Protein AF-0000000077477034 (afdb_homodimer)

Sequence (716 aa):
MYSWLTVESPEDMIIILELVHIFLLLVGPTVCLCPNQCACNAVSGFVNCREKGFTNVPGGMEADVDYINLGNNNLTKITSQSFQRFRRLHYLTLDNNHISDIAELAFENMRELRVLNLQWNSLTFLRKGVFRGLINLQDLRLSYNSLRKLGFLNEEGLYSLQTLYLDRNNISTLNSLTFAHLHSLKFVHLEYNKLSAMEDGIFSGSLDVEHVLLTGNKITQMSPSSFKDLRTLRSLNLDVNQLSSVKFETFRNIKSRYTNLYLDSNPWHCDCDLQRTFNKIHLTKNLHIVRYEELACHKPGEVRNVTLKALGTNFCVAETVTILVITITVVVAVVAAVVTTERNRRQRMQNSPHIASIMYSWLTVESPEDMIIILELVHIFLLLVGPTVCLCPNQCACNAVSGFVNCREKGFTNVPGGMEADVDYINLGNNNLTKITSQSFQRFRRLHYLTLDNNHISDIAELAFENMRELRVLNLQWNSLTFLRKGVFRGLINLQDLRLSYNSLRKLGFLNEEGLYSLQTLYLDRNNISTLNSLTFAHLHSLKFVHLEYNKLSAMEDGIFSGSLDVEHVLLTGNKITQMSPSSFKDLRTLRSLNLDVNQLSSVKFETFRNIKSRYTNLYLDSNPWHCDCDLQRTFNKIHLTKNLHIVRYEELACHKPGEVRNVTLKALGTNFCVAETVTILVITITVVVAVVAAVVTTERNRRQRMQNSPHIASI

Nearest PDB structures (foldseek):
  5z8x-assembly2_B  TM=6.779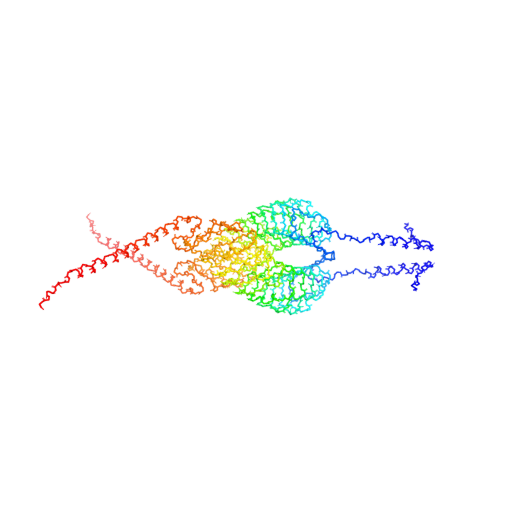E-01  e=4.076E-14  Homo sapiens
  8xft-assembly1_A  TM=8.872E-01  e=3.870E-11  Homo sapiens
  5a5c-assembly2_B  TM=6.052E-01  e=1.821E-13  synthetic construct
  4ufr-assembly1_A  TM=9.302E-01  e=1.933E-09  Homo sapiens
  4qxe-assembly1_A  TM=3.829E-01  e=2.036E-12  Homo sapiens

Solvent-accessible surface area (backbone atoms only — not comparable to full-atom values): 34580 Å² total; per-residue (Å²): 134,82,77,73,86,72,70,77,49,65,67,48,50,52,52,50,49,49,46,48,48,52,49,55,60,62,57,48,78,74,72,75,45,55,37,86,88,37,50,66,37,76,88,73,17,37,37,43,42,53,65,66,65,39,57,57,79,75,67,55,57,56,44,78,26,36,32,42,33,46,24,42,27,48,28,41,61,43,45,49,69,68,45,52,64,30,42,54,21,30,34,41,34,46,23,42,28,47,33,44,45,60,32,62,38,23,37,42,48,21,41,48,22,28,35,43,32,47,27,39,29,48,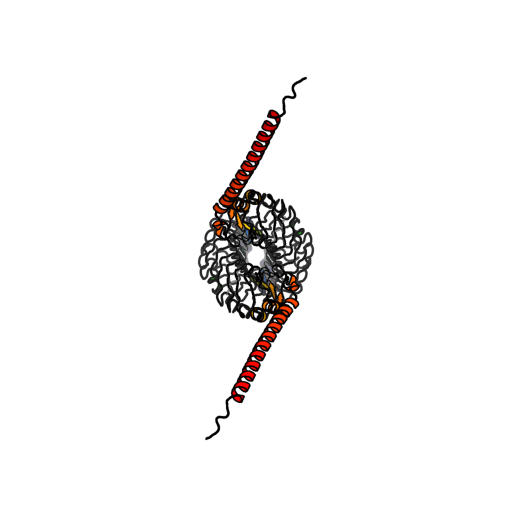29,48,63,66,49,70,41,33,55,24,38,22,47,45,22,27,36,42,31,45,25,42,30,44,32,40,69,63,72,43,48,74,42,86,26,42,53,39,22,27,35,42,35,44,24,39,27,48,32,45,69,70,50,62,42,48,40,32,64,28,58,42,27,28,36,41,34,43,26,38,27,46,28,42,56,41,48,56,36,32,39,36,61,20,38,52,28,24,35,44,34,39,31,42,24,46,30,46,50,66,37,50,48,32,43,41,57,27,50,45,30,39,35,42,31,48,20,40,27,46,31,36,65,78,62,56,56,30,58,66,39,40,63,19,77,48,26,38,32,33,59,42,67,24,55,24,41,63,45,59,68,44,50,50,35,50,48,53,45,61,67,34,86,36,40,40,59,55,64,53,74,68,29,40,22,46,28,56,76,91,46,44,71,36,28,61,62,72,53,47,74,58,53,41,46,50,50,48,47,50,46,48,49,49,49,50,49,47,50,49,49,50,52,52,51,51,52,52,53,54,52,54,53,54,55,56,64,66,69,54,77,82,79,70,86,122,134,83,78,72,84,72,72,77,49,64,68,50,50,51,50,50,50,50,48,48,48,53,49,56,61,62,58,48,80,76,74,74,45,55,38,87,86,37,50,66,38,78,88,74,17,36,38,42,41,53,62,66,64,40,58,55,79,74,67,55,57,56,42,79,26,35,35,43,33,46,24,43,27,49,28,41,63,42,46,48,70,67,44,53,64,31,43,55,22,30,35,41,34,47,23,42,28,48,32,46,44,59,31,64,38,23,37,40,49,21,40,48,22,28,34,43,34,46,26,41,28,50,29,49,62,65,50,72,41,33,57,29,38,22,47,46,22,29,36,43,32,45,25,41,28,44,32,40,67,62,72,44,48,73,41,94,19,40,51,39,23,26,35,40,34,44,24,38,26,48,32,44,70,70,50,63,41,45,40,32,62,27,57,43,26,28,38,42,33,44,26,37,28,46,29,41,56,41,49,56,36,31,40,36,60,20,38,52,27,26,34,43,34,40,32,42,24,46,30,46,48,68,36,51,48,31,45,41,56,27,49,46,30,39,34,41,31,50,20,38,27,45,32,37,64,77,62,55,55,30,60,65,40,40,64,20,77,49,27,40,33,33,59,40,68,25,54,23,39,64,45,57,66,43,50,52,35,52,49,54,46,60,67,34,86,37,39,40,59,54,65,51,73,66,28,40,21,45,28,55,78,92,47,42,71,37,28,61,63,73,54,45,74,59,53,40,46,50,51,48,47,49,48,48,49,48,49,50,49,49,51,51,50,50,51,50,51,52,54,51,54,53,53,53,54,55,54,56,64,69,66,51,77,80,77,73,84,123

Secondary structure (DSSP, 8-state):
--------SHHHHHHHHHHHHHHHHHS--------TTSEEETTTTEEE-TTS--SSPPS---SS-SEEE--SS---EE-TTTTTT-TT--EEE--SS---EE-TTTTTT-TT--EEE--SS--S---TTTTTT-TT--EEE--SS-----GGGGSTT-TT--EEE--SS------TTTTTT-TT--EEE-TTS---EE-TTTTTT-TT--EEE-TTS---EE-TTTTTT-SS--EEE--SS--S---HHHHHT---S-EEEE--SS--B-SHHHHHHHHHHHH-TTEEETTGGG-B--BSGGGTT-BHHHHTTHHHHHHHHHHHHHHHHHHHHHHHHHHHHHHHHHHHHHTS------/--------SHHHHHHHHHHHHHHHHHS--------TTSEEETTTTEEE-TTS--SSPPS---SS-SEEE--SS---EE-TTTTTT-TT--EEE--SS---EE-TTTTTT-TT--EEE--SS--S---TTTTTT-TT--EEE--SS-----GGGGSTT-TT--EEE--SS------TTTTTT-TT--EEE-TTS---EE-TTTTTT-TT--EEE-TTS---EE-TTTTTT-SS--EEE--SS--S---HHHHHT---S-EEEE--SS-EE-SHHHHHHHHHHHH-TTEEETTGGG-BEEESGGGTT-BHHHHTTHHHHHHHHHHHHHHHHHHHHHHHHHHHHHHHHHHHHHTS------

Organism: Branchiostoma lanceolatum (NCBI:txid7740)

Foldseek 3Di:
DPPPPPCPDVVSVVVVVVVVVVVVVVPPPPPQFADPQWDDDPVQLEIENEPVADQAQDPRHDQAHAYYHHEQHAHAEQELPRNQSNQNYAYYAHENYAHAYYDANSCQNNQNYAEYHHYHYAHAEYDARSCANPQNHAYYAHYNYAYADQPNQPHPHQANHAEYHHAHYAHADADACSNQRHQNYAYYHHAQYAHAEQDARSCPNHQRHAEDAHHNYAHAYYDLRSQLSHARHAEDEDANYAYQAYDLSNVVSHNYQAYEYEHAHYQHAQDPVRLVSVVVQCPDRRYHYPPLQQHAHNPDPVRGSPHSVVCPPVVNVVVVVVVVVVVVVVVVVVVVVVVVVVVVVVVVVVPPDPPDDD/DPPPPPCPDVVSVVVVVVVVVVVVVVPPPPPQFADPQWDDDPVQLEIENEPVADQAQDPRHDQAHAEYHHEQHAHAEQELPRNQSNQNYAYYAHENYAHAYYDANSCQNNQNHAEYHHYHYAHAEYDARRCANPQNHAYYAHYNYAYADQPNQPHQHQANHAEYHHAHYAHADADACSNQNHQNYAYYHHAQYAHAEQDARSCPNHQRHAEDAHHNYAHAYYDLRSQLSHAAHAEDEDANYAYQAYDLSNVVSHNYQAYEYEHAHYQHAQDPVRLVSVVVQCPDRRYHYPPLQQHAHNPDPVRGSPHSVVCPPVVNVVVVVVVVVVVVVVVVVVVVVVVVVVVVVVVVVVPPDPPPPD

pLDDT: mean 86.59, std 13.42, range [28.67, 98.38]

Structure (mmCIF, N/CA/C/O backbone):
data_AF-0000000077477034-model_v1
#
loop_
_entity.id
_entity.type
_entity.pdbx_description
1 polymer 'RTN4R protein'
#
loop_
_atom_site.group_PDB
_atom_site.id
_atom_site.type_symbol
_atom_site.label_atom_id
_atom_site.label_alt_id
_atom_site.label_comp_id
_atom_site.label_asym_id
_atom_site.label_entity_id
_atom_site.label_seq_id
_atom_site.pdbx_PDB_ins_code
_atom_site.Cartn_x
_atom_site.Cartn_y
_atom_site.Cartn_z
_atom_site.occupancy
_atom_site.B_iso_or_equiv
_atom_site.auth_seq_id
_atom_site.auth_comp_id
_atom_site.auth_asym_id
_atom_site.auth_atom_id
_atom_site.pdbx_PDB_model_num
ATOM 1 N N . MET A 1 1 ? -19.672 -52.5 -35.281 1 28.67 1 MET A N 1
ATOM 2 C CA . MET A 1 1 ? -18.906 -53.688 -35.625 1 28.67 1 MET A CA 1
ATOM 3 C C . MET A 1 1 ? -17.422 -53.406 -35.562 1 28.67 1 MET A C 1
ATOM 5 O O . MET A 1 1 ? -16.828 -53 -36.562 1 28.67 1 MET A O 1
ATOM 9 N N . TYR A 1 2 ? -16.922 -52.719 -34.5 1 39.41 2 TYR A N 1
ATOM 10 C CA . TYR A 1 2 ? -15.531 -52.312 -34.281 1 39.41 2 TYR A CA 1
ATOM 11 C C . TYR A 1 2 ? -14.633 -53.562 -34.188 1 39.41 2 TYR A C 1
ATOM 13 O O . TYR A 1 2 ? -14.812 -54.375 -33.281 1 39.41 2 TYR A O 1
ATOM 21 N N . SER A 1 3 ? -14.352 -54.219 -35.375 1 39.19 3 SER A N 1
ATOM 22 C CA . SER A 1 3 ? -13.367 -55.281 -35.531 1 39.19 3 SER A CA 1
ATOM 23 C C . SER A 1 3 ? -12.109 -54.969 -34.688 1 39.19 3 SER A C 1
ATOM 25 O O . SER A 1 3 ? -11.469 -53.938 -34.875 1 39.19 3 SER A O 1
ATOM 27 N N . TRP A 1 4 ? -12.047 -55.5 -33.469 1 43.66 4 TRP A N 1
ATOM 28 C CA . TRP A 1 4 ? -10.953 -55.531 -32.5 1 43.66 4 TRP A CA 1
ATOM 29 C C . TRP A 1 4 ? -9.656 -55.969 -33.156 1 43.66 4 TRP A C 1
ATOM 31 O O . TRP A 1 4 ? -9.648 -56.938 -33.938 1 43.66 4 TRP A O 1
ATOM 41 N N . LEU A 1 5 ? -8.727 -55.062 -33.531 1 48.75 5 LEU A N 1
ATOM 42 C CA . LEU A 1 5 ? -7.371 -55.375 -33.969 1 48.75 5 LEU A CA 1
ATOM 43 C C . LEU A 1 5 ? -6.77 -56.531 -33.156 1 48.75 5 LEU A C 1
ATOM 45 O O . LEU A 1 5 ? -6.516 -56.375 -31.969 1 48.75 5 LEU A O 1
ATOM 49 N N . THR A 1 6 ? -7.164 -57.812 -33.312 1 54.06 6 THR A N 1
ATOM 50 C CA . THR A 1 6 ? -6.582 -59.031 -32.812 1 54.06 6 THR A CA 1
ATOM 51 C C . THR A 1 6 ? -5.09 -59.094 -33.125 1 54.06 6 THR A C 1
ATOM 53 O O . THR A 1 6 ? -4.691 -59.062 -34.281 1 54.06 6 THR A O 1
ATOM 56 N N . VAL A 1 7 ? -4.258 -58.688 -32.219 1 60.47 7 VAL A N 1
ATOM 57 C CA . VAL A 1 7 ? -2.814 -58.906 -32.281 1 60.47 7 VAL A CA 1
ATOM 58 C C . VAL A 1 7 ? -2.514 -60.406 -32.25 1 60.47 7 VAL A C 1
ATOM 60 O O . VAL A 1 7 ? -2.607 -61.062 -31.219 1 60.47 7 VAL A O 1
ATOM 63 N N . GLU A 1 8 ? -2.752 -61.25 -33.375 1 63.06 8 GLU A N 1
ATOM 64 C CA . GLU A 1 8 ? -2.637 -62.719 -33.469 1 63.06 8 GLU A CA 1
ATOM 65 C C . GLU A 1 8 ? -1.192 -63.156 -33.719 1 63.06 8 GLU A C 1
ATOM 67 O O . GLU A 1 8 ? -0.815 -64.25 -33.406 1 63.06 8 GLU A O 1
ATOM 72 N N . SER A 1 9 ? -0.385 -62.375 -34.531 1 66.56 9 SER A N 1
ATOM 73 C CA . SER A 1 9 ? 0.922 -62.906 -34.938 1 66.56 9 SER A CA 1
ATOM 74 C C . SER A 1 9 ? 2.047 -62.156 -34.219 1 66.56 9 SER A C 1
ATOM 76 O O . SER A 1 9 ? 1.875 -61 -33.844 1 66.56 9 SER A O 1
ATOM 78 N N . PRO A 1 10 ? 3.242 -62.938 -33.781 1 77.06 10 PRO A N 1
ATOM 79 C CA . PRO A 1 10 ? 4.418 -62.312 -33.156 1 77.06 10 PRO A CA 1
ATOM 80 C C . PRO A 1 10 ? 4.926 -61.125 -33.938 1 77.06 10 PRO A C 1
ATOM 82 O O . PRO A 1 10 ? 5.453 -60.156 -33.375 1 77.06 10 PRO A O 1
ATOM 85 N N . GLU A 1 11 ? 4.707 -61.125 -35.188 1 75.69 11 GLU A N 1
ATOM 86 C CA . GLU A 1 11 ? 5.082 -60 -36.062 1 75.69 11 GLU A CA 1
ATOM 87 C C . GLU A 1 11 ? 4.273 -58.75 -35.719 1 75.69 11 GLU A C 1
ATOM 89 O O . GLU A 1 11 ? 4.801 -57.656 -35.75 1 75.69 11 GLU A O 1
ATOM 94 N N . ASP A 1 12 ? 3.07 -58.969 -35.312 1 71.38 12 ASP A N 1
ATOM 95 C CA . ASP A 1 12 ? 2.201 -57.844 -34.938 1 71.38 12 ASP A CA 1
ATOM 96 C C . ASP A 1 12 ? 2.656 -57.188 -33.656 1 71.38 12 ASP A C 1
ATOM 98 O O . ASP A 1 12 ? 2.592 -55.969 -33.5 1 71.38 12 ASP A O 1
ATOM 102 N N . MET A 1 13 ? 3.23 -58.031 -32.844 1 74.81 13 MET A N 1
ATOM 103 C CA . MET A 1 13 ? 3.738 -57.531 -31.562 1 74.81 13 MET A CA 1
ATOM 104 C C . MET A 1 13 ? 4.984 -56.656 -31.766 1 74.81 13 MET A C 1
ATOM 106 O O . MET A 1 13 ? 5.152 -55.625 -31.109 1 74.81 13 MET A O 1
ATOM 110 N N . ILE A 1 14 ? 5.797 -57.125 -32.656 1 76.94 14 ILE A N 1
ATOM 111 C CA . ILE A 1 14 ? 7.008 -56.375 -33 1 76.94 14 ILE A CA 1
ATOM 112 C C . ILE A 1 14 ? 6.629 -55.031 -33.594 1 76.94 14 ILE A C 1
ATOM 114 O O . ILE A 1 14 ? 7.223 -54 -33.281 1 76.94 14 ILE A O 1
ATOM 118 N N . ILE A 1 15 ? 5.59 -55.031 -34.344 1 75.62 15 ILE A N 1
ATOM 119 C CA . ILE A 1 15 ? 5.133 -53.812 -34.969 1 75.62 15 ILE A CA 1
ATOM 120 C C . ILE A 1 15 ? 4.559 -52.875 -33.938 1 75.62 15 ILE A C 1
ATOM 122 O O . ILE A 1 15 ? 4.828 -51.656 -33.938 1 75.62 15 ILE A O 1
ATOM 126 N N . ILE A 1 16 ? 3.91 -53.406 -32.969 1 75.62 16 ILE A N 1
ATOM 127 C CA . ILE A 1 16 ? 3.338 -52.594 -31.891 1 75.62 16 ILE A CA 1
ATOM 128 C C . ILE A 1 16 ? 4.453 -52.062 -31 1 75.62 16 ILE A C 1
ATOM 130 O O . ILE A 1 16 ? 4.438 -50.875 -30.609 1 75.62 16 ILE A O 1
ATOM 134 N N . LEU A 1 17 ? 5.441 -52.906 -30.828 1 75.25 17 LEU A N 1
ATOM 135 C CA . LEU A 1 17 ? 6.574 -52.469 -30 1 75.25 17 LEU A CA 1
ATOM 136 C C . LEU A 1 17 ? 7.379 -51.375 -30.719 1 75.25 17 LEU A C 1
ATOM 138 O O . LEU A 1 17 ? 7.832 -50.438 -30.094 1 75.25 17 LEU A O 1
ATOM 142 N N . GLU A 1 18 ? 7.57 -51.562 -31.984 1 76.69 18 GLU A N 1
ATOM 143 C CA . GLU A 1 18 ? 8.25 -50.562 -32.781 1 76.69 18 GLU A CA 1
ATOM 144 C C . GLU A 1 18 ? 7.434 -49.281 -32.844 1 76.69 18 GLU A C 1
ATOM 146 O O . GLU A 1 18 ? 7.992 -48.156 -32.781 1 76.69 18 GLU A O 1
ATOM 151 N N . LEU A 1 19 ? 6.152 -49.375 -32.844 1 73.38 19 LEU A N 1
ATOM 152 C CA . LEU A 1 19 ? 5.285 -48.219 -32.875 1 73.38 19 LEU A CA 1
ATOM 153 C C . LEU A 1 19 ? 5.309 -47.469 -31.547 1 73.38 19 LEU A C 1
ATOM 155 O O . LEU A 1 19 ? 5.344 -46.25 -31.516 1 73.38 19 LEU A O 1
ATOM 159 N N . VAL A 1 20 ? 5.352 -48.281 -30.531 1 72.25 20 VAL A N 1
ATOM 160 C CA . VAL A 1 20 ? 5.449 -47.688 -29.203 1 72.25 20 VAL A CA 1
ATOM 161 C C . VAL A 1 20 ? 6.809 -47 -29.031 1 72.25 20 VAL A C 1
ATOM 163 O O . VAL A 1 20 ? 6.906 -45.906 -28.484 1 72.25 20 VAL A O 1
ATOM 166 N N . HIS A 1 21 ? 7.82 -47.688 -29.547 1 71.06 21 HIS A N 1
ATOM 167 C CA . HIS A 1 21 ? 9.164 -47.125 -29.5 1 71.06 21 HIS A CA 1
ATOM 168 C C . HIS A 1 21 ? 9.242 -45.844 -30.328 1 71.06 21 HIS A C 1
ATOM 170 O O . HIS A 1 21 ? 9.836 -44.844 -29.891 1 71.06 21 HIS A O 1
ATOM 176 N N . ILE A 1 22 ? 8.75 -45.812 -31.5 1 66.75 22 ILE A N 1
ATOM 177 C CA . ILE A 1 22 ? 8.703 -44.625 -32.344 1 66.75 22 ILE A CA 1
ATOM 178 C C . ILE A 1 22 ? 7.852 -43.531 -31.656 1 66.75 22 ILE A C 1
ATOM 180 O O . ILE A 1 22 ? 8.195 -42.375 -31.688 1 66.75 22 ILE A O 1
ATOM 184 N N . PHE A 1 23 ? 6.73 -43.969 -31.047 1 64.31 23 PHE A N 1
ATOM 185 C CA . PHE A 1 23 ? 5.883 -43.031 -30.328 1 64.31 23 PHE A CA 1
ATOM 186 C C . PHE A 1 23 ? 6.637 -42.406 -29.156 1 64.31 23 PHE A C 1
ATOM 188 O O . PHE A 1 23 ? 6.539 -41.219 -28.922 1 64.31 23 PHE A O 1
ATOM 195 N N . LEU A 1 24 ? 7.336 -43.219 -28.375 1 60.34 24 LEU A N 1
ATOM 196 C CA . LEU A 1 24 ? 8.125 -42.75 -27.25 1 60.34 24 LEU A CA 1
ATOM 197 C C . LEU A 1 24 ? 9.273 -41.844 -27.719 1 60.34 24 LEU A C 1
ATOM 199 O O . LEU A 1 24 ? 9.656 -40.906 -27.031 1 60.34 24 LEU A O 1
ATOM 203 N N . LEU A 1 25 ? 9.828 -42.25 -28.766 1 57.94 25 LEU A N 1
ATOM 204 C CA . LEU A 1 25 ? 10.867 -41.406 -29.359 1 57.94 25 LEU A CA 1
ATOM 205 C C . LEU A 1 25 ? 10.273 -40.094 -29.891 1 57.94 25 LEU A C 1
ATOM 207 O O . LEU A 1 25 ? 10.969 -39.094 -29.984 1 57.94 25 LEU A O 1
ATOM 211 N N . LEU A 1 26 ? 9.031 -40.188 -30.297 1 54.59 26 LEU A N 1
ATOM 212 C CA . LEU A 1 26 ? 8.367 -39 -30.812 1 54.59 26 LEU A CA 1
ATOM 213 C C . LEU A 1 26 ? 7.945 -38.062 -29.672 1 54.59 26 LEU A C 1
ATOM 215 O O . LEU A 1 26 ? 7.566 -36.938 -29.891 1 54.59 26 LEU A O 1
ATOM 219 N N . VAL A 1 27 ? 7.781 -38.656 -28.594 1 53.12 27 VAL A N 1
ATOM 220 C CA . VAL A 1 27 ? 7.633 -37.75 -27.453 1 53.12 27 VAL A CA 1
ATOM 221 C C . VAL A 1 27 ? 8.961 -37.031 -27.188 1 53.12 27 VAL A C 1
ATOM 223 O O . VAL A 1 27 ? 9.805 -37.562 -26.453 1 53.12 27 VAL A O 1
ATOM 226 N N . GLY A 1 28 ? 9.562 -36.469 -28.141 1 48.41 28 GLY A N 1
ATOM 227 C CA . GLY A 1 28 ? 10.742 -35.625 -27.969 1 48.41 28 GLY A CA 1
ATOM 228 C C . GLY A 1 28 ? 10.688 -34.781 -26.703 1 48.41 28 GLY A C 1
ATOM 229 O O . GLY A 1 28 ? 9.609 -34.562 -26.156 1 48.41 28 GLY A O 1
ATOM 230 N N . PRO A 1 29 ? 11.781 -34.594 -26.062 1 48.31 29 PRO A N 1
ATOM 231 C CA . PRO A 1 29 ? 11.719 -33.656 -24.969 1 48.31 29 PRO A CA 1
ATOM 232 C C . PRO A 1 29 ? 10.867 -32.406 -25.297 1 48.31 29 PRO A C 1
ATOM 234 O O . PRO A 1 29 ? 10.992 -31.859 -26.391 1 48.31 29 PRO A O 1
ATOM 237 N N . THR A 1 30 ? 9.695 -32.312 -24.969 1 51.31 30 THR A N 1
ATOM 238 C CA . THR A 1 30 ? 9.055 -31.016 -25.078 1 51.31 30 THR A CA 1
ATOM 239 C C . THR A 1 30 ? 10.047 -29.891 -24.797 1 51.31 30 THR A C 1
ATOM 241 O O . THR A 1 30 ? 10.617 -29.812 -23.703 1 51.31 30 THR A O 1
ATOM 244 N N . VAL A 1 31 ? 10.938 -29.609 -25.641 1 52.56 31 VAL A N 1
ATOM 245 C CA . VAL A 1 31 ? 11.812 -28.438 -25.547 1 52.56 31 VAL A CA 1
ATOM 246 C C . VAL A 1 31 ? 11.078 -27.297 -24.844 1 52.56 31 VAL A C 1
ATOM 248 O O . VAL A 1 31 ? 10.016 -26.875 -25.297 1 52.56 31 VAL A O 1
ATOM 251 N N . CYS A 1 32 ? 11.211 -27.25 -23.531 1 60.56 32 CYS A N 1
ATOM 252 C CA . CYS A 1 32 ? 10.742 -26.094 -22.781 1 60.56 32 CYS A CA 1
ATOM 253 C C . CYS A 1 32 ? 11.289 -24.797 -23.391 1 60.56 32 CYS A C 1
ATOM 255 O O . CYS A 1 32 ? 12.5 -24.578 -23.406 1 60.56 32 CYS A O 1
ATOM 257 N N . LEU A 1 33 ? 10.586 -24.125 -24.344 1 78.31 33 LEU A N 1
ATOM 258 C CA . LEU A 1 33 ? 10.969 -22.859 -24.953 1 78.31 33 LEU A CA 1
ATOM 259 C C . LEU A 1 33 ? 11.07 -21.766 -23.891 1 78.31 33 LEU A C 1
ATOM 261 O O . LEU A 1 33 ? 10.148 -21.578 -23.094 1 78.31 33 LEU A O 1
ATOM 265 N N . CYS A 1 34 ? 12.234 -21.359 -23.625 1 86.69 34 CYS A N 1
ATOM 266 C CA . CYS A 1 34 ? 12.547 -20.234 -22.734 1 86.69 34 CYS A CA 1
ATOM 267 C C . CYS A 1 34 ? 13.344 -19.156 -23.484 1 86.69 34 CYS A C 1
ATOM 269 O O . CYS A 1 34 ? 14.375 -19.453 -24.094 1 86.69 34 CYS A O 1
ATOM 271 N N . PRO A 1 35 ? 12.781 -18.016 -23.469 1 88.25 35 PRO A N 1
ATOM 272 C CA . PRO A 1 35 ? 13.562 -16.953 -24.109 1 88.25 35 PRO A CA 1
ATOM 273 C C . PRO A 1 35 ? 14.977 -16.844 -23.547 1 88.25 35 PRO A C 1
ATOM 275 O O . PRO A 1 35 ? 15.188 -17.078 -22.344 1 88.25 35 PRO A O 1
ATOM 278 N N . ASN A 1 36 ? 15.977 -16.625 -24.312 1 84.56 36 ASN A N 1
ATOM 279 C CA . ASN A 1 36 ? 17.406 -16.688 -23.984 1 84.56 36 ASN A CA 1
ATOM 280 C C . ASN A 1 36 ? 17.734 -15.859 -22.75 1 84.56 36 ASN A C 1
ATOM 282 O O . ASN A 1 36 ? 18.516 -16.281 -21.906 1 84.56 36 ASN A O 1
ATOM 286 N N . GLN A 1 37 ? 17.141 -14.695 -22.547 1 90.81 37 GLN A N 1
ATOM 287 C CA . GLN A 1 37 ? 17.531 -13.812 -21.453 1 90.81 37 GLN A CA 1
ATOM 288 C C . GLN A 1 37 ? 16.688 -14.07 -20.203 1 90.81 37 GLN A C 1
ATOM 290 O O . GLN A 1 37 ? 16.969 -13.516 -19.141 1 90.81 37 GLN A O 1
ATOM 295 N N . CYS A 1 38 ? 15.906 -15.078 -20.266 1 93.56 38 CYS A N 1
ATOM 296 C CA . CYS A 1 38 ? 14.984 -15.297 -19.172 1 93.56 38 CYS A CA 1
ATOM 297 C C . CYS A 1 38 ? 15.359 -16.547 -18.391 1 93.56 38 CYS A C 1
ATOM 299 O O . CYS A 1 38 ? 16.109 -17.391 -18.875 1 93.56 38 CYS A O 1
ATOM 301 N N . ALA A 1 39 ? 14.984 -16.562 -17.141 1 88.62 39 ALA A N 1
ATOM 302 C CA . ALA A 1 39 ? 15.07 -17.766 -16.328 1 88.62 39 ALA A CA 1
ATOM 303 C C . ALA A 1 39 ? 13.742 -18.516 -16.297 1 88.62 39 ALA A C 1
ATOM 305 O O . ALA A 1 39 ? 12.695 -17.922 -16 1 88.62 39 ALA A O 1
ATOM 306 N N . CYS A 1 40 ? 13.875 -19.797 -16.703 1 88.25 40 CYS A N 1
ATOM 307 C CA . CYS A 1 40 ? 12.633 -20.562 -16.781 1 88.25 40 CYS A CA 1
ATOM 308 C C . CYS A 1 40 ? 12.758 -21.875 -16.016 1 88.25 40 CYS A C 1
ATOM 310 O O . CYS A 1 40 ? 13.852 -22.422 -15.867 1 88.25 40 CYS A O 1
ATOM 312 N N . ASN A 1 41 ? 11.688 -22.219 -15.414 1 82.75 41 ASN A N 1
ATOM 313 C CA . ASN A 1 41 ? 11.508 -23.531 -14.805 1 82.75 41 ASN A CA 1
ATOM 314 C C . ASN A 1 41 ? 10.281 -24.25 -15.367 1 82.75 41 ASN A C 1
ATOM 316 O O . ASN A 1 41 ? 9.148 -23.891 -15.047 1 82.75 41 ASN A O 1
ATOM 320 N N . ALA A 1 42 ? 10.523 -25.281 -16.141 1 77.94 42 ALA A N 1
ATOM 321 C CA . ALA A 1 42 ? 9.453 -25.953 -16.859 1 77.94 42 ALA A CA 1
ATOM 322 C C . ALA A 1 42 ? 8.539 -26.719 -15.914 1 77.94 42 ALA A C 1
ATOM 324 O O . ALA A 1 42 ? 7.332 -26.828 -16.156 1 77.94 42 ALA A O 1
ATOM 325 N N . VAL A 1 43 ? 9.109 -27.188 -14.867 1 72.38 43 VAL A N 1
ATOM 326 C CA . VAL A 1 43 ? 8.336 -28 -13.93 1 72.38 43 VAL A CA 1
ATOM 327 C C . VAL A 1 43 ? 7.359 -27.109 -13.156 1 72.38 43 VAL A C 1
ATOM 329 O O . VAL A 1 43 ? 6.18 -27.438 -13.023 1 72.38 43 VAL A O 1
ATOM 332 N N . SER A 1 44 ? 7.777 -25.953 -12.82 1 72.88 44 SER A N 1
ATOM 333 C CA . SER A 1 44 ? 6.941 -25.062 -12.023 1 72.88 44 SER A CA 1
ATOM 334 C C . SER A 1 44 ? 6.172 -24.094 -12.906 1 72.88 44 SER A C 1
ATOM 336 O O . SER A 1 44 ? 5.273 -23.391 -12.438 1 72.88 44 SER A O 1
ATOM 338 N N . GLY A 1 45 ? 6.473 -24.156 -14.258 1 82.56 45 GLY A N 1
ATOM 339 C CA . GLY A 1 45 ? 5.809 -23.234 -15.164 1 82.56 45 GLY A CA 1
ATOM 340 C C . GLY A 1 45 ? 6.152 -21.781 -14.898 1 82.56 45 GLY A C 1
ATOM 341 O O . GLY A 1 45 ? 5.301 -20.906 -15.023 1 82.56 45 GLY A O 1
ATOM 342 N N . PHE A 1 46 ? 7.309 -21.594 -14.414 1 85.19 46 PHE A N 1
ATOM 343 C CA . PHE A 1 46 ? 7.766 -20.266 -13.992 1 85.19 46 PHE A CA 1
ATOM 344 C C . PHE A 1 46 ? 8.695 -19.672 -15.039 1 85.19 46 PHE A C 1
ATOM 346 O O . PHE A 1 46 ? 9.594 -20.344 -15.539 1 85.19 46 PHE A O 1
ATOM 353 N N . VAL A 1 47 ? 8.344 -18.359 -15.445 1 91.06 47 VAL A N 1
ATOM 354 C CA . VAL A 1 47 ? 9.203 -17.609 -16.359 1 91.06 47 VAL A CA 1
ATOM 355 C C . VAL A 1 47 ? 9.547 -16.266 -15.742 1 91.06 47 VAL A C 1
ATOM 357 O O . VAL A 1 47 ? 8.656 -15.453 -15.461 1 91.06 47 VAL A O 1
ATOM 360 N N . ASN A 1 48 ? 10.805 -16.031 -15.516 1 90.5 48 ASN A N 1
ATOM 361 C CA . ASN A 1 48 ? 11.289 -14.758 -14.984 1 90.5 48 ASN A CA 1
ATOM 362 C C . ASN A 1 48 ? 12.125 -14 -16.016 1 90.5 48 ASN A C 1
ATOM 364 O O . ASN A 1 48 ? 13.266 -14.375 -16.281 1 90.5 48 ASN A O 1
ATOM 368 N N . CYS A 1 49 ? 11.555 -12.945 -16.531 1 95.12 49 CYS A N 1
ATOM 369 C CA . CYS A 1 49 ? 12.211 -12.094 -17.516 1 95.12 49 CYS A CA 1
ATOM 370 C C . CYS A 1 49 ? 12.406 -10.68 -16.969 1 95.12 49 CYS A C 1
ATOM 372 O O . CYS A 1 49 ? 12.422 -9.711 -17.734 1 95.12 49 CYS A O 1
ATOM 374 N N . ARG A 1 50 ? 12.492 -10.594 -15.695 1 90.56 50 ARG A N 1
ATOM 375 C CA . ARG A 1 50 ? 12.648 -9.289 -15.055 1 90.56 50 ARG A CA 1
ATOM 376 C C . ARG A 1 50 ? 13.992 -8.664 -15.398 1 90.56 50 ARG A C 1
ATOM 378 O O . ARG A 1 50 ? 15.016 -9.359 -15.414 1 90.56 50 ARG A O 1
ATOM 385 N N . GLU A 1 51 ? 14.016 -7.355 -15.672 1 89.88 51 GLU A N 1
ATOM 386 C CA . GLU A 1 51 ? 15.211 -6.535 -15.828 1 89.88 51 GLU A CA 1
ATOM 387 C C . GLU A 1 51 ? 16.109 -7.066 -16.938 1 89.88 51 GLU A C 1
ATOM 389 O O . GLU A 1 51 ? 17.297 -7.301 -16.734 1 89.88 51 GLU A O 1
ATOM 394 N N . LYS A 1 52 ? 15.492 -7.289 -18.109 1 94.81 52 LYS A N 1
ATOM 395 C CA . LYS A 1 52 ? 16.234 -7.785 -19.266 1 94.81 52 LYS A CA 1
ATOM 396 C C . LYS A 1 52 ? 16.25 -6.762 -20.391 1 94.81 52 LYS A C 1
ATOM 398 O O . LYS A 1 52 ? 16.859 -6.992 -21.438 1 94.81 52 LYS A O 1
ATOM 403 N N . GLY A 1 53 ? 15.531 -5.68 -20.172 1 94.88 53 GLY A N 1
ATOM 404 C CA . GLY A 1 53 ? 15.555 -4.598 -21.141 1 94.88 53 GLY A CA 1
ATOM 405 C C . GLY A 1 53 ? 14.586 -4.812 -22.297 1 94.88 53 GLY A C 1
ATOM 406 O O . GLY A 1 53 ? 14.695 -4.152 -23.328 1 94.88 53 GLY A O 1
ATOM 407 N N . PHE A 1 54 ? 13.609 -5.637 -22.156 1 96.31 54 PHE A N 1
ATOM 408 C CA . PHE A 1 54 ? 12.648 -5.93 -23.219 1 96.31 54 PHE A CA 1
ATOM 409 C C . PHE A 1 54 ? 11.797 -4.703 -23.531 1 96.31 54 PHE A C 1
ATOM 411 O O . PHE A 1 54 ? 11.383 -3.979 -22.609 1 96.31 54 PHE A O 1
ATOM 418 N N . THR A 1 55 ? 11.586 -4.52 -24.812 1 96.69 55 THR A N 1
ATOM 419 C CA . THR A 1 55 ? 10.703 -3.439 -25.234 1 96.69 55 THR A CA 1
ATOM 420 C C . THR A 1 55 ? 9.344 -3.988 -25.672 1 96.69 55 THR A C 1
ATOM 422 O O . THR A 1 55 ? 8.383 -3.232 -25.812 1 96.69 55 THR A O 1
ATOM 425 N N . ASN A 1 56 ? 9.367 -5.234 -25.891 1 95.25 56 ASN A N 1
ATOM 426 C CA . ASN A 1 56 ? 8.156 -5.992 -26.188 1 95.25 56 ASN A CA 1
ATOM 427 C C . ASN A 1 56 ? 8.109 -7.305 -25.406 1 95.25 56 ASN A C 1
ATOM 429 O O . ASN A 1 56 ? 9.125 -7.734 -24.844 1 95.25 56 ASN A O 1
ATOM 433 N N . VAL A 1 57 ? 6.918 -7.832 -25.344 1 94.75 57 VAL A N 1
ATOM 434 C CA . VAL A 1 57 ? 6.812 -9.148 -24.719 1 94.75 57 VAL A CA 1
ATOM 435 C C . VAL A 1 57 ? 7.625 -10.164 -25.516 1 94.75 57 VAL A C 1
ATOM 437 O O . VAL A 1 57 ? 7.422 -10.32 -26.719 1 94.75 57 VAL A O 1
ATOM 440 N N . PRO A 1 58 ? 8.523 -10.766 -24.828 1 92.81 58 PRO A N 1
ATOM 441 C CA . PRO A 1 58 ? 9.398 -11.68 -25.562 1 92.81 58 PRO A CA 1
ATOM 442 C C . PRO A 1 58 ? 8.648 -12.898 -26.094 1 92.81 58 PRO A C 1
ATOM 444 O O . PRO A 1 58 ? 7.73 -13.406 -25.438 1 92.81 58 PRO A O 1
ATOM 447 N N . GLY A 1 59 ? 9.125 -13.312 -27.328 1 87.62 59 GLY A N 1
ATOM 448 C CA . GLY A 1 59 ? 8.617 -14.555 -27.875 1 87.62 59 GLY A CA 1
ATOM 449 C C . GLY A 1 59 ? 9.328 -15.781 -27.344 1 87.62 59 GLY A C 1
ATOM 450 O O . GLY A 1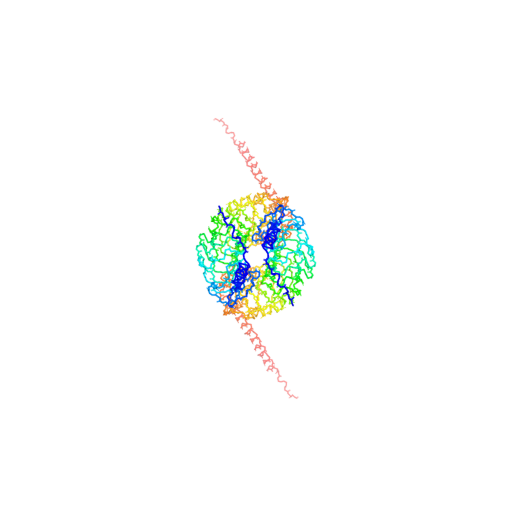 59 ? 10.266 -15.664 -26.547 1 87.62 59 GLY A O 1
ATOM 451 N N . GLY A 1 60 ? 8.742 -16.984 -27.547 1 85.31 60 GLY A N 1
ATOM 452 C CA . GLY A 1 60 ? 9.445 -18.234 -27.234 1 85.31 60 GLY A CA 1
ATOM 453 C C . GLY A 1 60 ? 9.047 -18.828 -25.906 1 85.31 60 GLY A C 1
ATOM 454 O O . GLY A 1 60 ? 9.562 -19.875 -25.516 1 85.31 60 GLY A O 1
ATOM 455 N N . MET A 1 61 ? 8.242 -18.172 -25.219 1 87.56 61 MET A N 1
ATOM 456 C CA . MET A 1 61 ? 7.77 -18.734 -23.969 1 87.56 61 MET A CA 1
ATOM 457 C C . MET A 1 61 ? 6.758 -19.844 -24.234 1 87.56 61 MET A C 1
ATOM 459 O O . MET A 1 61 ? 5.973 -19.781 -25.172 1 87.56 61 MET A O 1
ATOM 463 N N . GLU A 1 62 ? 6.82 -20.781 -23.438 1 87.56 62 GLU A N 1
ATOM 464 C CA . GLU A 1 62 ? 5.805 -21.828 -23.516 1 87.56 62 GLU A CA 1
ATOM 465 C C . GLU A 1 62 ? 4.422 -21.266 -23.172 1 87.56 62 GLU A C 1
ATOM 467 O O . GLU A 1 62 ? 4.293 -20.359 -22.359 1 87.56 62 GLU A O 1
ATOM 472 N N . ALA A 1 63 ? 3.438 -21.828 -23.797 1 86.81 63 ALA A N 1
ATOM 473 C CA . ALA A 1 63 ? 2.072 -21.344 -23.609 1 86.81 63 ALA A CA 1
ATOM 474 C C . ALA A 1 63 ? 1.522 -21.766 -22.25 1 86.81 63 ALA A C 1
ATOM 476 O O . ALA A 1 63 ? 0.683 -21.078 -21.672 1 86.81 63 ALA A O 1
ATOM 477 N N . ASP A 1 64 ? 2.051 -22.938 -21.781 1 84.38 64 ASP A N 1
ATOM 478 C CA . ASP A 1 64 ? 1.513 -23.5 -20.547 1 84.38 64 ASP A CA 1
ATOM 479 C C . ASP A 1 64 ? 2.352 -23.078 -19.344 1 84.38 64 ASP A C 1
ATOM 481 O O . ASP A 1 64 ? 2.949 -23.922 -18.672 1 84.38 64 ASP A O 1
ATOM 485 N N . VAL A 1 65 ? 2.41 -21.797 -19.141 1 88.5 65 VAL A N 1
ATOM 486 C CA . VAL A 1 65 ? 3.139 -21.25 -18 1 88.5 65 VAL A CA 1
ATOM 487 C C . VAL A 1 65 ? 2.152 -20.734 -16.969 1 88.5 65 VAL A C 1
ATOM 489 O O . VAL A 1 65 ? 1.044 -20.312 -17.312 1 88.5 65 VAL A O 1
ATOM 492 N N . ASP A 1 66 ? 2.631 -20.812 -15.742 1 85.5 66 ASP A N 1
ATOM 493 C CA . ASP A 1 66 ? 1.769 -20.422 -14.633 1 85.5 66 ASP A CA 1
ATOM 494 C C . ASP A 1 66 ? 2.123 -19.016 -14.133 1 85.5 66 ASP A C 1
ATOM 496 O O . ASP A 1 66 ? 1.286 -18.344 -13.539 1 85.5 66 ASP A O 1
ATOM 500 N N . TYR A 1 67 ? 3.324 -18.672 -14.32 1 89.44 67 TYR A N 1
ATOM 501 C CA . TYR A 1 67 ? 3.859 -17.438 -13.758 1 89.44 67 TYR A CA 1
ATOM 502 C C . TYR A 1 67 ? 4.793 -16.75 -14.75 1 89.44 67 TYR A C 1
ATOM 504 O O . TYR A 1 67 ? 5.707 -17.375 -15.289 1 89.44 67 TYR A O 1
ATOM 512 N N . ILE A 1 68 ? 4.5 -15.422 -15.008 1 94.19 68 ILE A N 1
ATOM 513 C CA . ILE A 1 68 ? 5.387 -14.625 -15.852 1 94.19 68 ILE A CA 1
ATOM 514 C C . ILE A 1 68 ? 5.754 -13.328 -15.141 1 94.19 68 ILE A C 1
ATOM 516 O O . ILE A 1 68 ? 4.875 -12.602 -14.664 1 94.19 68 ILE A O 1
ATOM 520 N N . ASN A 1 69 ? 7.023 -13.102 -15.047 1 93.81 69 ASN A N 1
ATOM 521 C CA . ASN A 1 69 ? 7.539 -11.844 -14.523 1 93.81 69 ASN A CA 1
ATOM 522 C C . ASN A 1 69 ? 8.242 -11.031 -15.617 1 93.81 69 ASN A C 1
ATOM 524 O O . ASN A 1 69 ? 9.32 -11.406 -16.078 1 93.81 69 ASN A O 1
ATOM 528 N N . LEU A 1 70 ? 7.605 -9.961 -16.016 1 96.81 70 LEU A N 1
ATOM 529 C CA . LEU A 1 70 ? 8.164 -9.039 -17 1 96.81 70 LEU A CA 1
ATOM 530 C C . LEU A 1 70 ? 8.391 -7.66 -16.391 1 96.81 70 LEU A C 1
ATOM 532 O O . LEU A 1 70 ? 8.336 -6.648 -17.094 1 96.81 70 LEU A O 1
ATOM 536 N N . GLY A 1 71 ? 8.641 -7.645 -15.117 1 94.44 71 GLY A N 1
ATOM 537 C CA . GLY A 1 71 ? 8.867 -6.379 -14.43 1 94.44 71 GLY A CA 1
ATOM 538 C C . GLY A 1 71 ? 10.188 -5.73 -14.797 1 94.44 71 GLY A C 1
ATOM 539 O O . GLY A 1 71 ? 11.109 -6.406 -15.258 1 94.44 71 GLY A O 1
ATOM 540 N N . ASN A 1 72 ? 10.195 -4.453 -14.648 1 92.56 72 ASN A N 1
ATOM 541 C CA . ASN A 1 72 ? 11.406 -3.648 -14.797 1 92.56 72 ASN A CA 1
ATOM 542 C C . ASN A 1 72 ? 12.039 -3.844 -16.172 1 92.56 72 ASN A C 1
ATOM 544 O O . ASN A 1 72 ? 13.234 -4.121 -16.281 1 92.56 72 ASN A O 1
ATOM 548 N N . ASN A 1 73 ? 11.242 -3.77 -17.125 1 96.06 73 ASN A N 1
ATOM 549 C CA . ASN A 1 73 ? 11.68 -3.717 -18.516 1 96.06 73 ASN A CA 1
ATOM 550 C C . ASN A 1 73 ? 11.328 -2.383 -19.172 1 96.06 73 ASN A C 1
ATOM 552 O O . ASN A 1 73 ? 11.203 -1.365 -18.484 1 96.06 73 ASN A O 1
ATOM 556 N N . ASN A 1 74 ? 11.312 -2.389 -20.5 1 97.38 74 ASN A N 1
ATOM 557 C CA . ASN A 1 74 ? 11.047 -1.137 -21.203 1 97.38 74 ASN A CA 1
ATOM 558 C C . ASN A 1 74 ? 9.797 -1.23 -22.062 1 97.38 74 ASN A C 1
ATOM 560 O O . ASN A 1 74 ? 9.758 -0.695 -23.172 1 97.38 74 ASN A O 1
ATOM 564 N N . LEU A 1 75 ? 8.844 -1.966 -21.547 1 98.19 75 LEU A N 1
ATOM 565 C CA . LEU A 1 75 ? 7.582 -2.061 -22.266 1 98.19 75 LEU A CA 1
ATOM 566 C C . LEU A 1 75 ? 6.844 -0.726 -22.25 1 98.19 75 LEU A C 1
ATOM 568 O O . LEU A 1 75 ? 6.809 -0.044 -21.234 1 98.19 75 LEU A O 1
ATOM 572 N N . THR A 1 76 ? 6.234 -0.356 -23.406 1 98.19 76 THR A N 1
ATOM 573 C CA . THR A 1 76 ? 5.512 0.911 -23.469 1 98.19 76 THR A CA 1
ATOM 574 C C . THR A 1 76 ? 4.035 0.678 -23.766 1 98.19 76 THR A C 1
ATOM 576 O O . THR A 1 76 ? 3.195 1.534 -23.484 1 98.19 76 THR A O 1
ATOM 579 N N . LYS A 1 77 ? 3.768 -0.452 -24.375 1 97.88 77 LYS A N 1
ATOM 580 C CA . LYS A 1 77 ? 2.385 -0.766 -24.734 1 97.88 77 LYS A CA 1
ATOM 581 C C . LYS A 1 77 ? 2.117 -2.264 -24.625 1 97.88 77 LYS A C 1
ATOM 583 O O . LYS A 1 77 ? 3.047 -3.072 -24.688 1 97.88 77 LYS A O 1
ATOM 588 N N . ILE A 1 78 ? 0.908 -2.594 -24.422 1 97.88 78 ILE A N 1
ATOM 589 C CA . ILE A 1 78 ? 0.433 -3.971 -24.484 1 97.88 78 ILE A CA 1
ATOM 590 C C . ILE A 1 78 ? -0.581 -4.117 -25.609 1 97.88 78 ILE A C 1
ATOM 592 O O . ILE A 1 78 ? -1.604 -3.428 -25.625 1 97.88 78 ILE A O 1
ATOM 596 N N . THR A 1 79 ? -0.284 -5.004 -26.547 1 96.12 79 THR A N 1
ATOM 597 C CA . THR A 1 79 ? -1.172 -5.223 -27.672 1 96.12 79 THR A CA 1
ATOM 598 C C . THR A 1 79 ? -2.098 -6.41 -27.422 1 96.12 79 THR A C 1
ATOM 600 O O . THR A 1 79 ? -1.92 -7.141 -26.438 1 96.12 79 THR A O 1
ATOM 603 N N . SER A 1 80 ? -3.104 -6.578 -28.297 1 93.94 80 SER A N 1
ATOM 604 C CA . SER A 1 80 ? -4.043 -7.688 -28.156 1 93.94 80 SER A CA 1
ATOM 605 C C . SER A 1 80 ? -3.354 -9.031 -28.391 1 93.94 80 SER A C 1
ATOM 607 O O . SER A 1 80 ? -3.857 -10.07 -27.969 1 93.94 80 SER A O 1
ATOM 609 N N . GLN A 1 81 ? -2.162 -9.008 -28.984 1 93.94 81 GLN A N 1
ATOM 610 C CA . GLN A 1 81 ? -1.44 -10.227 -29.312 1 93.94 81 GLN A CA 1
ATOM 611 C C . GLN A 1 81 ? -0.406 -10.562 -28.25 1 93.94 81 GLN A C 1
ATOM 613 O O . GLN A 1 81 ? 0.113 -11.688 -28.203 1 93.94 81 GLN A O 1
ATOM 618 N N . SER A 1 82 ? -0.128 -9.648 -27.344 1 94.94 82 SER A N 1
ATOM 619 C CA . SER A 1 82 ? 0.991 -9.766 -26.406 1 94.94 82 SER A CA 1
ATOM 620 C C . SER A 1 82 ? 0.863 -11.016 -25.547 1 94.94 82 SER A C 1
ATOM 622 O O . SER A 1 82 ? 1.856 -11.695 -25.281 1 94.94 82 SER A O 1
ATOM 624 N N . PHE A 1 83 ? -0.412 -11.352 -25.156 1 95.06 83 PHE A N 1
ATOM 625 C CA . PHE A 1 83 ? -0.574 -12.445 -24.203 1 95.06 83 PHE A CA 1
ATOM 626 C C . PHE A 1 83 ? -1.64 -13.422 -24.688 1 95.06 83 PHE A C 1
ATOM 628 O O . PHE A 1 83 ? -2.232 -14.141 -23.875 1 95.06 83 PHE A O 1
ATOM 635 N N . GLN A 1 84 ? -1.838 -13.5 -25.922 1 92.56 84 GLN A N 1
ATOM 636 C CA . GLN A 1 84 ? -2.932 -14.273 -26.516 1 92.56 84 GLN A CA 1
ATOM 637 C C . GLN A 1 84 ? -2.73 -15.766 -26.297 1 92.56 84 GLN A C 1
ATOM 639 O O . GLN A 1 84 ? -3.699 -16.531 -26.203 1 92.56 84 GLN A O 1
ATOM 644 N N . ARG A 1 85 ? -1.552 -16.25 -26.062 1 91.19 85 ARG A N 1
ATOM 645 C CA . ARG A 1 85 ? -1.248 -17.672 -26.016 1 91.19 85 ARG A CA 1
ATOM 646 C C . ARG A 1 85 ? -1.265 -18.188 -24.578 1 91.19 85 ARG A C 1
ATOM 648 O O . ARG A 1 85 ? -1.238 -19.391 -24.344 1 91.19 85 ARG A O 1
ATOM 655 N N . PHE A 1 86 ? -1.375 -17.312 -23.625 1 92.12 86 PHE A N 1
ATOM 656 C CA . PHE A 1 86 ? -1.173 -17.719 -22.234 1 92.12 86 PHE A CA 1
ATOM 657 C C . PHE A 1 86 ? -2.508 -17.953 -21.547 1 92.12 86 PHE A C 1
ATOM 659 O O . PHE A 1 86 ? -2.838 -17.25 -20.578 1 92.12 86 PHE A O 1
ATOM 666 N N . ARG A 1 87 ? -3.131 -18.969 -21.891 1 90.62 87 ARG A N 1
ATOM 667 C CA . ARG A 1 87 ? -4.488 -19.266 -21.438 1 90.62 87 ARG A CA 1
ATOM 668 C C . ARG A 1 87 ? -4.48 -19.828 -20.016 1 90.62 87 ARG A C 1
ATOM 670 O O . ARG A 1 87 ? -5.48 -19.734 -19.312 1 90.62 87 ARG A O 1
ATOM 677 N N . ARG A 1 88 ? -3.357 -20.281 -19.609 1 86.56 88 ARG A N 1
ATOM 678 C CA . ARG A 1 88 ? -3.312 -20.953 -18.312 1 86.56 88 ARG A CA 1
ATOM 679 C C . ARG A 1 88 ? -2.535 -20.125 -17.281 1 86.56 88 ARG A C 1
ATOM 681 O O . ARG A 1 88 ? -2.264 -20.594 -16.188 1 86.56 88 ARG A O 1
ATOM 688 N N . LEU A 1 89 ? -2.205 -18.938 -17.672 1 91.69 89 LEU A N 1
ATOM 689 C CA . LEU A 1 89 ? -1.403 -18.078 -16.812 1 91.69 89 LEU A CA 1
ATOM 690 C C . LEU A 1 89 ? -2.189 -17.672 -15.57 1 91.69 89 LEU A C 1
ATOM 692 O O . LEU A 1 89 ? -3.369 -17.312 -15.664 1 91.69 89 LEU A O 1
ATOM 696 N N . HIS A 1 90 ? -1.528 -17.734 -14.367 1 89.69 90 HIS A N 1
ATOM 697 C CA . HIS A 1 90 ? -2.18 -17.391 -13.117 1 89.69 90 HIS A CA 1
ATOM 698 C C . HIS A 1 90 ? -1.656 -16.062 -12.57 1 89.69 90 HIS A C 1
ATOM 700 O O . HIS A 1 90 ? -2.383 -15.336 -11.891 1 89.69 90 HIS A O 1
ATOM 706 N N . TYR A 1 91 ? -0.438 -15.82 -12.852 1 91.25 91 TYR A N 1
ATOM 707 C CA . TYR A 1 91 ? 0.216 -14.641 -12.289 1 91.25 91 TYR A CA 1
ATOM 708 C C . TYR A 1 91 ? 1.01 -13.898 -13.359 1 91.25 91 TYR A C 1
ATOM 710 O O . TYR A 1 91 ? 1.85 -14.492 -14.039 1 91.25 91 TYR A O 1
ATOM 718 N N . LEU A 1 92 ? 0.723 -12.625 -13.531 1 96.31 92 LEU A N 1
ATOM 719 C CA . LEU A 1 92 ? 1.435 -11.789 -14.492 1 96.31 92 LEU A CA 1
ATOM 720 C C . LEU A 1 92 ? 1.87 -10.477 -13.844 1 96.31 92 LEU A C 1
ATOM 722 O O . LEU A 1 92 ? 1.037 -9.719 -13.336 1 96.31 92 LEU A O 1
ATOM 726 N N . THR A 1 93 ? 3.143 -10.234 -13.812 1 96.5 93 THR A N 1
ATOM 727 C CA . THR A 1 93 ? 3.646 -8.961 -13.32 1 96.5 93 THR A CA 1
ATOM 728 C C . THR A 1 93 ? 4.309 -8.172 -14.445 1 96.5 93 THR A C 1
ATOM 730 O O . THR A 1 93 ? 5.16 -8.695 -15.164 1 96.5 93 THR A O 1
ATOM 733 N N . LEU A 1 94 ? 3.826 -7.008 -14.648 1 97.94 94 LEU A N 1
ATOM 734 C CA . LEU A 1 94 ? 4.324 -6.051 -15.633 1 97.94 94 LEU A CA 1
ATOM 735 C C . LEU A 1 94 ? 4.766 -4.758 -14.953 1 97.94 94 LEU A C 1
ATOM 737 O O . LEU A 1 94 ? 4.727 -3.688 -15.562 1 97.94 94 LEU A O 1
ATOM 741 N N . ASP A 1 95 ? 5.148 -4.84 -13.758 1 95.38 95 ASP A N 1
ATOM 742 C CA . ASP A 1 95 ? 5.453 -3.66 -12.961 1 95.38 95 ASP A CA 1
ATOM 743 C C . ASP A 1 95 ? 6.738 -2.988 -13.438 1 95.38 95 ASP A C 1
ATOM 745 O O . ASP A 1 95 ? 7.578 -3.625 -14.078 1 95.38 95 ASP A O 1
ATOM 749 N N . ASN A 1 96 ? 6.84 -1.684 -13.109 1 93.56 96 ASN A N 1
ATOM 750 C CA . ASN A 1 96 ? 8.07 -0.922 -13.32 1 93.56 96 ASN A CA 1
ATOM 751 C C . ASN A 1 96 ? 8.492 -0.934 -14.781 1 93.56 96 ASN A C 1
ATOM 753 O O . ASN A 1 96 ? 9.641 -1.233 -15.102 1 93.56 96 ASN A O 1
ATOM 757 N N . ASN A 1 97 ? 7.566 -0.764 -15.602 1 96.81 97 ASN A N 1
ATOM 758 C CA . ASN A 1 97 ? 7.789 -0.488 -17.016 1 96.81 97 ASN A CA 1
ATOM 759 C C . ASN A 1 97 ? 7.402 0.944 -17.375 1 96.81 97 ASN A C 1
ATOM 761 O O . ASN A 1 97 ? 7.426 1.831 -16.516 1 96.81 97 ASN A O 1
ATOM 765 N N . HIS A 1 98 ? 7.184 1.168 -18.656 1 97.12 98 HIS A N 1
ATOM 766 C CA . HIS A 1 98 ? 6.73 2.469 -19.141 1 97.12 98 HIS A CA 1
ATOM 767 C C . HIS A 1 98 ? 5.414 2.348 -19.891 1 97.12 98 HIS A C 1
ATOM 769 O O . HIS A 1 98 ? 5.199 3.031 -20.906 1 97.12 98 HIS A O 1
ATOM 775 N N . ILE A 1 99 ? 4.594 1.46 -19.422 1 98.38 99 ILE A N 1
ATOM 776 C CA . ILE A 1 99 ? 3.361 1.158 -20.141 1 98.38 99 ILE A CA 1
ATOM 777 C C . ILE A 1 99 ? 2.402 2.344 -20.031 1 98.38 99 ILE A C 1
ATOM 779 O O . ILE A 1 99 ? 2.047 2.771 -18.938 1 98.38 99 ILE A O 1
ATOM 783 N N . SER A 1 100 ? 2.01 2.875 -21.156 1 98.19 100 SER A N 1
ATOM 784 C CA . SER A 1 100 ? 1.1 4.016 -21.188 1 98.19 100 SER A CA 1
ATOM 785 C C . SER A 1 100 ? -0.182 3.674 -21.938 1 98.19 100 SER A C 1
ATOM 787 O O . SER A 1 100 ? -1.163 4.418 -21.875 1 98.19 100 SER A O 1
ATOM 789 N N . ASP A 1 101 ? -0.129 2.531 -22.594 1 97.56 101 ASP A N 1
ATOM 790 C CA . ASP A 1 101 ? -1.281 2.146 -23.406 1 97.56 101 ASP A CA 1
ATOM 791 C C . ASP A 1 101 ? -1.499 0.635 -23.375 1 97.56 101 ASP A C 1
ATOM 793 O O . ASP A 1 101 ? -0.553 -0.138 -23.531 1 97.56 101 ASP A O 1
ATOM 797 N N . ILE A 1 102 ? -2.746 0.263 -23.172 1 97.56 102 ILE A N 1
ATOM 798 C CA . ILE A 1 102 ? -3.152 -1.137 -23.234 1 97.56 102 ILE A CA 1
ATOM 799 C C . ILE A 1 102 ? -4.324 -1.296 -24.203 1 97.56 102 ILE A C 1
ATOM 801 O O . ILE A 1 102 ? -5.348 -0.626 -24.047 1 97.56 102 ILE A O 1
ATOM 805 N N . ALA A 1 103 ? -4.18 -2.197 -25.109 1 96.19 103 ALA A N 1
ATOM 806 C CA . ALA A 1 103 ? -5.188 -2.4 -26.141 1 96.19 103 ALA A CA 1
ATOM 807 C C . ALA A 1 103 ? -6.465 -2.998 -25.562 1 96.19 103 ALA A C 1
ATOM 809 O O . ALA A 1 103 ? -6.426 -3.68 -24.531 1 96.19 103 ALA A O 1
ATOM 810 N N . GLU A 1 104 ? -7.555 -2.703 -26.266 1 92.69 104 GLU A N 1
ATOM 811 C CA . GLU A 1 104 ? -8.797 -3.404 -25.953 1 92.69 104 GLU A CA 1
ATOM 812 C C . GLU A 1 104 ? -8.633 -4.914 -26.109 1 92.69 104 GLU A C 1
ATOM 814 O O . GLU A 1 104 ? -7.996 -5.375 -27.062 1 92.69 104 GLU A O 1
ATOM 819 N N . LEU A 1 105 ? -9.023 -5.684 -25.188 1 91.62 105 LEU A N 1
ATOM 820 C CA . LEU A 1 105 ? -9.031 -7.141 -25.219 1 91.62 105 LEU A CA 1
ATOM 821 C C . LEU A 1 105 ? -7.617 -7.699 -25.109 1 91.62 105 LEU A C 1
ATOM 823 O O . LEU A 1 105 ? -7.355 -8.82 -25.547 1 91.62 105 LEU A O 1
ATOM 827 N N . ALA A 1 106 ? -6.746 -6.906 -24.594 1 94.38 106 ALA A N 1
ATOM 828 C CA . ALA A 1 106 ? -5.352 -7.312 -24.469 1 94.38 106 ALA A CA 1
ATOM 829 C C . ALA A 1 106 ? -5.227 -8.586 -23.641 1 94.38 106 ALA A C 1
ATOM 831 O O . ALA A 1 106 ? -4.312 -9.391 -23.859 1 94.38 106 ALA A O 1
ATOM 832 N N . PHE A 1 107 ? -6.211 -8.852 -22.75 1 95 107 PHE A N 1
ATOM 833 C CA . PHE A 1 107 ? -6.129 -9.977 -21.844 1 95 107 PHE A CA 1
ATOM 834 C C . PHE A 1 107 ? -7.297 -10.938 -22.047 1 95 107 PHE A C 1
ATOM 836 O O . PHE A 1 107 ? -7.641 -11.711 -21.156 1 95 107 PHE A O 1
ATOM 843 N N . GLU A 1 108 ? -7.902 -10.961 -23.094 1 93 108 GLU A N 1
ATOM 844 C CA . GLU A 1 108 ? -9.18 -11.625 -23.344 1 93 108 GLU A CA 1
ATOM 845 C C . GLU A 1 108 ? -9.062 -13.133 -23.172 1 93 108 GLU A C 1
ATOM 847 O O . GLU A 1 108 ? -10 -13.789 -22.703 1 93 108 GLU A O 1
ATOM 852 N N . ASN A 1 109 ? -7.891 -13.719 -23.453 1 92.75 109 ASN A N 1
ATOM 853 C CA . ASN A 1 109 ? -7.738 -15.164 -23.422 1 92.75 109 ASN A CA 1
ATOM 854 C C . ASN A 1 109 ? -7.156 -15.641 -22.094 1 92.75 109 ASN A C 1
ATOM 856 O O . ASN A 1 109 ? -6.949 -16.844 -21.891 1 92.75 109 ASN A O 1
ATOM 860 N N . MET A 1 110 ? -6.949 -14.742 -21.203 1 93.56 110 MET A N 1
ATOM 861 C CA . MET A 1 110 ? -6.301 -15.086 -19.938 1 93.56 110 MET A CA 1
ATOM 862 C C . MET A 1 110 ? -7.336 -15.344 -18.844 1 93.56 110 MET A C 1
ATOM 864 O O . MET A 1 110 ? -7.301 -14.711 -17.781 1 93.56 110 MET A O 1
ATOM 868 N N . ARG A 1 111 ? -8.102 -16.359 -19.016 1 91.25 111 ARG A N 1
ATOM 869 C CA . ARG A 1 111 ? -9.25 -16.625 -18.156 1 91.25 111 ARG A CA 1
ATOM 870 C C . ARG A 1 111 ? -8.797 -17.141 -16.797 1 91.25 111 ARG A C 1
ATOM 872 O O . ARG A 1 111 ? -9.5 -16.953 -15.789 1 91.25 111 ARG A O 1
ATOM 879 N N . GLU A 1 112 ? -7.633 -17.672 -16.734 1 90.19 112 GLU A N 1
ATOM 880 C CA . GLU A 1 112 ? -7.188 -18.312 -15.492 1 90.19 112 GLU A CA 1
ATOM 881 C C . GLU A 1 112 ? -6.34 -17.344 -14.664 1 90.19 112 GLU A C 1
ATOM 883 O O . GLU A 1 112 ? -5.93 -17.672 -13.547 1 90.19 112 GLU A O 1
ATOM 888 N N . LEU A 1 113 ? -6.121 -16.125 -15.195 1 93.56 113 LEU A N 1
ATOM 889 C CA . LEU A 1 113 ? -5.285 -15.164 -14.492 1 93.56 113 LEU A CA 1
ATOM 890 C C . LEU A 1 113 ? -5.902 -14.789 -13.148 1 93.56 113 LEU A C 1
ATOM 892 O O . LEU A 1 113 ? -7.102 -14.516 -13.062 1 93.56 113 LEU A O 1
ATOM 896 N N . ARG A 1 114 ? -5.066 -14.758 -12.125 1 91.38 114 ARG A N 1
ATOM 897 C CA . ARG A 1 114 ? -5.527 -14.477 -10.766 1 91.38 114 ARG A CA 1
ATOM 898 C C . ARG A 1 114 ? -4.977 -13.141 -10.266 1 91.38 114 ARG A C 1
ATOM 900 O O . ARG A 1 114 ? -5.637 -12.438 -9.508 1 91.38 114 ARG A O 1
ATOM 907 N N . VAL A 1 115 ? -3.754 -12.883 -10.641 1 93.56 115 VAL A N 1
ATOM 908 C CA . VAL A 1 115 ? -3.094 -11.648 -10.211 1 93.56 115 VAL A CA 1
ATOM 909 C C . VAL A 1 115 ? -2.51 -10.93 -11.43 1 93.56 115 VAL A C 1
ATOM 911 O O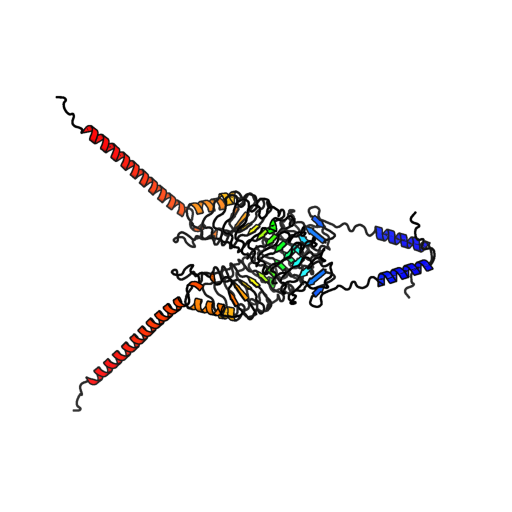 . VAL A 1 115 ? -1.795 -11.539 -12.234 1 93.56 115 VAL A O 1
ATOM 914 N N . LEU A 1 116 ? -2.834 -9.703 -11.586 1 96.88 116 LEU A N 1
ATOM 915 C CA . LEU A 1 116 ? -2.258 -8.828 -12.594 1 96.88 116 LEU A CA 1
ATOM 916 C C . LEU A 1 116 ? -1.629 -7.594 -11.953 1 96.88 116 LEU A C 1
ATOM 918 O O . LEU A 1 116 ? -2.328 -6.781 -11.344 1 96.88 116 LEU A O 1
ATOM 922 N N . ASN A 1 117 ? -0.342 -7.52 -12.016 1 97.31 117 ASN A N 1
ATOM 923 C CA . ASN A 1 117 ? 0.406 -6.414 -11.43 1 97.31 117 ASN A CA 1
ATOM 924 C C . ASN A 1 117 ? 0.865 -5.418 -12.492 1 97.31 117 ASN A C 1
ATOM 926 O O . ASN A 1 117 ? 1.77 -5.715 -13.273 1 97.31 117 ASN A O 1
ATOM 930 N N . LEU A 1 118 ? 0.294 -4.246 -12.5 1 98.31 118 LEU A N 1
ATOM 931 C CA . LEU A 1 118 ? 0.606 -3.176 -13.438 1 98.31 118 LEU A CA 1
ATOM 932 C C . LEU A 1 118 ? 1.128 -1.943 -12.711 1 98.31 118 LEU A C 1
ATOM 934 O O . LEU A 1 118 ? 1.011 -0.823 -13.211 1 98.31 118 LEU A O 1
ATOM 938 N N . GLN A 1 119 ? 1.708 -2.152 -11.492 1 96.94 119 GLN A N 1
ATOM 939 C CA . GLN A 1 119 ? 2.191 -1.053 -10.664 1 96.94 119 GLN A CA 1
ATOM 940 C C . GLN A 1 119 ? 3.408 -0.382 -11.297 1 96.94 119 GLN A C 1
ATOM 942 O O . GLN A 1 119 ? 4.164 -1.02 -12.031 1 96.94 119 GLN A O 1
ATOM 947 N N . TRP A 1 120 ? 3.598 0.941 -11.031 1 94.69 120 TRP A N 1
ATOM 948 C CA . TRP A 1 120 ? 4.773 1.711 -11.43 1 94.69 120 TRP A CA 1
ATOM 949 C C . TRP A 1 120 ? 4.902 1.76 -12.953 1 94.69 120 TRP A C 1
ATOM 951 O O . TRP A 1 120 ? 5.961 1.445 -13.5 1 94.69 120 TRP A O 1
ATOM 961 N N . ASN A 1 121 ? 3.805 2.1 -13.555 1 97.31 121 ASN A N 1
ATOM 962 C CA . ASN A 1 121 ? 3.791 2.371 -14.992 1 97.31 121 ASN A CA 1
ATOM 963 C C . ASN A 1 121 ? 3.348 3.803 -15.281 1 97.31 121 ASN A C 1
ATOM 965 O O . ASN A 1 121 ? 3.5 4.691 -14.445 1 97.31 121 ASN A O 1
ATOM 969 N N . SER A 1 122 ? 2.998 4.035 -16.531 1 97.31 122 SER A N 1
ATOM 970 C CA . SER A 1 122 ? 2.648 5.395 -16.938 1 97.31 122 SER A CA 1
ATOM 971 C C . SER A 1 122 ? 1.223 5.465 -17.469 1 97.31 122 SER A C 1
ATOM 973 O O . SER A 1 122 ? 0.951 6.184 -18.438 1 97.31 122 SER A O 1
ATOM 975 N N . LEU A 1 123 ? 0.364 4.727 -16.844 1 98.12 123 LEU A N 1
ATOM 976 C CA . LEU A 1 123 ? -1.024 4.707 -17.297 1 98.12 123 LEU A CA 1
ATOM 977 C C . LEU A 1 123 ? -1.754 5.973 -16.859 1 98.12 123 LEU A C 1
ATOM 979 O O . LEU A 1 123 ? -1.759 6.32 -15.68 1 98.12 123 LEU A O 1
ATOM 983 N N . THR A 1 124 ? -2.396 6.617 -17.812 1 97.31 124 THR A N 1
ATOM 984 C CA . THR A 1 124 ? -3.184 7.809 -17.516 1 97.31 124 THR A CA 1
ATOM 985 C C . THR A 1 124 ? -4.672 7.535 -17.703 1 97.31 124 THR A C 1
ATOM 987 O O . THR A 1 124 ? -5.516 8.273 -17.188 1 97.31 124 THR A O 1
ATOM 990 N N . PHE A 1 125 ? -4.93 6.574 -18.484 1 95.94 125 PHE A N 1
ATOM 991 C CA . PHE A 1 125 ? -6.293 6.113 -18.734 1 95.94 125 PHE A CA 1
ATOM 992 C C . PHE A 1 125 ? -6.309 4.629 -19.078 1 95.94 125 PHE A C 1
ATOM 994 O O . PHE A 1 125 ? -5.266 4.043 -19.375 1 95.94 125 PHE A O 1
ATOM 1001 N N . LEU A 1 126 ? -7.473 4.035 -18.953 1 95.31 126 LEU A N 1
ATOM 1002 C CA . LEU A 1 126 ? -7.707 2.664 -19.391 1 95.31 126 LEU A CA 1
ATOM 1003 C C . LEU A 1 126 ? -8.953 2.584 -20.266 1 95.31 126 LEU A C 1
ATOM 1005 O O . LEU A 1 126 ? -9.992 3.158 -19.938 1 95.31 126 LEU A O 1
ATOM 1009 N N . ARG A 1 127 ? -8.773 1.888 -21.344 1 90.81 127 ARG A N 1
ATOM 1010 C CA . ARG A 1 127 ? -9.883 1.716 -22.281 1 90.81 127 ARG A CA 1
ATOM 1011 C C . ARG A 1 127 ? -10.938 0.777 -21.703 1 90.81 127 ARG A C 1
ATOM 1013 O O . ARG A 1 127 ? -10.641 -0.048 -20.844 1 90.81 127 ARG A O 1
ATOM 1020 N N . LYS A 1 128 ? -12.133 1.004 -22.281 1 86.38 128 LYS A N 1
ATOM 1021 C CA . LYS A 1 128 ? -13.203 0.086 -21.906 1 86.38 128 LYS A CA 1
ATOM 1022 C C . LYS A 1 128 ? -12.914 -1.33 -22.391 1 86.38 128 LYS A C 1
ATOM 1024 O O . LYS A 1 128 ? -12.445 -1.521 -23.516 1 86.38 128 LYS A O 1
ATOM 1029 N N . GLY A 1 129 ? -13.047 -2.221 -21.531 1 87.94 129 GLY A N 1
ATOM 1030 C CA . GLY A 1 129 ? -12.93 -3.615 -21.922 1 87.94 129 GLY A CA 1
ATOM 1031 C C . GLY A 1 129 ? -11.508 -4.141 -21.844 1 87.94 129 GLY A C 1
ATOM 1032 O O . GLY A 1 129 ? -11.227 -5.262 -22.266 1 87.94 129 GLY A O 1
ATOM 1033 N N . VAL A 1 130 ? -10.664 -3.434 -21.312 1 92.62 130 VAL A N 1
ATOM 1034 C CA . VAL A 1 130 ? -9.266 -3.832 -21.234 1 92.62 130 VAL A CA 1
ATOM 1035 C C . VAL A 1 130 ? -9.141 -5.113 -20.406 1 92.62 130 VAL A C 1
ATOM 1037 O O . VAL A 1 130 ? -8.328 -5.984 -20.734 1 92.62 130 VAL A O 1
ATOM 1040 N N . PHE A 1 131 ? -10.023 -5.289 -19.469 1 93.44 131 PHE A N 1
ATOM 1041 C CA . PHE A 1 131 ? -9.914 -6.434 -18.578 1 93.44 131 PHE A CA 1
ATOM 1042 C C . PHE A 1 131 ? -10.992 -7.465 -18.875 1 93.44 131 PHE A C 1
ATOM 1044 O O . PHE A 1 131 ? -11.266 -8.344 -18.047 1 93.44 131 PHE A O 1
ATOM 1051 N N . ARG A 1 132 ? -11.531 -7.258 -20.078 1 90.88 132 ARG A N 1
ATOM 1052 C CA . ARG A 1 132 ? -12.516 -8.258 -20.484 1 90.88 132 ARG A CA 1
ATOM 1053 C C . ARG A 1 132 ? -11.883 -9.641 -20.594 1 90.88 132 ARG A C 1
ATOM 1055 O O . ARG A 1 132 ? -10.773 -9.781 -21.094 1 90.88 132 ARG A O 1
ATOM 1062 N N . GLY A 1 133 ? -12.484 -10.633 -20.062 1 90.88 133 GLY A N 1
ATOM 1063 C CA . GLY A 1 133 ? -11.977 -11.992 -20.125 1 90.88 133 GLY A CA 1
ATOM 1064 C C . GLY A 1 133 ? -11.312 -12.453 -18.844 1 90.88 133 GLY A C 1
ATOM 1065 O O . GLY A 1 133 ? -11.102 -13.648 -18.641 1 90.88 133 GLY A O 1
ATOM 1066 N N . LEU A 1 134 ? -10.969 -11.5 -18 1 93.94 134 LEU A N 1
ATOM 1067 C CA . LEU A 1 134 ? -10.312 -11.844 -16.734 1 93.94 134 LEU A CA 1
ATOM 1068 C C . LEU A 1 134 ? -11.336 -12.234 -15.68 1 93.94 134 LEU A C 1
ATOM 1070 O O . LEU A 1 134 ? -11.391 -11.625 -14.609 1 93.94 134 LEU A O 1
ATOM 1074 N N . ILE A 1 135 ? -12.023 -13.289 -15.914 1 91.38 135 ILE A N 1
ATOM 1075 C CA . ILE A 1 135 ? -13.203 -13.656 -15.133 1 91.38 135 ILE A CA 1
ATOM 1076 C C . ILE A 1 135 ? -12.766 -14.219 -13.781 1 91.38 135 ILE A C 1
ATOM 1078 O O . ILE A 1 135 ? -13.531 -14.172 -12.812 1 91.38 135 ILE A O 1
ATOM 1082 N N . ASN A 1 136 ? -11.523 -14.688 -13.711 1 90.19 136 ASN A N 1
ATOM 1083 C CA . ASN A 1 136 ? -11.07 -15.297 -12.461 1 90.19 136 ASN A CA 1
ATOM 1084 C C . ASN A 1 136 ? -10.039 -14.422 -11.75 1 90.19 136 ASN A C 1
ATOM 1086 O O . ASN A 1 136 ? -9.422 -14.852 -10.781 1 90.19 136 ASN A O 1
ATOM 1090 N N . LEU A 1 137 ? -9.883 -13.148 -12.258 1 93.5 137 LEU A N 1
ATOM 1091 C CA . LEU A 1 137 ? -8.914 -12.25 -11.648 1 93.5 137 LEU A CA 1
ATOM 1092 C C . LEU A 1 137 ? -9.312 -11.906 -10.219 1 93.5 137 LEU A C 1
ATOM 1094 O O . LEU A 1 137 ? -10.461 -11.539 -9.961 1 93.5 137 LEU A O 1
ATOM 1098 N N . GLN A 1 138 ? -8.375 -12.008 -9.305 1 92.06 138 GLN A N 1
ATOM 1099 C CA . GLN A 1 138 ? -8.648 -11.766 -7.891 1 92.06 138 GLN A CA 1
ATOM 1100 C C . GLN A 1 138 ? -7.93 -10.523 -7.391 1 92.06 138 GLN A C 1
ATOM 1102 O O . GLN A 1 138 ? -8.414 -9.828 -6.496 1 92.06 138 GLN A O 1
ATOM 1107 N N . ASP A 1 139 ? -6.773 -10.258 -7.902 1 94.12 139 ASP A N 1
ATOM 1108 C CA . ASP A 1 139 ? -5.902 -9.172 -7.453 1 94.12 139 ASP A CA 1
ATOM 1109 C C . ASP A 1 139 ? -5.449 -8.312 -8.633 1 94.12 139 ASP A C 1
ATOM 1111 O O . ASP A 1 139 ? -4.719 -8.781 -9.508 1 94.12 139 ASP A O 1
ATOM 1115 N N . LEU A 1 140 ? -5.887 -7.047 -8.648 1 97 140 LEU A N 1
ATOM 1116 C CA . LEU A 1 140 ? -5.504 -6.094 -9.688 1 97 140 LEU A CA 1
ATOM 1117 C C . LEU A 1 140 ? -4.738 -4.918 -9.086 1 97 140 LEU A C 1
ATOM 1119 O O . LEU A 1 140 ? -5.281 -4.172 -8.266 1 97 140 LEU A O 1
ATOM 1123 N N . ARG A 1 141 ? -3.514 -4.75 -9.508 1 97.56 141 ARG A N 1
ATOM 1124 C CA . ARG A 1 141 ? -2.648 -3.732 -8.922 1 97.56 141 ARG A CA 1
ATOM 1125 C C . ARG A 1 141 ? -2.326 -2.639 -9.93 1 97.56 141 ARG A C 1
ATOM 1127 O O . ARG A 1 141 ? -1.596 -2.875 -10.898 1 97.56 141 ARG A O 1
ATOM 1134 N N . LEU A 1 142 ? -2.832 -1.471 -9.664 1 98.25 142 LEU A N 1
ATOM 1135 C CA . LEU A 1 142 ? -2.67 -0.333 -10.562 1 98.25 142 LEU A CA 1
ATOM 1136 C C . LEU A 1 142 ? -2.023 0.843 -9.844 1 98.25 142 LEU A C 1
ATOM 1138 O O . LEU A 1 142 ? -2.123 1.986 -10.297 1 98.25 142 LEU A O 1
ATOM 1142 N N . SER A 1 143 ? -1.32 0.576 -8.734 1 96.81 143 SER A N 1
ATOM 1143 C CA . SER A 1 143 ? -0.702 1.623 -7.926 1 96.81 143 SER A CA 1
ATOM 1144 C C . SER A 1 143 ? 0.414 2.326 -8.695 1 96.81 143 SER A C 1
ATOM 1146 O O . SER A 1 143 ? 1.022 1.739 -9.586 1 96.81 143 SER A O 1
ATOM 1148 N N . TYR A 1 144 ? 0.703 3.578 -8.344 1 94.06 144 TYR A N 1
ATOM 1149 C CA . TYR A 1 144 ? 1.809 4.371 -8.867 1 94.06 144 TYR A CA 1
ATOM 1150 C C . TYR A 1 144 ? 1.718 4.488 -10.383 1 94.06 144 TYR A C 1
ATOM 1152 O O . TYR A 1 144 ? 2.682 4.195 -11.094 1 94.06 144 TYR A O 1
ATOM 1160 N N . ASN A 1 145 ? 0.57 4.836 -10.789 1 97 145 ASN A N 1
ATOM 1161 C CA . ASN A 1 145 ? 0.281 5.316 -12.133 1 97 145 ASN A CA 1
ATOM 1162 C C . ASN A 1 145 ? -0.253 6.746 -12.117 1 97 145 ASN A C 1
ATOM 1164 O O . ASN A 1 145 ? 0.092 7.531 -11.234 1 97 145 ASN A O 1
ATOM 1168 N N . SER A 1 146 ? -0.932 7.129 -13.141 1 96.75 146 SER A N 1
ATOM 1169 C CA . SER A 1 146 ? -1.496 8.477 -13.195 1 96.75 146 SER A CA 1
ATOM 1170 C C . SER A 1 146 ? -2.951 8.445 -13.648 1 96.75 146 SER A C 1
ATOM 1172 O O . SER A 1 146 ? -3.387 9.305 -14.414 1 96.75 146 SER A O 1
ATOM 1174 N N . LEU A 1 147 ? -3.631 7.41 -13.203 1 97.62 147 LEU A N 1
ATOM 1175 C CA . LEU A 1 147 ? -5.035 7.273 -13.578 1 97.62 147 LEU A CA 1
ATOM 1176 C C . LEU A 1 147 ? -5.867 8.398 -12.977 1 97.62 147 LEU A C 1
ATOM 1178 O O . LEU A 1 147 ? -5.656 8.797 -11.828 1 97.62 147 LEU A O 1
ATOM 1182 N N . ARG A 1 148 ? -6.852 8.828 -13.719 1 95.88 148 ARG A N 1
ATOM 1183 C CA . ARG A 1 148 ? -7.688 9.938 -13.273 1 95.88 148 ARG A CA 1
ATOM 1184 C C . ARG A 1 148 ? -9.133 9.492 -13.086 1 95.88 148 ARG A C 1
ATOM 1186 O O . ARG A 1 148 ? -9.844 10.023 -12.227 1 95.88 148 ARG A O 1
ATOM 1193 N N . LYS A 1 149 ? -9.547 8.57 -13.93 1 92.88 149 LYS A N 1
ATOM 1194 C CA . LYS A 1 149 ? -10.922 8.086 -13.906 1 92.88 149 LYS A CA 1
ATOM 1195 C C . LYS A 1 149 ? -10.969 6.562 -13.836 1 92.88 149 LYS A C 1
ATOM 1197 O O . LYS A 1 149 ? -10.023 5.887 -14.25 1 92.88 149 LYS A O 1
ATOM 1202 N N . LEU A 1 150 ? -12.141 6.086 -13.328 1 93.31 150 LEU A N 1
ATOM 1203 C CA . LEU A 1 150 ? -12.266 4.648 -13.125 1 93.31 150 LEU A CA 1
ATOM 1204 C C . LEU A 1 150 ? -13.414 4.078 -13.953 1 93.31 150 LEU A C 1
ATOM 1206 O O . LEU A 1 150 ? -14.016 3.072 -13.578 1 93.31 150 LEU A O 1
ATOM 1210 N N . GLY A 1 151 ? -13.672 4.723 -15.031 1 88.88 151 GLY A N 1
ATOM 1211 C CA . GLY A 1 151 ? -14.766 4.27 -15.875 1 88.88 151 GLY A CA 1
ATOM 1212 C C . GLY A 1 151 ? -14.578 2.854 -16.391 1 88.88 151 GLY A C 1
ATOM 1213 O O . GLY A 1 151 ? -15.547 2.154 -16.672 1 88.88 151 GLY A O 1
ATOM 1214 N N . PHE A 1 152 ? -13.367 2.352 -16.391 1 87.75 152 PHE A N 1
ATOM 1215 C CA . PHE A 1 152 ? -13.047 1.028 -16.906 1 87.75 152 PHE A CA 1
ATOM 1216 C C . PHE A 1 152 ? -13.625 -0.062 -16.016 1 87.75 152 PHE A C 1
ATOM 1218 O O . PHE A 1 152 ? -13.805 -1.201 -16.453 1 87.75 152 PHE A O 1
ATOM 1225 N N . LEU A 1 153 ? -14.008 0.254 -14.859 1 89.94 153 LEU A N 1
ATOM 1226 C CA . LEU A 1 153 ? -14.523 -0.719 -13.906 1 89.94 153 LEU A CA 1
ATOM 1227 C C . LEU A 1 153 ? -15.969 -1.073 -14.211 1 89.94 153 LEU A C 1
ATOM 1229 O O . LEU A 1 153 ? -16.484 -2.074 -13.719 1 89.94 153 LEU A O 1
ATOM 1233 N N . ASN A 1 154 ? -16.609 -0.298 -14.945 1 79.19 154 ASN A N 1
ATOM 1234 C CA . ASN A 1 154 ? -18.031 -0.515 -15.258 1 79.19 154 ASN A CA 1
ATOM 1235 C C . ASN A 1 154 ? -18.203 -1.651 -16.25 1 79.19 154 ASN A C 1
ATOM 1237 O O . ASN A 1 154 ? -19.344 -2.018 -16.594 1 79.19 154 ASN A O 1
ATOM 1241 N N . GLU A 1 155 ? -17.172 -2.211 -16.453 1 71.62 155 GLU A N 1
ATOM 1242 C CA . GLU A 1 155 ? -17.266 -3.242 -17.484 1 71.62 155 GLU A CA 1
ATOM 1243 C C . GLU A 1 155 ? -17.406 -4.629 -16.859 1 71.62 155 GLU A C 1
ATOM 1245 O O . GLU A 1 155 ? -16.875 -4.883 -15.781 1 71.62 155 GLU A O 1
ATOM 1250 N N . GLU A 1 156 ? -18.188 -5.449 -17.734 1 66.69 156 GLU A N 1
ATOM 1251 C CA . GLU A 1 156 ? -18.594 -6.793 -17.328 1 66.69 156 GLU A CA 1
ATOM 1252 C C . GLU A 1 156 ? -17.438 -7.77 -17.391 1 66.69 156 GLU A C 1
ATOM 1254 O O . GLU A 1 156 ? -16.688 -7.797 -18.375 1 66.69 156 GLU A O 1
ATOM 1259 N N . GLY A 1 157 ? -16.594 -7.801 -16.312 1 79.94 157 GLY A N 1
ATOM 1260 C CA . GLY A 1 157 ? -15.625 -8.875 -16.484 1 79.94 157 GLY A CA 1
ATOM 1261 C C . GLY A 1 157 ? -14.844 -9.188 -15.219 1 79.94 157 GLY A C 1
ATOM 1262 O O . GLY A 1 157 ? -14.273 -10.266 -15.078 1 79.94 157 GLY A O 1
ATOM 1263 N N . LEU A 1 158 ? -14.945 -8.344 -14.266 1 89.94 158 LEU A N 1
ATOM 1264 C CA . LEU A 1 158 ? -14.117 -8.555 -13.086 1 89.94 158 LEU A CA 1
ATOM 1265 C C . LEU A 1 158 ? -14.945 -9.125 -11.938 1 89.94 158 LEU A C 1
ATOM 1267 O O . LEU A 1 158 ? -14.938 -8.586 -10.828 1 89.94 158 LEU A O 1
ATOM 1271 N N . TYR A 1 159 ? -15.469 -10.328 -12.203 1 88.12 159 TYR A N 1
ATOM 1272 C CA . TYR A 1 159 ? -16.453 -10.914 -11.289 1 88.12 159 TYR A CA 1
ATOM 1273 C C . TYR A 1 159 ? -15.773 -11.461 -10.039 1 88.12 159 TYR A C 1
ATOM 1275 O O . TYR A 1 159 ? -16.375 -11.492 -8.961 1 88.12 159 TYR A O 1
ATOM 1283 N N . SER A 1 160 ? -14.578 -11.82 -10.195 1 90.81 160 SER A N 1
ATOM 1284 C CA . SER A 1 160 ? -13.898 -12.508 -9.102 1 90.81 160 SER A CA 1
ATOM 1285 C C . SER A 1 160 ? -12.898 -11.578 -8.406 1 90.81 160 SER A C 1
ATOM 1287 O O . SER A 1 160 ? -12.172 -12.008 -7.508 1 90.81 160 SER A O 1
ATOM 1289 N N . LEU A 1 161 ? -12.922 -10.297 -8.773 1 93.94 161 LEU A N 1
ATOM 1290 C CA . LEU A 1 161 ? -11.93 -9.367 -8.234 1 93.94 161 LEU A CA 1
ATOM 1291 C C . LEU A 1 161 ? -12.148 -9.148 -6.742 1 93.94 161 LEU A C 1
ATOM 1293 O O . LEU A 1 161 ? -13.242 -8.758 -6.32 1 93.94 161 LEU A O 1
ATOM 1297 N N . GLN A 1 162 ? -11.109 -9.375 -5.988 1 93.12 162 GLN A N 1
ATOM 1298 C CA . GLN A 1 162 ? -11.195 -9.25 -4.535 1 93.12 162 GLN A CA 1
ATOM 1299 C C . GLN A 1 162 ? -10.43 -8.023 -4.047 1 93.12 162 GLN A C 1
ATOM 1301 O O . GLN A 1 162 ? -10.875 -7.336 -3.123 1 93.12 162 GLN A O 1
ATOM 1306 N N . THR A 1 163 ? -9.336 -7.797 -4.641 1 94.88 163 THR A N 1
ATOM 1307 C CA . THR A 1 163 ? -8.469 -6.707 -4.203 1 94.88 163 THR A CA 1
ATOM 1308 C C . THR A 1 163 ? -8.141 -5.777 -5.363 1 94.88 163 THR A C 1
ATOM 1310 O O . THR A 1 163 ? -7.691 -6.227 -6.422 1 94.88 163 THR A O 1
ATOM 1313 N N . LEU A 1 164 ? -8.367 -4.492 -5.172 1 97.12 164 LEU A N 1
ATOM 1314 C CA . LEU A 1 164 ? -8.094 -3.465 -6.172 1 97.12 164 LEU A CA 1
ATOM 1315 C C . LEU A 1 164 ? -7.156 -2.398 -5.613 1 97.12 164 LEU A C 1
ATOM 1317 O O . LEU A 1 164 ? -7.52 -1.665 -4.691 1 97.12 164 LEU A O 1
ATOM 1321 N N . TYR A 1 165 ? -5.965 -2.355 -6.133 1 97.56 165 TYR A N 1
ATOM 1322 C CA . TYR A 1 165 ? -4.98 -1.353 -5.738 1 97.56 165 TYR A CA 1
ATOM 1323 C C . TYR A 1 165 ? -4.992 -0.17 -6.699 1 97.56 165 TYR A C 1
ATOM 1325 O O . TYR A 1 165 ? -4.648 -0.316 -7.875 1 97.56 165 TYR A O 1
ATOM 1333 N N . LEU A 1 166 ? -5.328 0.972 -6.191 1 98.06 166 LEU A N 1
ATOM 1334 C CA . LEU A 1 166 ? -5.395 2.191 -6.988 1 98.06 166 LEU A CA 1
ATOM 1335 C C . LEU A 1 166 ? -4.629 3.324 -6.316 1 98.06 166 LEU A C 1
ATOM 1337 O O . LEU A 1 166 ? -4.75 4.484 -6.715 1 98.06 166 LEU A O 1
ATOM 1341 N N . ASP A 1 167 ? -3.836 2.994 -5.273 1 96.12 167 ASP A N 1
ATOM 1342 C CA . ASP A 1 167 ? -3.139 4.027 -4.512 1 96.12 167 ASP A CA 1
ATOM 1343 C C . ASP A 1 167 ? -2.102 4.742 -5.375 1 96.12 167 ASP A C 1
ATOM 1345 O O . ASP A 1 167 ? -1.576 4.164 -6.328 1 96.12 167 ASP A O 1
ATOM 1349 N N . ARG A 1 168 ? -1.813 5.969 -5.07 1 94 168 ARG A N 1
ATOM 1350 C CA . ARG A 1 168 ? -0.816 6.816 -5.719 1 94 168 ARG A CA 1
ATOM 1351 C C . ARG A 1 168 ? -1.125 6.988 -7.203 1 94 168 ARG A C 1
ATOM 1353 O O . ARG A 1 168 ? -0.288 6.684 -8.055 1 94 168 ARG A O 1
ATOM 1360 N N . ASN A 1 169 ? -2.338 7.395 -7.449 1 96.5 169 ASN A N 1
ATOM 1361 C CA . ASN A 1 169 ? -2.811 7.867 -8.742 1 96.5 169 ASN A CA 1
ATOM 1362 C C . ASN A 1 169 ? -3.303 9.312 -8.672 1 96.5 169 ASN A C 1
ATOM 1364 O O . ASN A 1 169 ? -2.891 10.062 -7.789 1 96.5 169 ASN A O 1
ATOM 1368 N N . ASN A 1 170 ? -4.035 9.727 -9.688 1 96.06 170 ASN A N 1
ATOM 1369 C CA . ASN A 1 170 ? -4.559 11.086 -9.719 1 96.06 170 ASN A CA 1
ATOM 1370 C C . ASN A 1 170 ? -6.086 11.102 -9.758 1 96.06 170 ASN A C 1
ATOM 1372 O O . ASN A 1 170 ? -6.688 11.914 -10.461 1 96.06 170 ASN A O 1
ATOM 1376 N N . ILE A 1 171 ? -6.637 10.18 -9.039 1 97.19 171 ILE A N 1
ATOM 1377 C CA . ILE A 1 171 ? -8.086 10.047 -9.031 1 97.19 171 ILE A CA 1
ATOM 1378 C C . ILE A 1 171 ? -8.703 11.164 -8.195 1 97.19 171 ILE A C 1
ATOM 1380 O O . ILE A 1 171 ? -8.383 11.32 -7.012 1 97.19 171 ILE A O 1
ATOM 1384 N N . SER A 1 172 ? -9.648 11.906 -8.758 1 95 172 SER A N 1
ATOM 1385 C CA . SER A 1 172 ? -10.164 13.078 -8.047 1 95 172 SER A CA 1
ATOM 1386 C C . SER A 1 172 ? -11.633 12.898 -7.684 1 95 172 SER A C 1
ATOM 1388 O O . SER A 1 172 ? -12.156 13.609 -6.824 1 95 172 SER A O 1
ATOM 1390 N N . THR A 1 173 ? -12.258 11.977 -8.414 1 93.12 173 THR A N 1
ATOM 1391 C CA . THR A 1 173 ? -13.68 11.781 -8.125 1 93.12 173 THR A CA 1
ATOM 1392 C C . THR A 1 173 ? -14.055 10.305 -8.273 1 93.12 173 THR A C 1
ATOM 1394 O O . THR A 1 173 ? -13.445 9.578 -9.047 1 93.12 173 THR A O 1
ATOM 1397 N N . LEU A 1 174 ? -14.977 9.938 -7.445 1 93.44 174 LEU A N 1
ATOM 1398 C CA . LEU A 1 174 ? -15.648 8.648 -7.555 1 93.44 174 LEU A CA 1
ATOM 1399 C C . LEU A 1 174 ? -17.156 8.828 -7.77 1 93.44 174 LEU A C 1
ATOM 1401 O O . LEU A 1 174 ? -17.812 9.523 -6.992 1 93.44 174 LEU A O 1
ATOM 1405 N N . ASN A 1 175 ? -17.625 8.219 -8.789 1 88.56 175 ASN A N 1
ATOM 1406 C CA . ASN A 1 175 ? -19.047 8.305 -9.07 1 88.56 175 ASN A CA 1
ATOM 1407 C C . ASN A 1 175 ? -19.828 7.215 -8.344 1 88.56 175 ASN A C 1
ATOM 1409 O O . ASN A 1 175 ? -19.25 6.227 -7.891 1 88.56 175 ASN A O 1
ATOM 1413 N N . SER A 1 176 ? -21.156 7.52 -8.297 1 89.62 176 SER A N 1
ATOM 1414 C CA . SER A 1 176 ? -22.031 6.465 -7.797 1 89.62 176 SER A CA 1
ATOM 1415 C C . SER A 1 176 ? -21.922 5.203 -8.648 1 89.62 176 SER A C 1
ATOM 1417 O O . SER A 1 176 ? -21.797 5.285 -9.867 1 89.62 176 SER A O 1
ATOM 1419 N N . LEU A 1 177 ? -21.859 4.133 -8.008 1 88.25 177 LEU A N 1
ATOM 1420 C CA . LEU A 1 177 ? -21.891 2.822 -8.648 1 88.25 177 LEU A CA 1
ATOM 1421 C C . LEU A 1 177 ? -20.531 2.496 -9.289 1 88.25 177 LEU A C 1
ATOM 1423 O O . LEU A 1 177 ? -20.438 1.603 -10.133 1 88.25 177 LEU A O 1
ATOM 1427 N N . THR A 1 178 ? -19.516 3.234 -8.875 1 89.06 178 THR A N 1
ATOM 1428 C CA . THR A 1 178 ? -18.188 3.002 -9.422 1 89.06 178 THR A CA 1
ATOM 1429 C C . THR A 1 178 ? -17.781 1.537 -9.266 1 89.06 178 THR A C 1
ATOM 1431 O O . THR A 1 178 ? -17.188 0.951 -10.164 1 89.06 178 THR A O 1
ATOM 1434 N N . PHE A 1 179 ? -18.188 0.908 -8.195 1 91.94 179 PHE A N 1
ATOM 1435 C CA . PHE A 1 179 ? -17.766 -0.452 -7.898 1 91.94 179 PHE A CA 1
ATOM 1436 C C . PHE A 1 179 ? -18.922 -1.426 -7.996 1 91.94 179 PHE A C 1
ATOM 1438 O O . PHE A 1 179 ? -18.844 -2.553 -7.504 1 91.94 179 PHE A O 1
ATOM 1445 N N . ALA A 1 180 ? -19.969 -1.089 -8.625 1 89.88 180 ALA A N 1
ATOM 1446 C CA . ALA A 1 180 ? -21.25 -1.792 -8.562 1 89.88 180 ALA A CA 1
ATOM 1447 C C . ALA A 1 180 ? -21.125 -3.193 -9.156 1 89.88 180 ALA A C 1
ATOM 1449 O O . ALA A 1 180 ? -21.812 -4.117 -8.719 1 89.88 180 ALA A O 1
ATOM 1450 N N . HIS A 1 181 ? -20.219 -3.336 -10.047 1 88.88 181 HIS A N 1
ATOM 1451 C CA . HIS A 1 181 ? -20.156 -4.609 -10.75 1 88.88 181 HIS A CA 1
ATOM 1452 C C . HIS A 1 181 ? -19.078 -5.516 -10.164 1 88.88 181 HIS A C 1
ATOM 1454 O O . HIS A 1 181 ? -18.906 -6.652 -10.602 1 88.88 181 HIS A O 1
ATOM 1460 N N . LEU A 1 182 ? -18.406 -5.055 -9.172 1 92.69 182 LEU A N 1
ATOM 1461 C CA . LEU A 1 182 ? -17.359 -5.844 -8.531 1 92.69 182 LEU A CA 1
ATOM 1462 C C . LEU A 1 182 ? -17.906 -6.551 -7.289 1 92.69 182 LEU A C 1
ATOM 1464 O O . LEU A 1 182 ? -17.578 -6.172 -6.16 1 92.69 182 LEU A O 1
ATOM 1468 N N . HIS A 1 183 ? -18.562 -7.625 -7.512 1 88.44 183 HIS A N 1
ATOM 1469 C CA . HIS A 1 183 ? -19.375 -8.266 -6.477 1 88.44 183 HIS A CA 1
ATOM 1470 C C . HIS A 1 183 ? -18.5 -8.992 -5.465 1 88.44 183 HIS A C 1
ATOM 1472 O O . HIS A 1 183 ? -18.906 -9.203 -4.32 1 88.44 183 HIS A O 1
ATOM 1478 N N . SER A 1 184 ? -17.297 -9.289 -5.863 1 91.25 184 SER A N 1
ATOM 1479 C CA . SER A 1 184 ? -16.438 -10.055 -4.969 1 91.25 184 SER A CA 1
ATOM 1480 C C . SER A 1 184 ? -15.391 -9.164 -4.305 1 91.25 184 SER A C 1
ATOM 1482 O O . SER A 1 184 ? -14.523 -9.648 -3.574 1 91.25 184 SER A O 1
ATOM 1484 N N . LEU A 1 185 ? -15.539 -7.879 -4.52 1 94.19 185 LEU A N 1
ATOM 1485 C CA . LEU A 1 185 ? -14.539 -6.926 -4.051 1 94.19 185 LEU A CA 1
ATOM 1486 C C . LEU A 1 185 ? -14.5 -6.883 -2.527 1 94.19 185 LEU A C 1
ATOM 1488 O O . LEU A 1 185 ? -15.539 -6.801 -1.875 1 94.19 185 LEU A O 1
ATOM 1492 N N . LYS A 1 186 ? -13.297 -6.961 -1.976 1 94.62 186 LYS A N 1
ATOM 1493 C CA . LYS A 1 186 ? -13.102 -6.977 -0.528 1 94.62 186 LYS A CA 1
ATOM 1494 C C . LYS A 1 186 ? -12.195 -5.836 -0.083 1 94.62 186 LYS A C 1
ATOM 1496 O O . LYS A 1 186 ? -12.414 -5.23 0.969 1 94.62 186 LYS A O 1
ATOM 1501 N N . PHE A 1 187 ? -11.219 -5.551 -0.843 1 95.75 187 PHE A N 1
ATOM 1502 C CA . PHE A 1 187 ? -10.195 -4.562 -0.502 1 95.75 187 PHE A CA 1
ATOM 1503 C C . PHE A 1 187 ? -10.117 -3.477 -1.569 1 95.75 187 PHE A C 1
ATOM 1505 O O . PHE A 1 187 ? -9.883 -3.771 -2.744 1 95.75 187 PHE A O 1
ATOM 1512 N N . VAL A 1 188 ? -10.25 -2.225 -1.174 1 97.5 188 VAL A N 1
ATOM 1513 C CA . VAL A 1 188 ? -10.148 -1.093 -2.088 1 97.5 188 VAL A CA 1
ATOM 1514 C C . VAL A 1 188 ? -9.062 -0.132 -1.598 1 97.5 188 VAL A C 1
ATOM 1516 O O . VAL A 1 188 ? -9.266 0.595 -0.622 1 97.5 188 VAL A O 1
ATOM 1519 N N . HIS A 1 189 ? -7.988 -0.088 -2.289 1 97.69 189 HIS A N 1
ATOM 1520 C CA . HIS A 1 189 ? -6.875 0.794 -1.962 1 97.69 189 HIS A CA 1
ATOM 1521 C C . HIS A 1 189 ? -6.93 2.078 -2.783 1 97.69 189 HIS A C 1
ATOM 1523 O O . HIS A 1 189 ? -6.605 2.072 -3.973 1 97.69 189 HIS A O 1
ATOM 1529 N N . LEU A 1 190 ? -7.262 3.115 -2.145 1 97.88 190 LEU A N 1
ATOM 1530 C CA . LEU A 1 190 ? -7.387 4.402 -2.818 1 97.88 190 LEU A CA 1
ATOM 1531 C C . LEU A 1 190 ? -6.5 5.453 -2.158 1 97.88 190 LEU A C 1
ATOM 1533 O O . LEU A 1 190 ? -6.746 6.652 -2.291 1 97.88 190 LEU A O 1
ATOM 1537 N N . GLU A 1 191 ? -5.477 5 -1.485 1 96.25 191 GLU A N 1
ATOM 1538 C CA . GLU A 1 191 ? -4.605 5.895 -0.728 1 96.25 191 GLU A CA 1
ATOM 1539 C C . GLU A 1 191 ? -3.861 6.855 -1.652 1 96.25 191 GLU A C 1
ATOM 1541 O O . GLU A 1 191 ? -3.486 6.484 -2.766 1 96.25 191 GLU A O 1
ATOM 1546 N N . TYR A 1 192 ? -3.666 8.07 -1.21 1 92.44 192 TYR A N 1
ATOM 1547 C CA . TYR A 1 192 ? -2.836 9.102 -1.833 1 92.44 192 TYR A CA 1
ATOM 1548 C C . TYR A 1 192 ? -3.291 9.375 -3.262 1 92.44 192 TYR A C 1
ATOM 1550 O O . TYR A 1 192 ? -2.484 9.328 -4.195 1 92.44 192 TYR A O 1
ATOM 1558 N N . ASN A 1 193 ? -4.496 9.57 -3.355 1 96.12 193 ASN A N 1
ATOM 1559 C CA . ASN A 1 193 ? -5.109 10.164 -4.539 1 96.12 193 ASN A CA 1
ATOM 1560 C C . ASN A 1 193 ? -5.52 11.609 -4.297 1 96.12 193 ASN A C 1
ATOM 1562 O O . ASN A 1 193 ? -4.875 12.32 -3.52 1 96.12 193 ASN A O 1
ATOM 1566 N N . LYS A 1 194 ? -6.461 12.094 -5.066 1 95.44 194 LYS A N 1
ATOM 1567 C CA . LYS A 1 194 ? -6.859 13.492 -4.945 1 95.44 194 LYS A CA 1
ATOM 1568 C C . LYS A 1 194 ? -8.359 13.617 -4.688 1 95.44 194 LYS A C 1
ATOM 1570 O O . LYS A 1 194 ? -8.984 14.594 -5.109 1 95.44 194 LYS A O 1
ATOM 1575 N N . LEU A 1 195 ? -8.898 12.648 -4.004 1 97.31 195 LEU A N 1
ATOM 1576 C CA . LEU A 1 195 ? -10.328 12.68 -3.711 1 97.31 195 LEU A CA 1
ATOM 1577 C C . LEU A 1 195 ? -10.672 13.828 -2.768 1 97.31 195 LEU A C 1
ATOM 1579 O O . LEU A 1 195 ? -10 14.016 -1.748 1 97.31 195 LEU A O 1
ATOM 1583 N N . SER A 1 196 ? -11.742 14.547 -3.086 1 96.19 196 SER A N 1
ATOM 1584 C CA . SER A 1 196 ? -12.086 15.711 -2.271 1 96.19 196 SER A CA 1
ATOM 1585 C C . SER A 1 196 ? -13.336 15.453 -1.44 1 96.19 196 SER A C 1
ATOM 1587 O O . SER A 1 196 ? -13.586 16.156 -0.46 1 96.19 196 SER A O 1
ATOM 1589 N N . ALA A 1 197 ? -14.117 14.453 -1.888 1 96.12 197 ALA A N 1
ATOM 1590 C CA . ALA A 1 197 ? -15.359 14.148 -1.183 1 96.12 197 ALA A CA 1
ATOM 1591 C C . ALA A 1 197 ? -15.758 12.695 -1.38 1 96.12 197 ALA A C 1
ATOM 1593 O O . ALA A 1 197 ? -15.273 12.023 -2.295 1 96.12 197 ALA A O 1
ATOM 1594 N N . MET A 1 198 ? -16.562 12.227 -0.486 1 95.44 198 MET A N 1
ATOM 1595 C CA . MET A 1 198 ? -17.219 10.93 -0.628 1 95.44 198 MET A CA 1
ATOM 1596 C C . MET A 1 198 ? -18.719 11.086 -0.844 1 95.44 198 MET A C 1
ATOM 1598 O O . MET A 1 198 ? -19.453 11.438 0.084 1 95.44 198 MET A O 1
ATOM 1602 N N . GLU A 1 199 ? -19.094 10.734 -2.045 1 92.69 199 GLU A N 1
ATOM 1603 C CA . GLU A 1 199 ? -20.484 10.914 -2.42 1 92.69 199 GLU A CA 1
ATOM 1604 C C . GLU A 1 199 ? -21.328 9.695 -2.033 1 92.69 199 GLU A C 1
ATOM 1606 O O . GLU A 1 199 ? -20.781 8.672 -1.614 1 92.69 199 GLU A O 1
ATOM 1611 N N . ASP A 1 200 ? -22.625 9.852 -2.232 1 92.44 200 ASP A N 1
ATOM 1612 C CA . ASP A 1 200 ? -23.547 8.75 -1.955 1 92.44 200 ASP A CA 1
ATOM 1613 C C . ASP A 1 200 ? -23.453 7.668 -3.027 1 92.44 200 ASP A C 1
ATOM 1615 O O . ASP A 1 200 ? -23.281 7.973 -4.211 1 92.44 200 ASP A O 1
ATOM 1619 N N . GLY A 1 201 ? -23.5 6.539 -2.539 1 91.88 201 GLY A N 1
ATOM 1620 C CA . GLY A 1 201 ? -23.703 5.43 -3.451 1 91.88 201 GLY A CA 1
ATOM 1621 C C . GLY A 1 201 ? -22.422 4.93 -4.094 1 91.88 201 GLY A C 1
ATOM 1622 O O . GLY A 1 201 ? -22.469 4.105 -5.012 1 91.88 201 GLY A O 1
ATOM 1623 N N . ILE A 1 202 ? -21.359 5.367 -3.656 1 91.12 202 ILE A N 1
ATOM 1624 C CA . ILE A 1 202 ? -20.094 4.961 -4.25 1 91.12 202 ILE A CA 1
ATOM 1625 C C . ILE A 1 202 ? -19.938 3.445 -4.152 1 91.12 202 ILE A C 1
ATOM 1627 O O . ILE A 1 202 ? -19.484 2.797 -5.098 1 91.12 202 ILE A O 1
ATOM 1631 N N . PHE A 1 203 ? -20.406 2.852 -3.094 1 92.69 203 PHE A N 1
ATOM 1632 C CA . PHE A 1 203 ? -20.219 1.426 -2.857 1 92.69 203 PHE A CA 1
ATOM 1633 C C . PHE A 1 203 ? -21.531 0.671 -3.004 1 92.69 203 PHE A C 1
ATOM 1635 O O . PHE A 1 203 ? -21.656 -0.454 -2.518 1 92.69 203 PHE A O 1
ATOM 1642 N N . SER A 1 204 ? -22.422 1.399 -3.686 1 90 204 SER A N 1
ATOM 1643 C CA . SER A 1 204 ? -23.672 0.693 -3.975 1 90 204 SER A CA 1
ATOM 1644 C C . SER A 1 204 ? -23.422 -0.509 -4.883 1 90 204 SER A C 1
ATOM 1646 O O . SER A 1 204 ? -22.766 -0.389 -5.914 1 90 204 SER A O 1
ATOM 1648 N N . GLY A 1 205 ? -23.828 -1.676 -4.473 1 86.81 205 GLY A N 1
ATOM 1649 C CA . GLY A 1 205 ? -23.641 -2.879 -5.27 1 86.81 205 GLY A CA 1
ATOM 1650 C C . GLY A 1 205 ? -22.453 -3.715 -4.812 1 86.81 205 GLY A C 1
ATOM 1651 O O . GLY A 1 205 ? -22.297 -4.863 -5.23 1 86.81 205 GLY A O 1
ATOM 1652 N N . SER A 1 206 ? -21.609 -3.174 -4.109 1 88 206 SER A N 1
ATOM 1653 C CA . SER A 1 206 ? -20.469 -3.887 -3.547 1 88 206 SER A CA 1
ATOM 1654 C C . SER A 1 206 ? -20.578 -4.012 -2.031 1 88 206 SER A C 1
ATOM 1656 O O . SER A 1 206 ? -19.75 -3.479 -1.293 1 88 206 SER A O 1
ATOM 1658 N N . LEU A 1 207 ? -21.391 -4.852 -1.639 1 86.88 207 LEU A N 1
ATOM 1659 C CA . LEU A 1 207 ? -21.828 -4.91 -0.245 1 86.88 207 LEU A CA 1
ATOM 1660 C C . LEU A 1 207 ? -20.781 -5.605 0.617 1 86.88 207 LEU A C 1
ATOM 1662 O O . LEU A 1 207 ? -20.719 -5.383 1.828 1 86.88 207 LEU A O 1
ATOM 1666 N N . ASP A 1 208 ? -19.844 -6.297 -0.043 1 91.31 208 ASP A N 1
ATOM 1667 C CA . ASP A 1 208 ? -19 -7.215 0.714 1 91.31 208 ASP A CA 1
ATOM 1668 C C . ASP A 1 208 ? -17.609 -6.625 0.921 1 91.31 208 ASP A C 1
ATOM 1670 O O . ASP A 1 208 ? -16.703 -7.312 1.402 1 91.31 208 ASP A O 1
ATOM 1674 N N . VAL A 1 209 ? -17.453 -5.371 0.633 1 95.38 209 VAL A N 1
ATOM 1675 C CA . VAL A 1 209 ? -16.141 -4.746 0.819 1 95.38 209 VAL A CA 1
ATOM 1676 C C . VAL A 1 209 ? -15.773 -4.754 2.301 1 95.38 209 VAL A C 1
ATOM 1678 O O . VAL A 1 209 ? -16.594 -4.41 3.154 1 95.38 209 VAL A O 1
ATOM 1681 N N . GLU A 1 210 ? -14.602 -5.117 2.588 1 95.44 210 GLU A N 1
ATOM 1682 C CA . GLU A 1 210 ? -14.148 -5.262 3.969 1 95.44 210 GLU A CA 1
ATOM 1683 C C . GLU A 1 210 ? -13.219 -4.113 4.367 1 95.44 210 GLU A C 1
ATOM 1685 O O . GLU A 1 210 ? -13.188 -3.709 5.527 1 95.44 210 GLU A O 1
ATOM 1690 N N . HIS A 1 211 ? -12.445 -3.633 3.465 1 96.44 211 HIS A N 1
ATOM 1691 C CA . HIS A 1 211 ? -11.477 -2.582 3.76 1 96.44 211 HIS A CA 1
ATOM 1692 C C . HIS A 1 211 ? -11.531 -1.474 2.715 1 96.44 211 HIS A C 1
ATOM 1694 O O . HIS A 1 211 ? -11.359 -1.732 1.521 1 96.44 211 HIS A O 1
ATOM 1700 N N . VAL A 1 212 ? -11.75 -0.284 3.148 1 97.81 212 VAL A N 1
ATOM 1701 C CA . VAL A 1 212 ? -11.719 0.914 2.314 1 97.81 212 VAL A CA 1
ATOM 1702 C C . VAL A 1 212 ? -10.602 1.839 2.785 1 97.81 212 VAL A C 1
ATOM 1704 O O . VAL A 1 212 ? -10.695 2.451 3.852 1 97.81 212 VAL A O 1
ATOM 1707 N N . LEU A 1 213 ? -9.602 1.96 2.045 1 98 213 LEU A N 1
ATOM 1708 C CA . LEU A 1 213 ? -8.422 2.725 2.43 1 98 213 LEU A CA 1
ATOM 1709 C C . LEU A 1 213 ? -8.359 4.047 1.672 1 98 213 LEU A C 1
ATOM 1711 O O . LEU A 1 213 ? -8.039 4.07 0.481 1 98 213 LEU A O 1
ATOM 1715 N N . LEU A 1 214 ? -8.57 5.121 2.395 1 98.12 214 LEU A N 1
ATOM 1716 C CA . LEU A 1 214 ? -8.664 6.441 1.782 1 98.12 214 LEU A CA 1
ATOM 1717 C C . LEU A 1 214 ? -7.609 7.383 2.355 1 98.12 214 LEU A C 1
ATOM 1719 O O . LEU A 1 214 ? -7.715 8.602 2.211 1 98.12 214 LEU A O 1
ATOM 1723 N N . THR A 1 215 ? -6.59 6.812 2.957 1 96.62 215 THR A N 1
ATOM 1724 C CA . THR A 1 215 ? -5.523 7.586 3.586 1 96.62 215 THR A CA 1
ATOM 1725 C C . THR A 1 215 ? -4.863 8.516 2.574 1 96.62 215 THR A C 1
ATOM 1727 O O . THR A 1 215 ? -4.59 8.117 1.44 1 96.62 215 THR A O 1
ATOM 1730 N N . GLY A 1 216 ? -4.621 9.742 2.943 1 94.62 216 GLY A N 1
ATOM 1731 C CA . GLY A 1 216 ? -3.775 10.641 2.172 1 94.62 216 GLY A CA 1
ATOM 1732 C C . GLY A 1 216 ? -4.492 11.273 0.996 1 94.62 216 GLY A C 1
ATOM 1733 O O . GLY A 1 216 ? -3.859 11.656 0.011 1 94.62 216 GLY A O 1
ATOM 1734 N N . ASN A 1 217 ? -5.789 11.344 1.083 1 96.38 217 ASN A N 1
ATOM 1735 C CA . ASN A 1 217 ? -6.551 12.117 0.104 1 96.38 217 ASN A CA 1
ATOM 1736 C C . ASN A 1 217 ? -6.809 13.539 0.586 1 96.38 217 ASN A C 1
ATOM 1738 O O . ASN A 1 217 ? -6.109 14.039 1.47 1 96.38 217 ASN A O 1
ATOM 1742 N N . LYS A 1 218 ? -7.672 14.25 -0.111 1 95.56 218 LYS A N 1
ATOM 1743 C CA . LYS A 1 218 ? -8.023 15.617 0.245 1 95.56 218 LYS A CA 1
ATOM 1744 C C . LYS A 1 218 ? -9.492 15.727 0.627 1 95.56 218 LYS A C 1
ATOM 1746 O O . LYS A 1 218 ? -10.156 16.703 0.282 1 95.56 218 LYS A O 1
ATOM 1751 N N . ILE A 1 219 ? -9.945 14.742 1.308 1 97.62 219 ILE A N 1
ATOM 1752 C CA . ILE A 1 219 ? -11.367 14.656 1.615 1 97.62 219 ILE A CA 1
ATOM 1753 C C . ILE A 1 219 ? -11.727 15.688 2.686 1 97.62 219 ILE A C 1
ATOM 1755 O O . ILE A 1 219 ? -11.125 15.711 3.764 1 97.62 219 ILE A O 1
ATOM 1759 N N . THR A 1 220 ? -12.75 16.484 2.393 1 96.88 220 THR A N 1
ATOM 1760 C CA . THR A 1 220 ? -13.188 17.5 3.334 1 96.88 220 THR A CA 1
ATOM 1761 C C . THR A 1 220 ? -14.586 17.188 3.859 1 96.88 220 THR A C 1
ATOM 1763 O O . THR A 1 220 ? -14.977 17.672 4.93 1 96.88 220 THR A O 1
ATOM 1766 N N . GLN A 1 221 ? -15.281 16.453 3.033 1 95.56 221 GLN A N 1
ATOM 1767 C CA . GLN A 1 221 ? -16.656 16.172 3.41 1 95.56 221 GLN A CA 1
ATOM 1768 C C . GLN A 1 221 ? -17.078 14.773 2.939 1 95.56 221 GLN A C 1
ATOM 1770 O O . GLN A 1 221 ? -16.578 14.281 1.921 1 95.56 221 GLN A O 1
ATOM 1775 N N . MET A 1 222 ? -17.984 14.242 3.717 1 95.81 222 MET A N 1
ATOM 1776 C CA . MET A 1 222 ? -18.562 12.93 3.389 1 95.81 222 MET A CA 1
ATOM 1777 C C . MET A 1 222 ? -20.078 12.938 3.545 1 95.81 222 MET A C 1
ATOM 1779 O O . MET A 1 222 ? -20.594 13.531 4.488 1 95.81 222 MET A O 1
ATOM 1783 N N . SER A 1 223 ? -20.688 12.312 2.611 1 94.25 223 SER A N 1
ATOM 1784 C CA . SER A 1 223 ? -22.125 12.156 2.721 1 94.25 223 SER A CA 1
ATOM 1785 C C . SER A 1 223 ? -22.5 11.188 3.838 1 94.25 223 SER A C 1
ATOM 1787 O O . SER A 1 223 ? -21.766 10.234 4.113 1 94.25 223 SER A O 1
ATOM 1789 N N . PRO A 1 224 ? -23.688 11.383 4.445 1 93.5 224 PRO A N 1
ATOM 1790 C CA . PRO A 1 224 ? -24.156 10.469 5.496 1 93.5 224 PRO A CA 1
ATOM 1791 C C . PRO A 1 224 ? -24.344 9.039 4.992 1 93.5 224 PRO A C 1
ATOM 1793 O O . PRO A 1 224 ? -24.25 8.094 5.773 1 93.5 224 PRO A O 1
ATOM 1796 N N . SER A 1 225 ? -24.516 8.922 3.691 1 93 225 SER A N 1
ATOM 1797 C CA . SER A 1 225 ? -24.812 7.598 3.148 1 93 225 SER A CA 1
ATOM 1798 C C . SER A 1 225 ? -23.656 7.055 2.328 1 93 225 SER A C 1
ATOM 1800 O O . SER A 1 225 ? -23.828 6.125 1.533 1 93 225 SER A O 1
ATOM 1802 N N . SER A 1 226 ? -22.516 7.582 2.537 1 93.75 226 SER A N 1
ATOM 1803 C CA . SER A 1 226 ? -21.344 7.191 1.743 1 93.75 226 SER A CA 1
ATOM 1804 C C . SER A 1 226 ? -21.016 5.719 1.936 1 93.75 226 SER A C 1
ATOM 1806 O O . SER A 1 226 ? -20.578 5.047 0.997 1 93.75 226 SER A O 1
ATOM 1808 N N . PHE A 1 227 ? -21.297 5.156 3.129 1 95.12 227 PHE A N 1
ATOM 1809 C CA . PHE A 1 227 ? -20.859 3.805 3.449 1 95.12 227 PHE A CA 1
ATOM 1810 C C . PHE A 1 227 ? -22.031 2.943 3.908 1 95.12 227 PHE A C 1
ATOM 1812 O O . PHE A 1 227 ? -21.828 1.86 4.461 1 95.12 227 PHE A O 1
ATOM 1819 N N . LYS A 1 228 ? -23.234 3.367 3.664 1 93.38 228 LYS A N 1
ATOM 1820 C CA . LYS A 1 228 ? -24.438 2.766 4.223 1 93.38 228 LYS A CA 1
ATOM 1821 C C . LYS A 1 228 ? -24.641 1.353 3.68 1 93.38 228 LYS A C 1
ATOM 1823 O O . LYS A 1 228 ? -25.234 0.505 4.355 1 93.38 228 LYS A O 1
ATOM 1828 N N . ASP A 1 229 ? -24.141 1.091 2.555 1 93.19 229 ASP A N 1
ATOM 1829 C CA . ASP A 1 229 ? -24.438 -0.175 1.89 1 93.19 229 ASP A CA 1
ATOM 1830 C C . ASP A 1 229 ? -23.438 -1.256 2.297 1 93.19 229 ASP A C 1
ATOM 1832 O O . ASP A 1 229 ? -23.656 -2.439 2.031 1 93.19 229 ASP A O 1
ATOM 1836 N N . LEU A 1 230 ? -22.375 -0.881 2.934 1 93.94 230 LEU A N 1
ATOM 1837 C CA . LEU A 1 230 ? -21.328 -1.839 3.307 1 93.94 230 LEU A CA 1
ATOM 1838 C C . LEU A 1 230 ? -21.766 -2.662 4.516 1 93.94 230 LEU A C 1
ATOM 1840 O O . LEU A 1 230 ? -22.125 -2.105 5.555 1 93.94 230 LEU A O 1
ATOM 1844 N N . ARG A 1 231 ? -21.641 -3.992 4.422 1 93.75 231 ARG A N 1
ATOM 1845 C CA . ARG A 1 231 ? -22.188 -4.859 5.461 1 93.75 231 ARG A CA 1
ATOM 1846 C C . ARG A 1 231 ? -21.078 -5.617 6.18 1 93.75 231 ARG A C 1
ATOM 1848 O O . ARG A 1 231 ? -21.281 -6.152 7.27 1 93.75 231 ARG A O 1
ATOM 1855 N N . THR A 1 232 ? -19.906 -5.562 5.578 1 93.56 232 THR A N 1
ATOM 1856 C CA . THR A 1 232 ? -18.828 -6.359 6.152 1 93.56 232 THR A CA 1
ATOM 1857 C C . THR A 1 232 ? -17.578 -5.52 6.344 1 93.56 232 THR A C 1
ATOM 1859 O O . THR A 1 232 ? -16.469 -6.055 6.379 1 93.56 232 THR A O 1
ATOM 1862 N N . LEU A 1 233 ? -17.766 -4.219 6.414 1 95.56 233 LEU A N 1
ATOM 1863 C CA . LEU A 1 233 ? -16.641 -3.293 6.52 1 95.56 233 LEU A CA 1
ATOM 1864 C C . LEU A 1 233 ? -15.883 -3.512 7.824 1 95.56 233 LEU A C 1
ATOM 1866 O O . LEU A 1 233 ? -16.453 -3.402 8.906 1 95.56 233 LEU A O 1
ATOM 1870 N N . ARG A 1 234 ? -14.656 -3.775 7.68 1 94 234 ARG A N 1
ATOM 1871 C CA . ARG A 1 234 ? -13.812 -4.035 8.844 1 94 234 ARG A CA 1
ATOM 1872 C C . ARG A 1 234 ? -12.891 -2.857 9.125 1 94 234 ARG A C 1
ATOM 1874 O O . ARG A 1 234 ? -12.516 -2.621 10.273 1 94 234 ARG A O 1
ATOM 1881 N N . SER A 1 235 ? -12.508 -2.209 8.062 1 95.81 235 SER A N 1
ATOM 1882 C CA . SER A 1 235 ? -11.625 -1.062 8.242 1 95.81 235 SER A CA 1
ATOM 1883 C C . SER A 1 235 ? -11.992 0.069 7.285 1 95.81 235 SER A C 1
ATOM 1885 O O . SER A 1 235 ? -12.227 -0.164 6.098 1 95.81 235 SER A O 1
ATOM 1887 N N . LEU A 1 236 ? -12.039 1.238 7.797 1 97.69 236 LEU A N 1
ATOM 1888 C CA . LEU A 1 236 ? -12.219 2.479 7.051 1 97.69 236 LEU A CA 1
ATOM 1889 C C . LEU A 1 236 ? -11.109 3.477 7.379 1 97.69 236 LEU A C 1
ATOM 1891 O O . LEU A 1 236 ? -11.094 4.051 8.469 1 97.69 236 LEU A O 1
ATOM 1895 N N . ASN A 1 237 ? -10.258 3.631 6.449 1 97.88 237 ASN A N 1
ATOM 1896 C CA . ASN A 1 237 ? -9.117 4.516 6.656 1 97.88 237 ASN A CA 1
ATOM 1897 C C . ASN A 1 237 ? -9.367 5.902 6.074 1 97.88 237 ASN A C 1
ATOM 1899 O O . ASN A 1 237 ? -9.422 6.07 4.855 1 97.88 237 ASN A O 1
ATOM 1903 N N . LEU A 1 238 ? -9.445 6.828 6.938 1 97.81 238 LEU A N 1
ATOM 1904 C CA . LEU A 1 238 ? -9.703 8.211 6.547 1 97.81 238 LEU A CA 1
ATOM 1905 C C . LEU A 1 238 ? -8.625 9.141 7.098 1 97.81 238 LEU A C 1
ATOM 1907 O O . LEU A 1 238 ? -8.789 10.359 7.102 1 97.81 238 LEU A O 1
ATOM 1911 N N . ASP A 1 239 ? -7.559 8.539 7.574 1 95.12 239 ASP A N 1
ATOM 1912 C CA . ASP A 1 239 ? -6.477 9.328 8.164 1 95.12 239 ASP A CA 1
ATOM 1913 C C . ASP A 1 239 ? -5.719 10.109 7.094 1 95.12 239 ASP A C 1
ATOM 1915 O O . ASP A 1 239 ? -5.777 9.773 5.91 1 95.12 239 ASP A O 1
ATOM 1919 N N . VAL A 1 240 ? -5.051 11.164 7.484 1 92.19 240 VAL A N 1
ATOM 1920 C CA . VAL A 1 240 ? -4.246 12.023 6.621 1 92.19 240 VAL A CA 1
ATOM 1921 C C . VAL A 1 240 ? -5.113 12.578 5.492 1 92.19 240 VAL A C 1
ATOM 1923 O O . VAL A 1 240 ? -4.777 12.445 4.316 1 92.19 240 VAL A O 1
ATOM 1926 N N . ASN A 1 241 ? -6.227 13.078 5.887 1 96.06 241 ASN A N 1
ATOM 1927 C CA . ASN A 1 241 ? -7.125 13.805 4.992 1 96.06 241 ASN A CA 1
ATOM 1928 C C . ASN A 1 241 ? -7.312 15.25 5.438 1 96.06 241 ASN A C 1
ATOM 1930 O O . ASN A 1 241 ? -6.418 15.836 6.051 1 96.06 241 ASN A O 1
ATOM 1934 N N . GLN A 1 242 ? -8.398 15.875 4.949 1 96.12 242 GLN A N 1
ATOM 1935 C CA . GLN A 1 242 ? -8.672 17.266 5.277 1 96.12 242 GLN A CA 1
ATOM 1936 C C . GLN A 1 242 ? -10.016 17.422 5.984 1 96.12 242 GLN A C 1
ATOM 1938 O O . GLN A 1 242 ? -10.766 18.359 5.719 1 96.12 242 GLN A O 1
ATOM 1943 N N . LEU A 1 243 ? -10.273 16.484 6.852 1 97.19 243 LEU A N 1
ATOM 1944 C CA . LEU A 1 243 ? -11.523 16.516 7.613 1 97.19 243 LEU A CA 1
ATOM 1945 C C . LEU A 1 243 ? -11.383 17.406 8.844 1 97.19 243 LEU A C 1
ATOM 1947 O O . LEU A 1 243 ? -10.523 17.172 9.695 1 97.19 243 LEU A O 1
ATOM 1951 N N . SER A 1 244 ? -12.203 18.406 8.93 1 96.56 244 SER A N 1
ATOM 1952 C CA . SER A 1 244 ? -12.219 19.25 10.109 1 96.56 244 SER A CA 1
ATOM 1953 C C . SER A 1 244 ? -13.359 18.875 11.055 1 96.56 244 SER A C 1
ATOM 1955 O O . SER A 1 244 ? -13.328 19.203 12.242 1 96.56 244 SER A O 1
ATOM 1957 N N . SER A 1 245 ? -14.32 18.266 10.516 1 95.19 245 SER A N 1
ATOM 1958 C CA . SER A 1 245 ? -15.469 17.75 11.25 1 95.19 245 SER A CA 1
ATOM 1959 C C . SER A 1 245 ? -16.078 16.547 10.523 1 95.19 245 SER A C 1
ATOM 1961 O O . SER A 1 245 ? -15.742 16.266 9.375 1 95.19 245 SER A O 1
ATOM 1963 N N . VAL A 1 246 ? -16.906 15.805 11.273 1 94.94 246 VAL A N 1
ATOM 1964 C CA . VAL A 1 246 ? -17.609 14.664 10.68 1 94.94 246 VAL A CA 1
ATOM 1965 C C . VAL A 1 246 ? -19.031 14.578 11.242 1 94.94 246 VAL A C 1
ATOM 1967 O O . VAL A 1 246 ? -19.297 15.07 12.336 1 94.94 246 VAL A O 1
ATOM 1970 N N . LYS A 1 247 ? -19.859 14.023 10.414 1 94.31 247 LYS A N 1
ATOM 1971 C CA . LYS A 1 247 ? -21.219 13.734 10.883 1 94.31 247 LYS A CA 1
ATOM 1972 C C . LYS A 1 247 ? -21.312 12.336 11.469 1 94.31 247 LYS A C 1
ATOM 1974 O O . LYS A 1 247 ? -20.781 11.375 10.898 1 94.31 247 LYS A O 1
ATOM 1979 N N . PHE A 1 248 ? -21.969 12.219 12.586 1 94.88 248 PHE A N 1
ATOM 1980 C CA . PHE A 1 248 ? -22.125 10.922 13.25 1 94.88 248 PHE A CA 1
ATOM 1981 C C . PHE A 1 248 ? -22.875 9.945 12.352 1 94.88 248 PHE A C 1
ATOM 1983 O O . PHE A 1 248 ? -22.562 8.758 12.328 1 94.88 248 PHE A O 1
ATOM 1990 N N . GLU A 1 249 ? -23.844 10.477 11.57 1 95 249 GLU A N 1
ATOM 1991 C CA . GLU A 1 249 ? -24.703 9.664 10.719 1 95 249 GLU A CA 1
ATOM 1992 C C . GLU A 1 249 ? -23.891 8.891 9.688 1 95 249 GLU A C 1
ATOM 1994 O O . GLU A 1 249 ? -24.25 7.773 9.312 1 95 249 GLU A O 1
ATOM 1999 N N . THR A 1 250 ? -22.844 9.477 9.289 1 95.12 250 THR A N 1
ATOM 2000 C CA . THR A 1 250 ? -22 8.844 8.289 1 95.12 250 THR A CA 1
ATOM 2001 C C . THR A 1 250 ? -21.469 7.508 8.797 1 95.12 250 THR A C 1
ATOM 2003 O O . THR A 1 250 ? -21.375 6.543 8.039 1 95.12 250 THR A O 1
ATOM 2006 N N . PHE A 1 251 ? -21.141 7.402 10.055 1 95.75 251 PHE A N 1
ATOM 2007 C CA . PHE A 1 251 ? -20.531 6.219 10.648 1 95.75 251 PHE A CA 1
ATOM 2008 C C . PHE A 1 251 ? -21.609 5.301 11.234 1 95.75 251 PHE A C 1
ATOM 2010 O O . PHE A 1 251 ? -21.484 4.078 11.164 1 95.75 251 PHE A O 1
ATOM 2017 N N . ARG A 1 252 ? -22.625 5.926 11.703 1 93.69 252 ARG A N 1
ATOM 2018 C CA . ARG A 1 252 ? -23.719 5.156 12.289 1 93.69 252 ARG A CA 1
ATOM 2019 C C . ARG A 1 252 ? -24.359 4.234 11.258 1 93.69 252 ARG A C 1
ATOM 2021 O O . ARG A 1 252 ? -24.797 3.129 11.586 1 93.69 252 ARG A O 1
ATOM 2028 N N . ASN A 1 253 ? -24.359 4.68 10.086 1 92.81 253 ASN A N 1
ATOM 2029 C CA . ASN A 1 253 ? -25.031 3.959 9.008 1 92.81 253 ASN A CA 1
ATOM 2030 C C . ASN A 1 253 ? -24.219 2.748 8.547 1 92.81 253 ASN A C 1
ATOM 2032 O O . ASN A 1 253 ? -24.703 1.938 7.754 1 92.81 253 ASN A O 1
ATOM 2036 N N . ILE A 1 254 ? -23 2.613 9.039 1 93.56 254 ILE A N 1
ATOM 2037 C CA . ILE A 1 254 ? -22.219 1.412 8.773 1 93.56 254 ILE A CA 1
ATOM 2038 C C . ILE A 1 254 ? -22.797 0.235 9.555 1 93.56 254 ILE A C 1
ATOM 2040 O O . ILE A 1 254 ? -22.812 0.251 10.789 1 93.56 254 ILE A O 1
ATOM 2044 N N . LYS A 1 255 ? -23.266 -0.745 8.883 1 91.06 255 LYS A N 1
ATOM 2045 C CA . LYS A 1 255 ? -24.016 -1.83 9.5 1 91.06 255 LYS A CA 1
ATOM 2046 C C . LYS A 1 255 ? -23.125 -3.047 9.742 1 91.06 255 LYS A C 1
ATOM 2048 O O . LYS A 1 255 ? -23.609 -4.113 10.133 1 91.06 255 LYS A O 1
ATOM 2053 N N . SER A 1 256 ? -21.906 -2.898 9.625 1 93.5 256 SER A N 1
ATOM 2054 C CA . SER A 1 256 ? -20.969 -3.996 9.844 1 93.5 256 SER A CA 1
ATOM 2055 C C . SER A 1 256 ? -20.844 -4.332 11.328 1 93.5 256 SER A C 1
ATOM 2057 O O . SER A 1 256 ? -21.188 -3.516 12.188 1 93.5 256 SER A O 1
ATOM 2059 N N . ARG A 1 257 ? -20.422 -5.516 11.68 1 90.19 257 ARG A N 1
ATOM 2060 C CA . ARG A 1 257 ? -20.328 -6 13.055 1 90.19 257 ARG A CA 1
ATOM 2061 C C . ARG A 1 257 ? -19.234 -5.266 13.82 1 90.19 257 ARG A C 1
ATOM 2063 O O . ARG A 1 257 ? -19.375 -4.984 15.008 1 90.19 257 ARG A O 1
ATOM 2070 N N . TYR A 1 258 ? -18.188 -5.07 13.188 1 92 258 TYR A N 1
ATOM 2071 C CA . TYR A 1 258 ? -17.047 -4.395 13.789 1 92 258 TYR A CA 1
ATOM 2072 C C . TYR A 1 258 ? -16.234 -3.668 12.734 1 92 258 TYR A C 1
ATOM 2074 O O . TYR A 1 258 ? -15.844 -4.258 11.719 1 92 258 TYR A O 1
ATOM 2082 N N . THR A 1 259 ? -16.016 -2.371 12.953 1 95.88 259 THR A N 1
ATOM 2083 C CA . THR A 1 259 ? -15.273 -1.569 11.992 1 95.88 259 THR A CA 1
ATOM 2084 C C . THR A 1 259 ? -14.211 -0.729 12.695 1 95.88 259 THR A C 1
ATOM 2086 O O . THR A 1 259 ? -14.523 0.02 13.625 1 95.88 259 THR A O 1
ATOM 2089 N N . ASN A 1 260 ? -12.961 -0.913 12.297 1 95 260 ASN A N 1
ATOM 2090 C CA . ASN A 1 260 ? -11.883 -0.026 12.727 1 95 260 ASN A CA 1
ATOM 2091 C C . ASN A 1 260 ? -11.867 1.267 11.914 1 95 260 ASN A C 1
ATOM 2093 O O . ASN A 1 260 ? -11.844 1.231 10.688 1 95 260 ASN A O 1
ATOM 2097 N N . LEU A 1 261 ? -11.828 2.387 12.602 1 97.19 261 LEU A N 1
ATOM 2098 C CA . LEU A 1 261 ? -11.789 3.699 11.969 1 97.19 261 LEU A CA 1
ATOM 2099 C C . LEU A 1 261 ? -10.438 4.363 12.18 1 97.19 261 LEU A C 1
ATOM 2101 O O . LEU A 1 261 ? -9.977 4.512 13.312 1 97.19 261 LEU A O 1
ATOM 2105 N N . TYR A 1 262 ? -9.844 4.672 11.125 1 95.88 262 TYR A N 1
ATOM 2106 C CA . TYR A 1 262 ? -8.609 5.453 11.164 1 95.88 262 TYR A CA 1
ATOM 2107 C C . TYR A 1 262 ? -8.883 6.918 10.836 1 95.88 262 TYR A C 1
ATOM 2109 O O . TYR A 1 262 ? -9.227 7.254 9.703 1 95.88 262 TYR A O 1
ATOM 2117 N N . LEU A 1 263 ? -8.641 7.777 11.773 1 96.25 263 LEU A N 1
ATOM 2118 C CA . LEU A 1 263 ? -9.094 9.156 11.633 1 96.25 263 LEU A CA 1
ATOM 2119 C C . LEU A 1 263 ? -7.98 10.133 12 1 96.25 263 LEU A C 1
ATOM 2121 O O . LEU A 1 263 ? -8.188 11.352 11.984 1 96.25 263 LEU A O 1
ATOM 2125 N N . ASP A 1 264 ? -6.82 9.664 12.227 1 91.25 264 ASP A N 1
ATOM 2126 C CA . ASP A 1 264 ? -5.742 10.508 12.719 1 91.25 264 ASP A CA 1
ATOM 2127 C C . ASP A 1 264 ? -5.191 11.406 11.617 1 91.25 264 ASP A C 1
ATOM 2129 O O . ASP A 1 264 ? -5.496 11.203 10.438 1 91.25 264 ASP A O 1
ATOM 2133 N N . SER A 1 265 ? -4.512 12.43 12 1 90.12 265 SER A N 1
ATOM 2134 C CA . SER A 1 265 ? -3.797 13.328 11.094 1 90.12 265 SER A CA 1
ATOM 2135 C C . SER A 1 265 ? -4.758 14.047 10.156 1 90.12 265 SER A C 1
ATOM 2137 O O . SER A 1 265 ? -4.527 14.125 8.953 1 90.12 265 SER A O 1
ATOM 2139 N N . ASN A 1 266 ? -5.875 14.406 10.656 1 93.81 266 ASN A N 1
ATOM 2140 C CA . ASN A 1 266 ? -6.812 15.352 10.055 1 93.81 266 ASN A CA 1
ATOM 2141 C C . ASN A 1 266 ? -6.828 16.672 10.805 1 93.81 266 ASN A C 1
ATOM 2143 O O . ASN A 1 266 ? -6.512 16.719 12 1 93.81 266 ASN A O 1
ATOM 2147 N N . PRO A 1 267 ? -7.078 17.75 10.102 1 94.44 267 PRO A N 1
ATOM 2148 C CA . PRO A 1 267 ? -7.141 19.031 10.805 1 94.44 267 PRO A CA 1
ATOM 2149 C C . PRO A 1 267 ? -8.445 19.219 11.57 1 94.44 267 PRO A C 1
ATOM 2151 O O . PRO A 1 267 ? -9.234 20.109 11.25 1 94.44 267 PRO A O 1
ATOM 2154 N N . TRP A 1 268 ? -8.625 18.531 12.641 1 95.56 268 TRP A N 1
ATOM 2155 C CA . TRP A 1 268 ? -9.852 18.5 13.43 1 95.56 268 TRP A CA 1
ATOM 2156 C C . TRP A 1 268 ? -10.094 19.844 14.109 1 95.56 268 TRP A C 1
ATOM 2158 O O . TRP A 1 268 ? -9.188 20.406 14.727 1 95.56 268 TRP A O 1
ATOM 2168 N N . HIS A 1 269 ? -11.266 20.328 13.898 1 95.06 269 HIS A N 1
ATOM 2169 C CA . HIS A 1 269 ? -11.742 21.469 14.664 1 95.06 269 HIS A CA 1
ATOM 2170 C C . HIS A 1 269 ? -12.422 21.031 15.953 1 95.06 269 HIS A C 1
ATOM 2172 O O . HIS A 1 269 ? -13.602 20.672 15.945 1 95.06 269 HIS A O 1
ATOM 2178 N N . CYS A 1 270 ? -11.688 21.188 17 1 91.88 270 CYS A N 1
ATOM 2179 C CA . CYS A 1 270 ? -12.102 20.578 18.266 1 91.88 270 CYS A CA 1
ATOM 2180 C C . CYS A 1 270 ? -13.047 21.5 19.031 1 91.88 270 CYS A C 1
ATOM 2182 O O . CYS A 1 270 ? -12.664 22.062 20.062 1 91.88 270 CYS A O 1
ATOM 2184 N N . ASP A 1 271 ? -14.266 21.562 18.594 1 88.25 271 ASP A N 1
ATOM 2185 C CA . ASP A 1 271 ? -15.336 22.234 19.328 1 88.25 271 ASP A CA 1
ATOM 2186 C C . ASP A 1 271 ? -16.219 21.219 20.031 1 88.25 271 ASP A C 1
ATOM 2188 O O . ASP A 1 271 ? -15.938 20.031 20.031 1 88.25 271 ASP A O 1
ATOM 2192 N N . CYS A 1 272 ? -17.234 21.797 20.703 1 86.31 272 CYS A N 1
ATOM 2193 C CA . CYS A 1 272 ? -18.094 20.938 21.5 1 86.31 272 CYS A CA 1
ATOM 2194 C C . CYS A 1 272 ? -18.844 19.953 20.609 1 86.31 272 CYS A C 1
ATOM 2196 O O . CYS A 1 272 ? -19.078 18.797 21 1 86.31 272 CYS A O 1
ATOM 2198 N N . ASP A 1 273 ? -19.188 20.359 19.438 1 88.75 273 ASP A N 1
ATOM 2199 C CA . ASP A 1 273 ? -19.922 19.484 18.5 1 88.75 273 ASP A CA 1
ATOM 2200 C C . ASP A 1 273 ? -19.062 18.312 18.078 1 88.75 273 ASP A C 1
ATOM 2202 O O . ASP A 1 273 ? -19.547 17.172 18 1 88.75 273 ASP A O 1
ATOM 2206 N N . LEU A 1 274 ? -17.797 18.531 17.75 1 92.62 274 LEU A N 1
ATOM 2207 C CA . LEU A 1 274 ? -16.891 17.469 17.359 1 92.62 274 LEU A CA 1
ATOM 2208 C C . LEU A 1 274 ? -16.688 16.469 18.484 1 92.62 274 LEU A C 1
ATOM 2210 O O . LEU A 1 274 ? -16.672 15.266 18.266 1 92.62 274 LEU A O 1
ATOM 2214 N N . GLN A 1 275 ? -16.516 17.031 19.625 1 89.25 275 GLN A N 1
ATOM 2215 C CA . GLN A 1 275 ? -16.312 16.172 20.781 1 89.25 275 GLN A CA 1
ATOM 2216 C C . GLN A 1 275 ? -17.516 15.258 21 1 89.25 275 GLN A C 1
ATOM 2218 O O . GLN A 1 275 ? -17.359 14.062 21.297 1 89.25 275 GLN A O 1
ATOM 2223 N N . ARG A 1 276 ? -18.672 15.859 20.922 1 89.31 276 ARG A N 1
ATOM 2224 C CA . ARG A 1 276 ? -19.891 15.078 21.062 1 89.31 276 ARG A CA 1
ATOM 2225 C C . ARG A 1 276 ? -19.969 13.984 20 1 89.31 276 ARG A C 1
ATOM 2227 O O . ARG A 1 276 ? -20.344 12.844 20.297 1 89.31 276 ARG A O 1
ATOM 2234 N N . THR A 1 277 ? -19.625 14.359 18.859 1 93 277 THR A N 1
ATOM 2235 C CA . THR A 1 277 ? -19.672 13.414 17.75 1 93 277 THR A CA 1
ATOM 2236 C C . THR A 1 277 ? -18.703 12.266 17.984 1 93 277 THR A C 1
ATOM 2238 O O . THR A 1 277 ? -19.078 11.094 17.844 1 93 277 THR A O 1
ATOM 2241 N N . PHE A 1 278 ? -17.469 12.516 18.328 1 93.81 278 PHE A N 1
ATOM 2242 C CA . PHE A 1 278 ? -16.453 11.492 18.531 1 93.81 278 PHE A CA 1
ATOM 2243 C C . PHE A 1 278 ? -16.797 10.617 19.734 1 93.81 278 PHE A C 1
ATOM 2245 O O . PHE A 1 278 ? -16.531 9.414 19.734 1 93.81 278 PHE A O 1
ATOM 2252 N N . ASN A 1 279 ? -17.391 11.258 20.719 1 89.81 279 ASN A N 1
ATOM 2253 C CA . ASN A 1 279 ? -17.859 10.477 21.859 1 89.81 279 ASN A CA 1
ATOM 2254 C C . ASN A 1 279 ? -18.938 9.484 21.453 1 89.81 279 ASN A C 1
ATOM 2256 O O . ASN A 1 279 ? -18.906 8.32 21.859 1 89.81 279 ASN A O 1
ATOM 2260 N N . LYS A 1 280 ? -19.875 10.008 20.688 1 93.62 280 LYS A N 1
ATOM 2261 C CA . LYS A 1 280 ? -20.938 9.133 20.172 1 93.62 280 LYS A CA 1
ATOM 2262 C C . LYS A 1 280 ? -20.344 7.973 19.375 1 93.62 280 LYS A C 1
ATOM 2264 O O . LYS A 1 280 ? -20.766 6.824 19.547 1 93.62 280 LYS A O 1
ATOM 2269 N N . ILE A 1 281 ? -19.359 8.258 18.562 1 95.19 281 ILE A N 1
ATOM 2270 C CA . ILE A 1 281 ? -18.719 7.223 17.75 1 95.19 281 ILE A CA 1
ATOM 2271 C C . ILE A 1 281 ? -18 6.234 18.656 1 95.19 281 ILE A C 1
ATOM 2273 O O . ILE A 1 281 ? -18.094 5.02 18.469 1 95.19 281 ILE A O 1
ATOM 2277 N N . HIS A 1 282 ? -17.297 6.789 19.562 1 92 282 HIS A N 1
ATOM 2278 C CA . HIS A 1 282 ? -16.5 5.984 20.484 1 92 282 HIS A CA 1
ATOM 2279 C C . HIS A 1 282 ? -17.391 5.039 21.281 1 92 282 HIS A C 1
ATOM 2281 O O . HIS A 1 282 ? -16.969 3.93 21.625 1 92 282 HIS A O 1
ATOM 2287 N N . LEU A 1 283 ? -18.625 5.391 21.547 1 92.12 283 LEU A N 1
ATOM 2288 C CA . LEU A 1 283 ? -19.547 4.609 22.375 1 92.12 283 LEU A CA 1
ATOM 2289 C C . LEU A 1 283 ? -20.344 3.635 21.516 1 92.12 283 LEU A C 1
ATOM 2291 O O . LEU A 1 283 ? -21.016 2.74 22.031 1 92.12 283 LEU A O 1
ATOM 2295 N N . THR A 1 284 ? -20.234 3.848 20.297 1 94.19 284 THR A N 1
ATOM 2296 C CA . THR A 1 284 ? -20.969 2.949 19.406 1 94.19 284 THR A CA 1
ATOM 2297 C C . THR A 1 284 ? -20.297 1.578 19.375 1 94.19 284 THR A C 1
ATOM 2299 O O . THR A 1 284 ? -19.094 1.472 19.078 1 94.19 284 THR A O 1
ATOM 2302 N N . LYS A 1 285 ? -20.984 0.562 19.594 1 92.44 285 LYS A N 1
ATOM 2303 C CA . LYS A 1 285 ? -20.484 -0.781 19.859 1 92.44 285 LYS A CA 1
ATOM 2304 C C . LYS A 1 285 ? -19.734 -1.33 18.641 1 92.44 285 LYS A C 1
ATOM 2306 O O . LYS A 1 285 ? -18.703 -2 18.797 1 92.44 285 LYS A O 1
ATOM 2311 N N . ASN A 1 286 ? -20.172 -1.092 17.438 1 94.81 286 ASN A N 1
ATOM 2312 C CA . ASN A 1 286 ? -19.578 -1.742 16.281 1 94.81 286 ASN A CA 1
ATOM 2313 C C . ASN A 1 286 ? -18.484 -0.875 15.648 1 94.81 286 ASN A C 1
ATOM 2315 O O . ASN A 1 286 ? -17.938 -1.22 14.602 1 94.81 286 ASN A O 1
ATOM 2319 N N . LEU A 1 287 ? -18.203 0.212 16.281 1 96.69 287 LEU A N 1
ATOM 2320 C CA . LEU A 1 287 ? -17.188 1.124 15.742 1 96.69 287 LEU A CA 1
ATOM 2321 C C . LEU A 1 287 ? -16.031 1.286 16.719 1 96.69 287 LEU A C 1
ATOM 2323 O O . LEU A 1 287 ? -16.25 1.405 17.922 1 96.69 287 LEU A O 1
ATOM 2327 N N . HIS A 1 288 ? -14.867 1.234 16.172 1 95.62 288 HIS A N 1
ATOM 2328 C CA . HIS A 1 288 ? -13.656 1.395 16.984 1 95.62 288 HIS A CA 1
ATOM 2329 C C . HIS A 1 288 ? -12.703 2.396 16.344 1 95.62 288 HIS A C 1
ATOM 2331 O O . HIS A 1 288 ? -12.195 2.164 15.242 1 95.62 288 HIS A O 1
ATOM 2337 N N . ILE A 1 289 ? -12.438 3.447 17.016 1 95.38 289 ILE A N 1
ATOM 2338 C CA . ILE A 1 289 ? -11.469 4.422 16.531 1 95.38 289 ILE A CA 1
ATOM 2339 C C . ILE A 1 289 ? -10.055 3.982 16.922 1 95.38 289 ILE A C 1
ATOM 2341 O O . ILE A 1 289 ? -9.711 3.957 18.109 1 95.38 289 ILE A O 1
ATOM 2345 N N . VAL A 1 290 ? -9.297 3.693 15.898 1 90.94 290 VAL A N 1
ATOM 2346 C CA . VAL A 1 290 ? -7.93 3.244 16.141 1 90.94 290 VAL A CA 1
ATOM 2347 C C . VAL A 1 290 ? -7.078 4.414 16.625 1 90.94 290 VAL A C 1
ATOM 2349 O O . VAL A 1 290 ? -7.121 5.504 16.047 1 90.94 290 VAL A O 1
ATOM 2352 N N . ARG A 1 291 ? -6.348 4.23 17.688 1 85.62 291 ARG A N 1
ATOM 2353 C CA . ARG A 1 291 ? -5.48 5.234 18.297 1 85.62 291 ARG A CA 1
ATOM 2354 C C . ARG A 1 291 ? -6.273 6.477 18.688 1 85.62 291 ARG A C 1
ATOM 2356 O O . ARG A 1 291 ? -5.863 7.602 18.391 1 85.62 291 ARG A O 1
ATOM 2363 N N . TYR A 1 292 ? -7.375 6.254 19.219 1 89.56 292 TYR A N 1
ATOM 2364 C CA . TYR A 1 292 ? -8.273 7.316 19.672 1 89.56 292 TYR A CA 1
ATOM 2365 C C . TYR A 1 292 ? -7.543 8.289 20.594 1 89.56 292 TYR A C 1
ATOM 2367 O O . TYR A 1 292 ? -7.754 9.5 20.516 1 89.56 292 TYR A O 1
ATOM 2375 N N . GLU A 1 293 ? -6.633 7.773 21.359 1 86.5 293 GLU A N 1
ATOM 2376 C CA . GLU A 1 293 ? -5.918 8.562 22.359 1 86.5 293 GLU A CA 1
ATOM 2377 C C . GLU A 1 293 ? -4.914 9.508 21.703 1 86.5 293 GLU A C 1
ATOM 2379 O O . GLU A 1 293 ? -4.441 10.461 22.328 1 86.5 293 GLU A O 1
ATOM 2384 N N . GLU A 1 294 ? -4.672 9.281 20.453 1 85.06 294 GLU A N 1
ATOM 2385 C CA . GLU A 1 294 ? -3.643 10.055 19.766 1 85.06 294 GLU A CA 1
ATOM 2386 C C . GLU A 1 294 ? -4.258 11.078 18.812 1 85.06 294 GLU A C 1
ATOM 2388 O O . GLU A 1 294 ? -3.541 11.852 18.188 1 85.06 294 GLU A O 1
ATOM 2393 N N . LEU A 1 295 ? -5.551 11.148 18.781 1 91.12 295 LEU A N 1
ATOM 2394 C CA . LEU A 1 295 ? -6.207 12.117 17.906 1 91.12 295 LEU A CA 1
ATOM 2395 C C . LEU A 1 295 ? -5.949 13.539 18.391 1 91.12 295 LEU A C 1
ATOM 2397 O O . LEU A 1 295 ? -6.352 13.906 19.5 1 91.12 295 LEU A O 1
ATOM 2401 N N . ALA A 1 296 ? -5.359 14.305 17.562 1 91.19 296 ALA A N 1
ATOM 2402 C CA . ALA A 1 296 ? -4.945 15.641 17.984 1 91.19 296 ALA A CA 1
ATOM 2403 C C . ALA A 1 296 ? -5.828 16.719 17.344 1 91.19 296 ALA A C 1
ATOM 2405 O O . ALA A 1 296 ? -6.258 16.562 16.203 1 91.19 296 ALA A O 1
ATOM 2406 N N . CYS A 1 297 ? -5.945 17.797 18.078 1 92.38 297 CYS A N 1
ATOM 2407 C CA . CYS A 1 297 ? -6.703 18.938 17.594 1 92.38 297 CYS A CA 1
ATOM 2408 C C . CYS A 1 297 ? -5.828 19.859 16.75 1 92.38 297 CYS A C 1
ATOM 2410 O O . CYS A 1 297 ? -4.617 19.938 16.953 1 92.38 297 CYS A O 1
ATOM 2412 N N . HIS A 1 298 ? -6.484 20.375 15.82 1 91.38 298 HIS A N 1
ATOM 2413 C CA . HIS A 1 298 ? -5.801 21.359 14.977 1 91.38 298 HIS A CA 1
ATOM 2414 C C . HIS A 1 298 ? -6.309 22.766 15.25 1 91.38 298 HIS A C 1
ATOM 2416 O O . HIS A 1 298 ? -5.523 23.719 15.289 1 91.38 298 HIS A O 1
ATOM 2422 N N . LYS A 1 299 ? -7.594 22.891 15.352 1 90.44 299 LYS A N 1
ATOM 2423 C CA . LYS A 1 299 ? -8.25 24.156 15.68 1 90.44 299 LYS A CA 1
ATOM 2424 C C . LYS A 1 299 ? -9.234 23.984 16.844 1 90.44 299 LYS A C 1
ATOM 2426 O O . LYS A 1 299 ? -9.781 22.891 17.031 1 90.44 299 LYS A O 1
ATOM 2431 N N . PRO A 1 300 ? -9.422 25.047 17.625 1 88 300 PRO A N 1
ATOM 2432 C CA . PRO A 1 300 ? -8.789 26.359 17.547 1 88 300 PRO A CA 1
ATOM 2433 C C . PRO A 1 300 ? -7.332 26.344 18 1 88 300 PRO A C 1
ATOM 2435 O O . PRO A 1 300 ? -6.84 25.312 18.469 1 88 300 PRO A O 1
ATOM 2438 N N . GLY A 1 301 ? -6.625 27.406 17.797 1 82.62 301 GLY A N 1
ATOM 2439 C CA . GLY A 1 301 ? -5.195 27.5 18.047 1 82.62 301 GLY A CA 1
ATOM 2440 C C . GLY A 1 301 ? -4.816 27.188 19.484 1 82.62 301 GLY A C 1
ATOM 2441 O O . GLY A 1 301 ? -3.764 26.609 19.734 1 82.62 301 GLY A O 1
ATOM 2442 N N . GLU A 1 302 ? -5.672 27.469 20.406 1 81.19 302 GLU A N 1
ATOM 2443 C CA . GLU A 1 302 ? -5.41 27.297 21.828 1 81.19 302 GLU A CA 1
ATOM 2444 C C . GLU A 1 302 ? -5.254 25.828 22.188 1 81.19 302 GLU A C 1
ATOM 2446 O O . GLU A 1 302 ? -4.543 25.484 23.141 1 81.19 302 GLU A O 1
ATOM 2451 N N . VAL A 1 303 ? -5.895 24.984 21.406 1 85.62 303 VAL A N 1
ATOM 2452 C CA . VAL A 1 303 ? -5.883 23.578 21.766 1 85.62 303 VAL A CA 1
ATOM 2453 C C . VAL A 1 303 ? -5.156 22.781 20.688 1 85.62 303 VAL A C 1
ATOM 2455 O O . VAL A 1 303 ? -5.281 21.547 20.625 1 85.62 303 VAL A O 1
ATOM 2458 N N . ARG A 1 304 ? -4.43 23.391 19.953 1 85.12 304 ARG A N 1
ATOM 2459 C CA . ARG A 1 304 ? -3.682 22.719 18.891 1 85.12 304 ARG A CA 1
ATOM 2460 C C . ARG A 1 304 ? -2.732 21.672 19.469 1 85.12 304 ARG A C 1
ATOM 2462 O O . ARG A 1 304 ? -2.045 21.938 20.453 1 85.12 304 ARG A O 1
ATOM 2469 N N . ASN A 1 305 ? -2.729 20.453 18.891 1 85.5 305 ASN A N 1
ATOM 2470 C CA . ASN A 1 305 ? -1.863 19.328 19.219 1 85.5 305 ASN A CA 1
ATOM 2471 C C . ASN A 1 305 ? -2.26 18.688 20.547 1 85.5 305 ASN A C 1
ATOM 2473 O O . ASN A 1 305 ? -1.573 17.781 21.031 1 85.5 305 ASN A O 1
ATOM 2477 N N . VAL A 1 306 ? -3.314 19.297 21.094 1 88.5 306 VAL A N 1
ATOM 2478 C CA . VAL A 1 306 ? -3.885 18.625 22.266 1 88.5 306 VAL A CA 1
ATOM 2479 C C . VAL A 1 306 ? -4.777 17.469 21.812 1 88.5 306 VAL A C 1
ATOM 2481 O O . VAL A 1 306 ? -5.504 17.594 20.812 1 88.5 306 VAL A O 1
ATOM 2484 N N . THR A 1 307 ? -4.68 16.406 22.469 1 90.62 307 THR A N 1
ATOM 2485 C CA . THR A 1 307 ? -5.477 15.242 22.062 1 90.62 307 THR A CA 1
ATOM 2486 C C . THR A 1 307 ? -6.941 15.438 22.438 1 90.62 307 THR A C 1
ATOM 2488 O O . THR A 1 307 ? -7.254 16.094 23.422 1 90.62 307 THR A O 1
ATOM 2491 N N . LEU A 1 308 ? -7.824 14.914 21.703 1 88.25 308 LEU A N 1
ATOM 2492 C CA . LEU A 1 308 ? -9.258 15.008 21.953 1 88.25 308 LEU A CA 1
ATOM 2493 C C . LEU A 1 308 ? -9.617 14.43 23.312 1 88.25 308 LEU A C 1
ATOM 2495 O O . LEU A 1 308 ? -10.484 14.969 24.016 1 88.25 308 LEU A O 1
ATOM 2499 N N . LYS A 1 309 ? -8.953 13.375 23.625 1 85 309 LYS A N 1
ATOM 2500 C CA . LYS A 1 309 ? -9.195 12.719 24.906 1 85 309 LYS A CA 1
ATOM 2501 C C . LYS A 1 309 ? -8.844 13.641 26.078 1 85 309 LYS A C 1
ATOM 2503 O O . LYS A 1 309 ? -9.539 13.656 27.094 1 85 309 LYS A O 1
ATOM 2508 N N . ALA A 1 310 ? -7.82 14.398 25.953 1 84.56 310 ALA A N 1
ATOM 2509 C CA . ALA A 1 310 ? -7.348 15.297 27 1 84.56 310 ALA A CA 1
ATOM 2510 C C . ALA A 1 310 ? -8.289 16.484 27.156 1 84.56 310 ALA A C 1
ATOM 2512 O O . ALA A 1 310 ? -8.352 17.094 28.234 1 84.56 310 ALA A O 1
ATOM 2513 N N . LEU A 1 311 ? -8.828 17 26.109 1 80.12 311 LEU A N 1
ATOM 2514 C CA . LEU A 1 311 ? -9.734 18.141 26.188 1 80.12 311 LEU A CA 1
ATOM 2515 C C . LEU A 1 311 ? -10.922 17.828 27.078 1 80.12 311 LEU A C 1
ATOM 2517 O O . LEU A 1 311 ? -11.492 18.734 27.703 1 80.12 311 LEU A O 1
ATOM 2521 N N . GLY A 1 312 ? -10.984 16.672 27.594 1 64.75 312 GLY A N 1
ATOM 2522 C CA . GLY A 1 312 ? -11.969 16.281 28.578 1 64.75 312 GLY A CA 1
ATOM 2523 C C . GLY A 1 312 ? -13.352 16.844 28.297 1 64.75 312 GLY A C 1
ATOM 2524 O O . GLY A 1 312 ? -13.523 17.656 27.391 1 64.75 312 GLY A O 1
ATOM 2525 N N . THR A 1 313 ? -14.414 16.297 28.891 1 60.19 313 THR A N 1
ATOM 2526 C CA . THR A 1 313 ? -15.812 16.703 28.859 1 60.19 313 THR A CA 1
ATOM 2527 C C . THR A 1 313 ? -15.969 18.109 29.453 1 60.19 313 THR A C 1
ATOM 2529 O O . THR A 1 313 ? -16.938 18.812 29.141 1 60.19 313 THR A O 1
ATOM 2532 N N . ASN A 1 314 ? -14.914 18.531 30.156 1 59.38 314 ASN A N 1
ATOM 2533 C CA . ASN A 1 314 ? -15.094 19.766 30.906 1 59.38 314 ASN A CA 1
ATOM 2534 C C . ASN A 1 314 ? -15.031 20.984 30 1 59.38 314 ASN A C 1
ATOM 2536 O O . ASN A 1 314 ? -15.641 22.016 30.297 1 59.38 314 ASN A O 1
ATOM 2540 N N . PHE A 1 315 ? -14.312 20.781 28.906 1 58.44 315 PHE A N 1
ATOM 2541 C CA . PHE A 1 315 ? -14.188 21.906 27.969 1 58.44 315 PHE A CA 1
ATOM 2542 C C . PHE A 1 315 ? -15.562 22.312 27.453 1 58.44 315 PHE A C 1
ATOM 2544 O O . PHE A 1 315 ? -15.867 23.5 27.375 1 58.44 315 PHE A O 1
ATOM 2551 N N . CYS A 1 316 ? -16.297 21.328 27.094 1 65.06 316 CYS A N 1
ATOM 2552 C CA . CYS A 1 316 ? -17.609 21.609 26.531 1 65.06 316 CYS A CA 1
ATOM 2553 C C . CYS A 1 316 ? -18.578 22.047 27.609 1 65.06 316 CYS A C 1
ATOM 2555 O O . CYS A 1 316 ? -19.5 22.828 27.344 1 65.06 316 CYS A O 1
ATOM 2557 N N . VAL A 1 317 ? -18.297 21.531 28.812 1 60 317 VAL A N 1
ATOM 2558 C CA . VAL A 1 317 ? -19.156 21.953 29.906 1 60 317 VAL A CA 1
ATOM 2559 C C . VAL A 1 317 ? -18.969 23.453 30.156 1 60 317 VAL A C 1
ATOM 2561 O O . VAL A 1 317 ? -19.938 24.172 30.375 1 60 317 VAL A O 1
ATOM 2564 N N . ALA A 1 318 ? -17.766 23.859 30.125 1 58.34 318 ALA A N 1
ATOM 2565 C CA . ALA A 1 318 ? -17.516 25.266 30.391 1 58.34 318 ALA A CA 1
ATOM 2566 C C . ALA A 1 318 ? -18.109 26.141 29.297 1 58.34 318 ALA A C 1
ATOM 2568 O O . ALA A 1 318 ? -18.703 27.188 29.594 1 58.34 318 ALA A O 1
ATOM 2569 N N . GLU A 1 319 ? -17.906 25.672 28.078 1 57.78 319 GLU A N 1
ATOM 2570 C CA . GLU A 1 319 ? -18.516 26.438 26.984 1 57.78 319 GLU A CA 1
ATOM 2571 C C . GLU A 1 319 ? -20.031 26.422 27.078 1 57.78 319 GLU A C 1
ATOM 2573 O O . GLU A 1 319 ? -20.688 27.438 26.859 1 57.78 319 GLU A O 1
ATOM 2578 N N . THR A 1 320 ? -20.484 25.203 27.469 1 58.97 320 THR A N 1
ATOM 2579 C CA . THR A 1 320 ? -21.922 25.109 27.609 1 58.97 320 THR A CA 1
ATOM 2580 C C . THR A 1 320 ? -22.422 25.969 28.766 1 58.97 320 THR A C 1
ATOM 2582 O O . THR A 1 320 ? -23.453 26.641 28.656 1 58.97 320 THR A O 1
ATOM 2585 N N . VAL A 1 321 ? -21.656 25.969 29.812 1 60.47 321 VAL A N 1
ATOM 2586 C CA . VAL A 1 321 ? -22.031 26.781 30.969 1 60.47 321 VAL A CA 1
ATOM 2587 C C . VAL A 1 321 ? -21.938 28.266 30.594 1 60.47 321 VAL A C 1
ATOM 2589 O O . VAL A 1 321 ? -22.828 29.047 30.938 1 60.47 321 VAL A O 1
ATOM 2592 N N . THR A 1 322 ? -20.906 28.578 29.891 1 59.03 322 THR A N 1
ATOM 2593 C CA . THR A 1 322 ? -20.75 29.969 29.5 1 59.03 322 THR A CA 1
ATOM 2594 C C . THR A 1 322 ? -21.859 30.391 28.531 1 59.03 322 THR A C 1
ATOM 2596 O O . THR A 1 322 ? -22.406 31.484 28.656 1 59.03 322 THR A O 1
ATOM 2599 N N . ILE A 1 323 ? -22.156 29.531 27.719 1 62.56 323 ILE A N 1
ATOM 2600 C CA . ILE A 1 323 ? -23.234 29.828 26.781 1 62.56 323 ILE A CA 1
ATOM 2601 C C . ILE A 1 323 ? -24.562 29.875 27.516 1 62.56 323 ILE A C 1
ATOM 2603 O O . ILE A 1 323 ? -25.391 30.766 27.281 1 62.56 323 ILE A O 1
ATOM 2607 N N . LEU A 1 324 ? -24.703 28.953 28.422 1 62.09 324 LEU A N 1
ATOM 2608 C CA . LEU A 1 324 ? -25.922 28.922 29.219 1 62.09 324 LEU A CA 1
ATOM 2609 C C . LEU A 1 324 ? -26.016 30.172 30.094 1 62.09 324 LEU A C 1
ATOM 2611 O O . LEU A 1 324 ? -27.078 30.781 30.188 1 62.09 324 LEU A O 1
ATOM 2615 N N . VAL A 1 325 ? -24.938 30.594 30.641 1 63.44 325 VAL A N 1
ATOM 2616 C CA . VAL A 1 325 ? -24.922 31.781 31.469 1 63.44 325 VAL A CA 1
ATOM 2617 C C . VAL A 1 325 ? -25.172 33.031 30.609 1 63.44 325 VAL A C 1
ATOM 2619 O O . VAL A 1 325 ? -25.969 33.906 30.984 1 63.44 325 VAL A O 1
ATOM 2622 N N . ILE A 1 326 ? -24.531 33 29.469 1 63.16 326 ILE A N 1
ATOM 2623 C CA . ILE A 1 326 ? -24.734 34.125 28.578 1 63.16 326 ILE A CA 1
ATOM 2624 C C . ILE A 1 326 ? -26.188 34.125 28.078 1 63.16 326 ILE A C 1
ATOM 2626 O O . ILE A 1 326 ? -26.828 35.188 28.031 1 63.16 326 ILE A O 1
ATOM 2630 N N . THR A 1 327 ? -26.703 33 27.734 1 70.81 327 THR A N 1
ATOM 2631 C CA . THR A 1 327 ? -28.078 32.906 27.25 1 70.81 327 THR A CA 1
ATOM 2632 C C . THR A 1 327 ? -29.047 33.312 28.359 1 70.81 327 THR A C 1
ATOM 2634 O O . THR A 1 327 ? -30.016 34.031 28.109 1 70.81 327 THR A O 1
ATOM 2637 N N . ILE A 1 328 ? -28.766 32.844 29.562 1 72.25 328 ILE A N 1
ATOM 2638 C CA . ILE A 1 328 ? -29.625 33.188 30.703 1 72.25 328 ILE A CA 1
ATOM 2639 C C . ILE A 1 328 ? -29.516 34.656 31 1 72.25 328 ILE A C 1
ATOM 2641 O O . ILE A 1 328 ? -30.531 35.344 31.234 1 72.25 328 ILE A O 1
ATOM 2645 N N . THR A 1 329 ? -28.312 35.188 30.859 1 71.44 329 THR A N 1
ATOM 2646 C CA . THR A 1 329 ? -28.094 36.625 31.125 1 71.44 329 THR A CA 1
ATOM 2647 C C . THR A 1 329 ? -28.781 37.469 30.062 1 71.44 329 THR A C 1
ATOM 2649 O O . THR A 1 329 ? -29.391 38.5 30.375 1 71.44 329 THR A O 1
ATOM 2652 N N . VAL A 1 330 ? -28.766 37 28.906 1 78.69 330 VAL A N 1
ATOM 2653 C CA . VAL A 1 330 ? -29.406 37.719 27.812 1 78.69 330 VAL A CA 1
ATOM 2654 C C . VAL A 1 330 ? -30.922 37.594 27.938 1 78.69 330 VAL A C 1
ATOM 2656 O O . VAL A 1 330 ? -31.641 38.594 27.781 1 78.69 330 VAL A O 1
ATOM 2659 N N . VAL A 1 331 ? -31.359 36.438 28.266 1 79.62 331 VAL A N 1
ATOM 2660 C CA . VAL A 1 331 ? -32.781 36.219 28.438 1 79.62 331 VAL A CA 1
ATOM 2661 C C . VAL A 1 331 ? -33.281 37.062 29.609 1 79.62 331 VAL A C 1
ATOM 2663 O O . VAL A 1 331 ? -34.312 37.719 29.5 1 79.62 331 VAL A O 1
ATOM 2666 N N . VAL A 1 332 ? -32.5 37.125 30.672 1 79.56 332 VAL A N 1
ATOM 2667 C CA . VAL A 1 332 ? -32.875 37.906 31.844 1 79.56 332 VAL A CA 1
ATOM 2668 C C . VAL A 1 332 ? -32.844 39.375 31.5 1 79.56 332 VAL A C 1
ATOM 2670 O O . VAL A 1 332 ? -33.719 40.156 31.891 1 79.56 332 VAL A O 1
ATOM 2673 N N . ALA A 1 333 ? -31.875 39.688 30.656 1 78.88 333 ALA A N 1
ATOM 2674 C CA . ALA A 1 333 ? -31.75 41.094 30.234 1 78.88 333 ALA A CA 1
ATOM 2675 C C . ALA A 1 333 ? -32.906 41.5 29.328 1 78.88 333 ALA A C 1
ATOM 2677 O O . ALA A 1 333 ? -33.469 42.594 29.469 1 78.88 333 ALA A O 1
ATOM 2678 N N . VAL A 1 334 ? -33.344 40.656 28.516 1 81.81 334 VAL A N 1
ATOM 2679 C CA . VAL A 1 334 ? -34.469 40.906 27.594 1 81.81 334 VAL A CA 1
ATOM 2680 C C . VAL A 1 334 ? -35.781 40.938 28.375 1 81.81 334 VAL A C 1
ATOM 2682 O O . VAL A 1 334 ? -36.594 41.844 28.156 1 81.81 334 VAL A O 1
ATOM 2685 N N . VAL A 1 335 ? -35.938 40.031 29.312 1 82.31 335 VAL A N 1
ATOM 2686 C CA . VAL A 1 335 ? -37.156 40 30.141 1 82.31 335 VAL A CA 1
ATOM 2687 C C . VAL A 1 335 ? -37.219 41.25 31.016 1 82.31 335 VAL A C 1
ATOM 2689 O O . VAL A 1 335 ? -38.281 41.875 31.125 1 82.31 335 VAL A O 1
ATOM 2692 N N . ALA A 1 336 ? -36.062 41.688 31.516 1 81.69 336 ALA A N 1
ATOM 2693 C CA . ALA A 1 336 ? -36 42.906 32.344 1 81.69 336 ALA A CA 1
ATOM 2694 C C . ALA A 1 336 ? -36.344 44.156 31.5 1 81.69 336 ALA A C 1
ATOM 2696 O O . ALA A 1 336 ? -37.062 45.031 31.953 1 81.69 336 ALA A O 1
ATOM 2697 N N . ALA A 1 337 ? -35.969 44.094 30.281 1 82.06 337 ALA A N 1
ATOM 2698 C CA . ALA A 1 337 ? -36.219 45.188 29.375 1 82.06 337 ALA A CA 1
ATOM 2699 C C . ALA A 1 337 ? -37.688 45.25 29 1 82.06 337 ALA A C 1
ATOM 2701 O O . ALA A 1 337 ? -38.281 46.344 28.953 1 82.06 337 ALA A O 1
ATOM 2702 N N . VAL A 1 338 ? -38.312 44.156 28.859 1 83.88 338 VAL A N 1
ATOM 2703 C CA . VAL A 1 338 ? -39.719 44.094 28.516 1 83.88 338 VAL A CA 1
ATOM 2704 C C . VAL A 1 338 ? -40.594 44.5 29.703 1 83.88 338 VAL A C 1
ATOM 2706 O O . VAL A 1 338 ? -41.531 45.281 29.562 1 83.88 338 VAL A O 1
ATOM 2709 N N . VAL A 1 339 ? -40.25 44.094 30.906 1 83.5 339 VAL A N 1
ATOM 2710 C CA . VAL A 1 339 ? -40.969 44.406 32.125 1 83.5 339 VAL A CA 1
ATOM 2711 C C . VAL A 1 339 ? -40.875 45.906 32.438 1 83.5 339 VAL A C 1
ATOM 2713 O O . VAL A 1 339 ? -41.875 46.531 32.812 1 83.5 339 VAL A O 1
ATOM 2716 N N . THR A 1 340 ? -39.75 46.5 32.156 1 83.25 340 THR A N 1
ATOM 2717 C CA . THR A 1 340 ? -39.531 47.938 32.375 1 83.25 340 THR A CA 1
ATOM 2718 C C . THR A 1 340 ? -40.312 48.75 31.375 1 83.25 340 THR A C 1
ATOM 2720 O O . THR A 1 340 ? -40.906 49.781 31.734 1 83.25 340 THR A O 1
ATOM 2723 N N . THR A 1 341 ? -40.406 48.281 30.188 1 82.94 341 THR A N 1
ATOM 2724 C CA . THR A 1 341 ? -41.156 48.969 29.141 1 82.94 341 THR A CA 1
ATOM 2725 C C . THR A 1 341 ? -42.656 48.906 29.422 1 82.94 341 THR A C 1
ATOM 2727 O O . THR A 1 341 ? -43.375 49.906 29.266 1 82.94 341 THR A O 1
ATOM 2730 N N . GLU A 1 342 ? -43.031 47.781 30 1 84.56 342 GLU A N 1
ATOM 2731 C CA . GLU A 1 342 ? -44.469 47.594 30.328 1 84.56 342 GLU A CA 1
ATOM 2732 C C . GLU A 1 342 ? -44.844 48.438 31.562 1 84.56 342 GLU A C 1
ATOM 2734 O O . GLU A 1 342 ? -45.906 49.031 31.594 1 84.56 342 GLU A O 1
ATOM 2739 N N . ARG A 1 343 ? -44.031 48.719 32.5 1 82.69 343 ARG A N 1
ATOM 2740 C CA . ARG A 1 343 ? -44.25 49.531 33.688 1 82.69 343 ARG A CA 1
ATOM 2741 C C . ARG A 1 343 ? -44.312 51 33.312 1 82.69 343 ARG A C 1
ATOM 2743 O O . ARG A 1 343 ? -45.188 51.75 33.812 1 82.69 343 ARG A O 1
ATOM 2750 N N . ASN A 1 344 ? -43.469 51.344 32.375 1 81.75 344 ASN A N 1
ATOM 2751 C CA . ASN A 1 344 ? -43.469 52.719 31.906 1 81.75 344 ASN A CA 1
ATOM 2752 C C . ASN A 1 344 ? -44.719 53.062 31.109 1 81.75 344 ASN A C 1
ATOM 2754 O O . ASN A 1 344 ? -45.281 54.156 31.234 1 81.75 344 ASN A O 1
ATOM 2758 N N . ARG A 1 345 ? -45.375 52.188 30.438 1 81.5 345 ARG A N 1
ATOM 2759 C CA . ARG A 1 345 ? -46.594 52.344 29.656 1 81.5 345 ARG A CA 1
ATOM 2760 C C . ARG A 1 345 ? -47.812 52.5 30.578 1 81.5 345 ARG A C 1
ATOM 2762 O O . ARG A 1 345 ? -48.656 53.375 30.375 1 81.5 345 ARG A O 1
ATOM 2769 N N . ARG A 1 346 ? -47.719 51.844 31.672 1 83.69 346 ARG A N 1
ATOM 2770 C CA . ARG A 1 346 ? -48.844 51.906 32.625 1 83.69 346 ARG A CA 1
ATOM 2771 C C . ARG A 1 346 ? -48.812 53.219 33.406 1 83.69 346 ARG A C 1
ATOM 2773 O O . ARG A 1 346 ? -49.875 53.812 33.625 1 83.69 346 ARG A O 1
ATOM 2780 N N . GLN A 1 347 ? -47.656 53.75 33.688 1 81 347 GLN A N 1
ATOM 2781 C CA . GLN A 1 347 ? -47.531 55 34.406 1 81 347 GLN A CA 1
ATOM 2782 C C . GLN A 1 347 ? -47.969 56.188 33.531 1 81 347 GLN A C 1
ATOM 2784 O O . GLN A 1 347 ? -48.594 57.125 34 1 81 347 GLN A O 1
ATOM 2789 N N . ARG A 1 348 ? -47.781 56.188 32.188 1 80.69 348 ARG A N 1
ATOM 2790 C CA . ARG A 1 348 ? -48.156 57.25 31.25 1 80.69 348 ARG A CA 1
ATOM 2791 C C . ARG A 1 348 ? -49.688 57.281 31.078 1 80.69 348 ARG A C 1
ATOM 2793 O O . ARG A 1 348 ? -50.281 58.344 30.984 1 80.69 348 ARG A O 1
ATOM 2800 N N . MET A 1 349 ? -50.312 56.188 31.141 1 76.38 349 MET A N 1
ATOM 2801 C CA . MET A 1 349 ? -51.75 56.094 31 1 76.38 349 MET A CA 1
ATOM 2802 C C . MET A 1 349 ? -52.469 56.625 32.25 1 76.38 349 MET A C 1
ATOM 2804 O O . MET A 1 349 ? -53.531 57.219 32.156 1 76.38 349 MET A O 1
ATOM 2808 N N . GLN A 1 350 ? -51.875 56.5 33.406 1 75.94 350 GLN A N 1
ATOM 2809 C CA . GLN A 1 350 ? -52.469 56.969 34.656 1 75.94 350 GLN A CA 1
ATOM 2810 C C . GLN A 1 350 ? -52.312 58.469 34.812 1 75.94 350 GLN A C 1
ATOM 2812 O O . GLN A 1 350 ? -53.156 59.156 35.375 1 75.94 350 GLN A O 1
ATOM 2817 N N . ASN A 1 351 ? -51.281 59.094 34.344 1 70.62 351 ASN A N 1
ATOM 2818 C CA . ASN A 1 351 ? -51.062 60.531 34.469 1 70.62 351 ASN A CA 1
ATOM 2819 C C . ASN A 1 351 ? -51.75 61.312 33.344 1 70.62 351 ASN A C 1
ATOM 2821 O O . ASN A 1 351 ? -51.5 62.5 33.156 1 70.62 351 ASN A O 1
ATOM 2825 N N . SER A 1 352 ? -52.438 60.719 32.438 1 64.69 352 SER A N 1
ATOM 2826 C CA . SER A 1 352 ? -53.25 61.469 31.484 1 64.69 352 SER A CA 1
ATOM 2827 C C . SER A 1 352 ? -54.375 62.219 32.188 1 64.69 352 SER A C 1
ATOM 2829 O O . SER A 1 352 ? -55.094 61.656 33 1 64.69 352 SER A O 1
ATOM 2831 N N . PRO A 1 353 ? -54.344 63.656 32.312 1 59.69 353 PRO A N 1
ATOM 2832 C CA . PRO A 1 353 ? -55.344 64.5 32.969 1 59.69 353 PRO A CA 1
ATOM 2833 C C . PRO A 1 353 ? -56.781 64.062 32.625 1 59.69 353 PRO A C 1
ATOM 2835 O O . PRO A 1 353 ? -57 63.594 31.516 1 59.69 353 PRO A O 1
ATOM 2838 N N . HIS A 1 354 ? -57.562 63.812 33.594 1 51.47 354 HIS A N 1
ATOM 2839 C CA . HIS A 1 354 ? -59 63.688 33.531 1 51.47 354 HIS A CA 1
ATOM 2840 C C . HIS A 1 354 ? -59.625 64.938 32.906 1 51.47 354 HIS A C 1
ATOM 2842 O O . HIS A 1 354 ? -59.594 66 33.5 1 51.47 354 HIS A O 1
ATOM 2848 N N . ILE A 1 355 ? -59.562 65.375 31.688 1 47.12 355 ILE A N 1
ATOM 2849 C CA . ILE A 1 355 ? -60.438 66.25 30.922 1 47.12 355 ILE A CA 1
ATOM 2850 C C . ILE A 1 355 ? -61.906 65.875 31.25 1 47.12 355 ILE A C 1
ATOM 2852 O O . ILE A 1 355 ? -62.344 64.75 30.984 1 47.12 355 ILE A O 1
ATOM 2856 N N . ALA A 1 356 ? -62.5 66.438 32.312 1 47.12 356 ALA A N 1
ATOM 2857 C CA . ALA A 1 356 ? -63.844 66.625 32.781 1 47.12 356 ALA A CA 1
ATOM 2858 C C . ALA A 1 356 ? -64.812 66.938 31.609 1 47.12 356 ALA A C 1
ATOM 2860 O O . ALA A 1 356 ? -64.438 67.688 30.703 1 47.12 356 ALA A O 1
ATOM 2861 N N . SER A 1 357 ? -65.625 66.062 31.328 1 41.78 357 SER A N 1
ATOM 2862 C CA . SER A 1 357 ? -66.875 66.312 30.578 1 41.78 357 SER A CA 1
ATOM 2863 C C . SER A 1 357 ? -67.5 67.688 30.984 1 41.78 357 SER A C 1
ATOM 2865 O O . SER A 1 357 ? -67.938 67.812 32.125 1 41.78 357 SER A O 1
ATOM 2867 N N . ILE A 1 358 ? -67 68.875 30.594 1 29.89 358 ILE A N 1
ATOM 2868 C CA . ILE A 1 358 ? -68.062 69.875 30.391 1 29.89 358 ILE A CA 1
ATOM 2869 C C . ILE A 1 358 ? -68.875 69.5 29.156 1 29.89 358 ILE A C 1
ATOM 2871 O O . ILE A 1 358 ? -68.312 69.188 28.109 1 29.89 358 ILE A O 1
ATOM 2875 N N . MET B 1 1 ? 21.656 -59.719 -18.5 1 29.33 1 MET B N 1
ATOM 2876 C CA . MET B 1 1 ? 20.938 -60.75 -19.219 1 29.33 1 MET B CA 1
ATOM 2877 C C . MET B 1 1 ? 19.438 -60.625 -19.016 1 29.33 1 MET B C 1
ATOM 2879 O O . MET B 1 1 ? 18.875 -61.188 -18.078 1 29.33 1 MET B O 1
ATOM 2883 N N . TYR B 1 2 ? 18.906 -59.375 -19.141 1 37.72 2 TYR B N 1
ATOM 2884 C CA . TYR B 1 2 ? 17.5 -59 -19 1 37.72 2 TYR B CA 1
ATOM 2885 C C . TYR B 1 2 ? 16.641 -59.719 -20.062 1 37.72 2 TYR B C 1
ATOM 2887 O O . TYR B 1 2 ? 16.828 -59.5 -21.25 1 37.72 2 TYR B O 1
ATOM 2895 N N . SER B 1 3 ? 16.438 -61.062 -19.875 1 38.69 3 SER B N 1
ATOM 2896 C CA . SER B 1 3 ? 15.5 -61.875 -20.641 1 38.69 3 SER B CA 1
ATOM 2897 C C . SER B 1 3 ? 14.195 -61.125 -20.906 1 38.69 3 SER B C 1
ATOM 2899 O O . SER B 1 3 ? 13.516 -60.688 -19.969 1 38.69 3 SER B O 1
ATOM 2901 N N . TRP B 1 4 ? 14.117 -60.469 -22.062 1 43.84 4 TRP B N 1
ATOM 2902 C CA . TRP B 1 4 ? 12.992 -59.781 -22.672 1 43.84 4 TRP B CA 1
ATOM 2903 C C . TRP B 1 4 ? 11.734 -60.625 -22.641 1 43.84 4 TRP B C 1
ATOM 2905 O O . TRP B 1 4 ? 11.805 -61.844 -22.922 1 43.84 4 TRP B O 1
ATOM 2915 N N . LEU B 1 5 ? 10.781 -60.406 -21.734 1 48.59 5 LEU B N 1
ATOM 2916 C CA . LEU B 1 5 ? 9.445 -60.969 -21.688 1 48.59 5 LEU B CA 1
ATOM 2917 C C . LEU B 1 5 ? 8.859 -61.094 -23.094 1 48.59 5 LEU B C 1
ATOM 2919 O O . LEU B 1 5 ? 8.57 -60.094 -23.734 1 48.59 5 LEU B O 1
ATOM 2923 N N . THR B 1 6 ? 9.289 -62 -24 1 54.12 6 THR B N 1
ATOM 2924 C CA . THR B 1 6 ? 8.727 -62.406 -25.281 1 54.12 6 THR B CA 1
ATOM 2925 C C . THR B 1 6 ? 7.242 -62.75 -25.141 1 54.12 6 THR B C 1
ATOM 2927 O O . THR B 1 6 ? 6.871 -63.656 -24.391 1 54.12 6 THR B O 1
ATOM 2930 N N . VAL B 1 7 ? 6.387 -61.812 -25.391 1 60.41 7 VAL B N 1
ATOM 2931 C CA . VAL B 1 7 ? 4.953 -62.031 -25.531 1 60.41 7 VAL B CA 1
ATOM 2932 C C . VAL B 1 7 ? 4.688 -62.969 -26.703 1 60.41 7 VAL B C 1
ATOM 2934 O O . VAL B 1 7 ? 4.777 -62.562 -27.875 1 60.41 7 VAL B O 1
ATOM 2937 N N . GLU B 1 8 ? 4.965 -64.375 -26.672 1 63.03 8 GLU B N 1
ATOM 2938 C CA . GLU B 1 8 ? 4.891 -65.375 -27.766 1 63.03 8 GLU B CA 1
ATOM 2939 C C . GLU B 1 8 ? 3.463 -65.875 -27.953 1 63.03 8 GLU B C 1
ATOM 2941 O O . GLU B 1 8 ? 3.113 -66.312 -29.031 1 63.03 8 GLU B O 1
ATOM 2946 N N . SER B 1 9 ? 2.637 -66 -26.875 1 66.5 9 SER B N 1
ATOM 2947 C CA . SER B 1 9 ? 1.349 -66.688 -27.078 1 66.5 9 SER B CA 1
ATOM 2948 C C . SER B 1 9 ? 0.198 -65.688 -26.953 1 66.5 9 SER B C 1
ATOM 2950 O O . SER B 1 9 ? 0.332 -64.688 -26.281 1 66.5 9 SER B O 1
ATOM 2952 N N . PRO B 1 10 ? -0.962 -65.875 -27.859 1 77.5 10 PRO B N 1
ATOM 2953 C CA . PRO B 1 10 ? -2.16 -65 -27.781 1 77.5 10 PRO B CA 1
ATOM 2954 C C . PRO B 1 10 ? -2.703 -64.875 -26.359 1 77.5 10 PRO B C 1
ATOM 2956 O O . PRO B 1 10 ? -3.268 -63.844 -26.016 1 77.5 10 PRO B O 1
ATOM 2959 N N . GLU B 1 11 ? -2.5 -65.875 -25.594 1 76.06 11 GLU B N 1
ATOM 2960 C CA . GLU B 1 11 ? -2.91 -65.875 -24.188 1 76.06 11 GLU B CA 1
ATOM 2961 C C . GLU B 1 11 ? -2.143 -64.812 -23.391 1 76.06 11 GLU B C 1
ATOM 2963 O O . GLU B 1 11 ? -2.707 -64.125 -22.531 1 76.06 11 GLU B O 1
ATOM 2968 N N . ASP B 1 12 ? -0.933 -64.562 -23.797 1 71.62 12 ASP B N 1
ATOM 2969 C CA . ASP B 1 12 ? -0.099 -63.562 -23.125 1 71.62 12 ASP B CA 1
ATOM 2970 C C . ASP B 1 12 ? -0.573 -62.156 -23.438 1 71.62 12 ASP B C 1
ATOM 2972 O O . ASP B 1 12 ? -0.545 -61.281 -22.562 1 71.62 12 ASP B O 1
ATOM 2976 N N . MET B 1 13 ? -1.13 -62.031 -24.594 1 74.81 13 MET B N 1
ATOM 2977 C CA . MET B 1 13 ? -1.654 -60.75 -25.016 1 74.81 13 MET B CA 1
ATOM 2978 C C . MET B 1 13 ? -2.924 -60.406 -24.25 1 74.81 13 MET B C 1
ATOM 2980 O O . MET B 1 13 ? -3.123 -59.25 -23.844 1 74.81 13 MET B O 1
ATOM 2984 N N . ILE B 1 14 ? -3.717 -61.406 -24.078 1 76.81 14 ILE B N 1
ATOM 2985 C CA . ILE B 1 14 ? -4.945 -61.219 -23.312 1 76.81 14 ILE B CA 1
ATOM 2986 C C . ILE B 1 14 ? -4.613 -60.844 -21.875 1 76.81 14 ILE B C 1
ATOM 2988 O O . ILE B 1 14 ? -5.238 -59.969 -21.297 1 76.81 14 ILE B O 1
ATOM 2992 N N . ILE B 1 15 ? -3.568 -61.406 -21.375 1 76.12 15 ILE B N 1
ATOM 2993 C CA . ILE B 1 15 ? -3.148 -61.125 -20 1 76.12 15 ILE B CA 1
ATOM 2994 C C . ILE B 1 15 ? -2.605 -59.688 -19.922 1 76.12 15 ILE B C 1
ATOM 2996 O O . ILE B 1 15 ? -2.91 -58.969 -18.969 1 76.12 15 ILE B O 1
ATOM 3000 N N . ILE B 1 16 ? -1.952 -59.281 -20.938 1 75.88 16 ILE B N 1
ATOM 3001 C CA . ILE B 1 16 ? -1.405 -57.938 -20.969 1 75.88 16 ILE B CA 1
ATOM 3002 C C . ILE B 1 16 ? -2.539 -56.906 -21.125 1 75.88 16 ILE B C 1
ATOM 3004 O O . ILE B 1 16 ? -2.557 -55.875 -20.438 1 75.88 16 ILE B O 1
ATOM 3008 N N . LEU B 1 17 ? -3.49 -57.312 -21.906 1 75.44 17 LEU B N 1
ATOM 3009 C CA . LEU B 1 17 ? -4.633 -56.438 -22.109 1 75.44 17 LEU B CA 1
ATOM 3010 C C . LEU B 1 17 ? -5.473 -56.344 -20.844 1 75.44 17 LEU B C 1
ATOM 3012 O O . LEU B 1 17 ? -5.953 -55.25 -20.484 1 75.44 17 LEU B O 1
ATOM 3016 N N . GLU B 1 18 ? -5.664 -57.438 -20.188 1 76.81 18 GLU B N 1
ATOM 3017 C CA . GLU B 1 18 ? -6.375 -57.469 -18.922 1 76.81 18 GLU B CA 1
ATOM 3018 C C . GLU B 1 18 ? -5.602 -56.688 -17.844 1 76.81 18 GLU B C 1
ATOM 3020 O O . GLU B 1 18 ? -6.195 -55.969 -17.047 1 76.81 18 GLU B O 1
ATOM 3025 N N . LEU B 1 19 ? -4.312 -56.719 -17.906 1 73.81 19 LEU B N 1
ATOM 3026 C CA . LEU B 1 19 ? -3.484 -56 -16.953 1 73.81 19 LEU B CA 1
ATOM 3027 C C . LEU B 1 19 ? -3.535 -54.5 -17.203 1 73.81 19 LEU B C 1
ATOM 3029 O O . LEU B 1 19 ? -3.607 -53.719 -16.266 1 73.81 19 LEU B O 1
ATOM 3033 N N . VAL B 1 20 ? -3.574 -54.188 -18.469 1 72.69 20 VAL B N 1
ATOM 3034 C CA . VAL B 1 20 ? -3.689 -52.781 -18.828 1 72.69 20 VAL B CA 1
ATOM 3035 C C . VAL B 1 20 ? -5.074 -52.25 -18.438 1 72.69 20 VAL B C 1
ATOM 3037 O O . VAL B 1 20 ? -5.199 -51.156 -17.938 1 72.69 20 VAL B O 1
ATOM 3040 N N . HIS B 1 21 ? -6.07 -53.125 -18.672 1 71.06 21 HIS B N 1
ATOM 3041 C CA . HIS B 1 21 ? -7.426 -52.75 -18.281 1 71.06 21 HIS B CA 1
ATOM 3042 C C . HIS B 1 21 ? -7.543 -52.594 -16.781 1 71.06 21 HIS B C 1
ATOM 3044 O O . HIS B 1 21 ? -8.172 -51.656 -16.281 1 71.06 21 HIS B O 1
ATOM 3050 N N . ILE B 1 22 ? -7.043 -53.5 -16.031 1 67 22 ILE B N 1
ATOM 3051 C CA . ILE B 1 22 ? -7.027 -53.406 -14.57 1 67 22 ILE B CA 1
ATOM 3052 C C . ILE B 1 22 ? -6.215 -52.188 -14.133 1 67 22 ILE B C 1
ATOM 3054 O O . ILE B 1 22 ? -6.598 -51.469 -13.195 1 67 22 ILE B O 1
ATOM 3058 N N . PHE B 1 23 ? -5.098 -51.938 -14.812 1 64.38 23 PHE B N 1
ATOM 3059 C CA . PHE B 1 23 ? -4.281 -50.75 -14.508 1 64.38 23 PHE B CA 1
ATOM 3060 C C . PHE B 1 23 ? -5.055 -49.469 -14.766 1 64.38 23 PHE B C 1
ATOM 3062 O O . PHE B 1 23 ? -4.996 -48.531 -13.969 1 64.38 23 PHE B O 1
ATOM 3069 N N . LEU B 1 24 ? -5.73 -49.406 -15.906 1 60.62 24 LEU B N 1
ATOM 3070 C CA . LEU B 1 24 ? -6.539 -48.219 -16.25 1 60.62 24 LEU B CA 1
ATOM 3071 C C . LEU B 1 24 ? -7.711 -48.062 -15.281 1 60.62 24 LEU B C 1
ATOM 3073 O O . LEU B 1 24 ? -8.133 -46.969 -14.977 1 60.62 24 LEU B O 1
ATOM 3077 N N . LEU B 1 25 ? -8.25 -49.125 -14.938 1 58.41 25 LEU B N 1
ATOM 3078 C CA . LEU B 1 25 ? -9.32 -49.094 -13.945 1 58.41 25 LEU B CA 1
ATOM 3079 C C . LEU B 1 25 ? -8.773 -48.688 -12.578 1 58.41 25 LEU B C 1
ATOM 3081 O O . LEU B 1 25 ? -9.5 -48.156 -11.75 1 58.41 25 LEU B O 1
ATOM 3085 N N . LEU B 1 26 ? -7.512 -49 -12.375 1 54.84 26 LEU B N 1
ATOM 3086 C CA . LEU B 1 26 ? -6.887 -48.656 -11.109 1 54.84 26 LEU B CA 1
ATOM 3087 C C . LEU B 1 26 ? -6.5 -47.188 -11.102 1 54.84 26 LEU B C 1
ATOM 3089 O O . LEU B 1 26 ? -6.156 -46.625 -10.047 1 54.84 26 LEU B O 1
ATOM 3093 N N . VAL B 1 27 ? -6.336 -46.688 -12.203 1 53.56 27 VAL B N 1
ATOM 3094 C CA . VAL B 1 27 ? -6.219 -45.219 -12.203 1 53.56 27 VAL B CA 1
ATOM 3095 C C . VAL B 1 27 ? -7.566 -44.594 -11.859 1 53.56 27 VAL B C 1
ATOM 3097 O O . VAL B 1 27 ? -8.391 -44.375 -12.75 1 53.56 27 VAL B O 1
ATOM 3100 N N . GLY B 1 28 ? -8.195 -45 -10.828 1 48.91 28 GLY B N 1
ATOM 3101 C CA . GLY B 1 28 ? -9.398 -44.375 -10.32 1 48.91 28 GLY B CA 1
ATOM 3102 C C . GLY B 1 28 ? -9.367 -42.844 -10.445 1 48.91 28 GLY B C 1
ATOM 3103 O O . GLY B 1 28 ? -8.297 -42.25 -10.586 1 48.91 28 GLY B O 1
ATOM 3104 N N . PRO B 1 29 ? -10.469 -42.25 -10.711 1 48.56 29 PRO B N 1
ATOM 3105 C CA . PRO B 1 29 ? -10.438 -40.781 -10.656 1 48.56 29 PRO B CA 1
ATOM 3106 C C . PRO B 1 29 ? -9.625 -40.25 -9.477 1 48.56 29 PRO B C 1
ATOM 3108 O O . PRO B 1 29 ? -9.758 -40.75 -8.359 1 48.56 29 PRO B O 1
ATOM 3111 N N . THR B 1 30 ? -8.445 -39.906 -9.57 1 51.22 30 THR B N 1
ATOM 3112 C CA . THR B 1 30 ? -7.848 -39.156 -8.477 1 51.22 30 THR B CA 1
ATOM 3113 C C . THR B 1 30 ? -8.883 -38.25 -7.801 1 51.22 30 THR B C 1
ATOM 3115 O O . THR B 1 30 ? -9.453 -37.375 -8.438 1 51.22 30 THR B O 1
ATOM 3118 N N . VAL B 1 31 ? -9.758 -38.75 -7.066 1 52.66 31 VAL B N 1
ATOM 3119 C CA . VAL B 1 31 ? -10.664 -37.969 -6.238 1 52.66 31 VAL B CA 1
ATOM 3120 C C . VAL B 1 31 ? -9.961 -36.688 -5.785 1 52.66 31 VAL B C 1
ATOM 3122 O O . VAL B 1 31 ? -8.906 -36.75 -5.148 1 52.66 31 VAL B O 1
ATOM 3125 N N . CYS B 1 32 ? -10.109 -35.625 -6.582 1 60.53 32 CYS B N 1
ATOM 3126 C CA . CYS B 1 32 ? -9.664 -34.312 -6.137 1 60.53 32 CYS B CA 1
ATOM 3127 C C . CYS B 1 32 ? -10.219 -34 -4.754 1 60.53 32 CYS B C 1
ATOM 3129 O O . CYS B 1 32 ? -11.438 -33.906 -4.578 1 60.53 32 CYS B O 1
ATOM 3131 N N . LEU B 1 33 ? -9.508 -34.281 -3.633 1 78.56 33 LEU B N 1
ATOM 3132 C CA . LEU B 1 33 ? -9.898 -33.969 -2.264 1 78.56 33 LEU B CA 1
ATOM 3133 C C . LEU B 1 33 ? -10.031 -32.469 -2.061 1 78.56 33 LEU B C 1
ATOM 3135 O O . LEU B 1 33 ? -9.117 -31.719 -2.4 1 78.56 33 LEU B O 1
ATOM 3139 N N . CYS B 1 34 ? -11.203 -32.031 -1.919 1 86.81 34 CYS B N 1
ATOM 3140 C CA . CYS B 1 34 ? -11.539 -30.641 -1.595 1 86.81 34 CYS B CA 1
ATOM 3141 C C . CYS B 1 34 ? -12.344 -30.562 -0.301 1 86.81 34 CYS B C 1
ATOM 3143 O O . CYS B 1 34 ? -13.359 -31.25 -0.155 1 86.81 34 CYS B O 1
ATOM 3145 N N . PRO B 1 35 ? -11.82 -29.812 0.579 1 88.38 35 PRO B N 1
ATOM 3146 C CA . PRO B 1 35 ? -12.617 -29.672 1.8 1 88.38 35 PRO B CA 1
ATOM 3147 C C . PRO B 1 35 ? -14.047 -29.188 1.522 1 88.38 35 PRO B C 1
ATOM 3149 O O . PRO B 1 35 ? -14.266 -28.406 0.592 1 88.38 35 PRO B O 1
ATOM 3152 N N . ASN B 1 36 ? -15.047 -29.688 2.172 1 84.19 36 ASN B N 1
ATOM 3153 C CA . ASN B 1 36 ? -16.469 -29.5 1.905 1 84.19 36 ASN B CA 1
ATOM 3154 C C . ASN B 1 36 ? -16.828 -28.031 1.773 1 84.19 36 ASN B C 1
ATOM 3156 O O . ASN B 1 36 ? -17.609 -27.656 0.896 1 84.19 36 ASN B O 1
ATOM 3160 N N . GLN B 1 37 ? -16.234 -27.109 2.539 1 90.81 37 GLN B N 1
ATOM 3161 C CA . GLN B 1 37 ? -16.672 -25.719 2.535 1 90.81 37 GLN B CA 1
ATOM 3162 C C . GLN B 1 37 ? -15.828 -24.875 1.567 1 90.81 37 GLN B C 1
ATOM 3164 O O . GLN B 1 37 ? -16.125 -23.703 1.332 1 90.81 37 GLN B O 1
ATOM 3169 N N . CYS B 1 38 ? -15.031 -25.562 0.844 1 93.62 38 CYS B N 1
ATOM 3170 C CA . CYS B 1 38 ? -14.117 -24.812 -0.01 1 93.62 38 CYS B CA 1
ATOM 3171 C C . CYS B 1 38 ? -14.469 -25 -1.481 1 93.62 38 CYS B C 1
ATOM 3173 O O . CYS B 1 38 ? -15.195 -25.922 -1.838 1 93.62 38 CYS B O 1
ATOM 3175 N N . ALA B 1 39 ? -14.125 -24.016 -2.27 1 88.69 39 ALA B N 1
ATOM 3176 C CA . ALA B 1 39 ? -14.195 -24.141 -3.725 1 88.69 39 ALA B CA 1
ATOM 3177 C C . ALA B 1 39 ? -12.852 -24.562 -4.305 1 88.69 39 ALA B C 1
ATOM 3179 O O . ALA B 1 39 ? -11.82 -23.938 -4.023 1 88.69 39 ALA B O 1
ATOM 3180 N N . CYS B 1 40 ? -12.945 -25.688 -5.047 1 88.19 40 CYS B N 1
ATOM 3181 C CA . CYS B 1 40 ? -11.695 -26.203 -5.582 1 88.19 40 CYS B CA 1
ATOM 3182 C C . CYS B 1 40 ? -11.797 -26.422 -7.086 1 88.19 40 CYS B C 1
ATOM 3184 O O . CYS B 1 40 ? -12.883 -26.672 -7.609 1 88.19 40 CYS B O 1
ATOM 3186 N N . ASN B 1 41 ? -10.734 -26.156 -7.727 1 82.62 41 ASN B N 1
ATOM 3187 C CA . ASN B 1 41 ? -10.531 -26.5 -9.133 1 82.62 41 ASN B CA 1
ATOM 3188 C C . ASN B 1 41 ? -9.289 -27.359 -9.328 1 82.62 41 ASN B C 1
ATOM 3190 O O . ASN B 1 41 ? -8.164 -26.875 -9.227 1 82.62 41 ASN B O 1
ATOM 3194 N N . ALA B 1 42 ? -9.5 -28.609 -9.641 1 77.88 42 ALA B N 1
ATOM 3195 C CA . ALA B 1 42 ? -8.406 -29.578 -9.695 1 77.88 42 ALA B CA 1
ATOM 3196 C C . ALA B 1 42 ? -7.488 -29.297 -10.883 1 77.88 42 ALA B C 1
ATOM 3198 O O . ALA B 1 42 ? -6.281 -29.531 -10.805 1 77.88 42 ALA B O 1
ATOM 3199 N N . VAL B 1 43 ? -8.055 -28.797 -11.914 1 72.38 43 VAL B N 1
ATOM 3200 C CA . VAL B 1 43 ? -7.277 -28.547 -13.125 1 72.38 43 VAL B CA 1
ATOM 3201 C 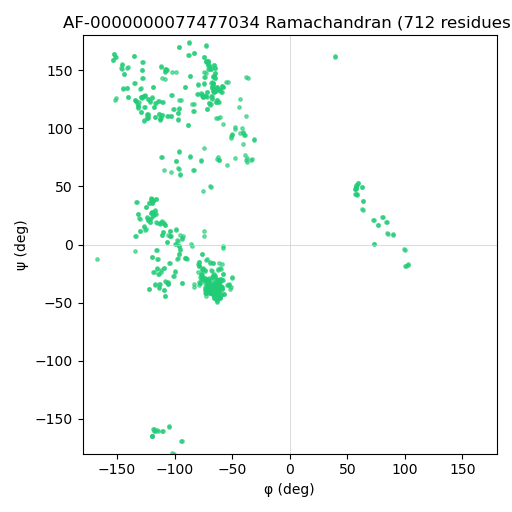C . VAL B 1 43 ? -6.332 -27.375 -12.906 1 72.38 43 VAL B C 1
ATOM 3203 O O . VAL B 1 43 ? -5.145 -27.453 -13.242 1 72.38 43 VAL B O 1
ATOM 3206 N N . SER B 1 44 ? -6.773 -26.406 -12.227 1 72.81 44 SER B N 1
ATOM 3207 C CA . SER B 1 44 ? -5.961 -25.203 -12.023 1 72.81 44 SER B CA 1
ATOM 3208 C C . SER B 1 44 ? -5.203 -25.266 -10.703 1 72.81 44 SER B C 1
ATOM 3210 O O . SER B 1 44 ? -4.328 -24.438 -10.445 1 72.81 44 SER B O 1
ATOM 3212 N N . GLY B 1 45 ? -5.48 -26.375 -9.914 1 82.5 45 GLY B N 1
ATOM 3213 C CA . GLY B 1 45 ? -4.828 -26.484 -8.617 1 82.5 45 GLY B CA 1
ATOM 3214 C C . GLY B 1 45 ? -5.203 -25.375 -7.664 1 82.5 45 GLY B C 1
ATOM 3215 O O . GLY B 1 45 ? -4.363 -24.891 -6.898 1 82.5 45 GLY B O 1
ATOM 3216 N N . PHE B 1 46 ? -6.363 -24.906 -7.816 1 85.12 46 PHE B N 1
ATOM 3217 C CA . PHE B 1 46 ? -6.852 -23.766 -7.055 1 85.12 46 PHE B CA 1
ATOM 3218 C C . PHE B 1 46 ? -7.785 -24.219 -5.941 1 85.12 46 PHE B C 1
ATOM 3220 O O . PHE B 1 46 ? -8.664 -25.062 -6.16 1 85.12 46 PHE B O 1
ATOM 3227 N N . VAL B 1 47 ? -7.457 -23.703 -4.668 1 91.06 47 VAL B N 1
ATOM 3228 C CA . VAL B 1 47 ? -8.32 -23.953 -3.518 1 91.06 47 VAL B CA 1
ATOM 3229 C C . VAL B 1 47 ? -8.695 -22.641 -2.852 1 91.06 47 VAL B C 1
ATOM 3231 O O . VAL B 1 47 ? -7.824 -21.891 -2.391 1 91.06 47 VAL B O 1
ATOM 3234 N N . ASN B 1 48 ? -9.961 -22.344 -2.824 1 90.62 48 ASN B N 1
ATOM 3235 C CA . ASN B 1 48 ? -10.477 -21.141 -2.18 1 90.62 48 ASN B CA 1
ATOM 3236 C C . ASN B 1 48 ? -11.312 -21.484 -0.951 1 90.62 48 ASN B C 1
ATOM 3238 O O . ASN B 1 48 ? -12.445 -21.953 -1.078 1 90.62 48 ASN B O 1
ATOM 3242 N N . CYS B 1 49 ? -10.766 -21.219 0.203 1 95.19 49 CYS B N 1
ATOM 3243 C CA . CYS B 1 49 ? -11.43 -21.453 1.479 1 95.19 49 CYS B CA 1
ATOM 3244 C C . CYS B 1 49 ? -11.664 -20.156 2.229 1 95.19 49 CYS B C 1
ATOM 3246 O O . CYS B 1 49 ? -11.688 -20.125 3.461 1 95.19 49 CYS B O 1
ATOM 3248 N N . ARG B 1 50 ? -11.766 -19.109 1.495 1 90.88 50 ARG B N 1
ATOM 3249 C CA . ARG B 1 50 ? -11.953 -17.781 2.098 1 90.88 50 ARG B CA 1
ATOM 3250 C C . ARG B 1 50 ? -13.312 -17.688 2.791 1 90.88 50 ARG B C 1
ATOM 3252 O O . ARG B 1 50 ? -14.32 -18.172 2.26 1 90.88 50 ARG B O 1
ATOM 3259 N N . GLU B 1 51 ? -13.352 -17.078 3.973 1 90.19 51 GLU B N 1
ATOM 3260 C CA . GLU B 1 51 ? -14.562 -16.719 4.695 1 90.19 51 GLU B CA 1
ATOM 3261 C C . GLU B 1 51 ? -15.438 -17.938 4.973 1 90.19 51 GLU B C 1
ATOM 3263 O O . GLU B 1 51 ? -16.625 -17.938 4.645 1 90.19 51 GLU B O 1
ATOM 3268 N N . LYS B 1 52 ? -14.805 -18.969 5.543 1 95 52 LYS B N 1
ATOM 3269 C CA . LYS B 1 52 ? -15.531 -20.203 5.867 1 95 52 LYS B CA 1
ATOM 3270 C C . LYS B 1 52 ? -15.555 -20.438 7.371 1 95 52 LYS B C 1
ATOM 3272 O O . LYS B 1 52 ? -16.141 -21.422 7.84 1 95 52 LYS B O 1
ATOM 3277 N N . GLY B 1 53 ? -14.859 -19.578 8.086 1 94.94 53 GLY B N 1
ATOM 3278 C CA . GLY B 1 53 ? -14.898 -19.656 9.539 1 94.94 53 GLY B CA 1
ATOM 3279 C C . GLY B 1 53 ? -13.914 -20.656 10.109 1 94.94 53 GLY B C 1
ATOM 3280 O O . GLY B 1 53 ? -14.016 -21.047 11.273 1 94.94 53 GLY B O 1
ATOM 3281 N N . PHE B 1 54 ? -12.914 -21.047 9.383 1 96.38 54 PHE B N 1
ATOM 3282 C CA . PHE B 1 54 ? -11.938 -22.031 9.828 1 96.38 54 PHE B CA 1
ATOM 3283 C C . PHE B 1 54 ? -11.109 -21.484 10.984 1 96.38 54 PHE B C 1
ATOM 3285 O O . PHE B 1 54 ? -10.727 -20.312 10.984 1 96.38 54 PHE B O 1
ATOM 3292 N N . THR B 1 55 ? -10.883 -22.375 11.938 1 96.75 55 THR B N 1
ATOM 3293 C CA . THR B 1 55 ? -10.023 -22 13.055 1 96.75 55 THR B CA 1
ATOM 3294 C C . THR B 1 55 ? -8.648 -22.656 12.914 1 96.75 55 THR B C 1
ATOM 3296 O O . THR B 1 55 ? -7.699 -22.266 13.602 1 96.75 55 THR B O 1
ATOM 3299 N N . ASN B 1 56 ? -8.633 -23.609 12.086 1 95.25 56 ASN B N 1
ATOM 3300 C CA . ASN B 1 56 ? -7.402 -24.281 11.695 1 95.25 56 ASN B CA 1
ATOM 3301 C C . ASN B 1 56 ? -7.34 -24.5 10.188 1 95.25 56 ASN B C 1
ATOM 3303 O O . ASN B 1 56 ? -8.352 -24.359 9.492 1 95.25 56 ASN B O 1
ATOM 3307 N N . VAL B 1 57 ? -6.152 -24.75 9.742 1 94.75 57 VAL B N 1
ATOM 3308 C CA . VAL B 1 57 ? -6.02 -25.094 8.328 1 94.75 57 VAL B CA 1
ATOM 3309 C C . VAL B 1 57 ? -6.801 -26.375 8.031 1 94.75 57 VAL B C 1
ATOM 3311 O O . VAL B 1 57 ? -6.582 -27.406 8.672 1 94.75 57 VAL B O 1
ATOM 3314 N N . PRO B 1 58 ? -7.695 -26.234 7.125 1 92.81 58 PRO B N 1
ATOM 3315 C CA . PRO B 1 58 ? -8.539 -27.406 6.871 1 92.81 58 PRO B CA 1
ATOM 3316 C C . PRO B 1 58 ? -7.766 -28.562 6.262 1 92.81 58 PRO B C 1
ATOM 3318 O O . PRO B 1 58 ? -6.848 -28.359 5.465 1 92.81 58 PRO B O 1
ATOM 3321 N N . GLY B 1 59 ? -8.227 -29.781 6.711 1 87.62 59 GLY B N 1
ATOM 3322 C CA . GLY B 1 59 ? -7.688 -31 6.094 1 87.62 59 GLY B CA 1
ATOM 3323 C C . GLY B 1 59 ? -8.383 -31.359 4.797 1 87.62 59 GLY B C 1
ATOM 3324 O O . GLY B 1 59 ? -9.336 -30.688 4.387 1 87.62 59 GLY B O 1
ATOM 3325 N N . GLY B 1 60 ? -7.777 -32.25 3.992 1 85.44 60 GLY B N 1
ATOM 3326 C CA . GLY B 1 60 ? -8.453 -32.812 2.83 1 85.44 60 GLY B CA 1
ATOM 3327 C C . GLY B 1 60 ? -8.055 -32.156 1.529 1 85.44 60 GLY B C 1
ATOM 3328 O O . GLY B 1 60 ? -8.555 -32.5 0.46 1 85.44 60 GLY B O 1
ATOM 3329 N N . MET B 1 61 ? -7.273 -31.172 1.637 1 87.69 61 MET B N 1
ATOM 3330 C CA . MET B 1 61 ? -6.797 -30.547 0.407 1 87.69 61 MET B CA 1
ATOM 3331 C C . MET B 1 61 ? -5.758 -31.422 -0.284 1 87.69 61 MET B C 1
ATOM 3333 O O . MET B 1 61 ? -4.969 -32.094 0.379 1 87.69 61 MET B O 1
ATOM 3337 N N . GLU B 1 62 ? -5.805 -31.391 -1.514 1 87.62 62 GLU B N 1
ATOM 3338 C CA . GLU B 1 62 ? -4.766 -32.094 -2.27 1 87.62 62 GLU B CA 1
ATOM 3339 C C . GLU B 1 62 ? -3.398 -31.453 -2.041 1 87.62 62 GLU B C 1
ATOM 3341 O O . GLU B 1 62 ? -3.299 -30.234 -1.835 1 87.62 62 GLU B O 1
ATOM 3346 N N . ALA B 1 63 ? -2.398 -32.25 -2.072 1 86.75 63 ALA B N 1
ATOM 3347 C CA . ALA B 1 63 ? -1.046 -31.781 -1.803 1 86.75 63 ALA B CA 1
ATOM 3348 C C . ALA B 1 63 ? -0.503 -30.984 -2.984 1 86.75 63 ALA B C 1
ATOM 3350 O O . ALA B 1 63 ? 0.316 -30.078 -2.805 1 86.75 63 ALA B O 1
ATOM 3351 N N . ASP B 1 64 ? -1.005 -31.359 -4.191 1 84.19 64 ASP B N 1
ATOM 3352 C CA . ASP B 1 64 ? -0.468 -30.734 -5.398 1 84.19 64 ASP B CA 1
ATOM 3353 C C . ASP B 1 64 ? -1.324 -29.547 -5.828 1 84.19 64 ASP B C 1
ATOM 3355 O O . ASP B 1 64 ? -1.909 -29.562 -6.914 1 84.19 64 ASP B O 1
ATOM 3359 N N . VAL B 1 65 ? -1.419 -28.609 -4.941 1 88.38 65 VAL B N 1
ATOM 3360 C CA . VAL B 1 65 ? -2.172 -27.391 -5.246 1 88.38 65 VAL B CA 1
ATOM 3361 C C . VAL B 1 65 ? -1.207 -26.234 -5.48 1 88.38 65 VAL B C 1
ATOM 3363 O O . VAL B 1 65 ? -0.105 -26.203 -4.926 1 88.38 65 VAL B O 1
ATOM 3366 N N . ASP B 1 66 ? -1.69 -25.344 -6.332 1 85.44 66 ASP B N 1
ATOM 3367 C CA . ASP B 1 66 ? -0.849 -24.219 -6.719 1 85.44 66 ASP B CA 1
ATOM 3368 C C . ASP B 1 66 ? -1.236 -22.953 -5.949 1 85.44 66 ASP B C 1
ATOM 3370 O O . ASP B 1 66 ? -0.417 -22.047 -5.777 1 85.44 66 ASP B O 1
ATOM 3374 N N . TYR B 1 67 ? -2.445 -22.906 -5.566 1 89.44 67 TYR B N 1
ATOM 3375 C CA . TYR B 1 67 ? -3.01 -21.703 -4.965 1 89.44 67 TYR B CA 1
ATOM 3376 C C . TYR B 1 67 ? -3.947 -22.062 -3.816 1 89.44 67 TYR B C 1
ATOM 3378 O O . TYR B 1 67 ? -4.844 -22.891 -3.971 1 89.44 67 TYR B O 1
ATOM 3386 N N . ILE B 1 68 ? -3.676 -21.422 -2.619 1 94.25 68 ILE B N 1
ATOM 3387 C CA . ILE B 1 68 ? -4.57 -21.594 -1.479 1 94.25 68 ILE B CA 1
ATOM 3388 C C . ILE B 1 68 ? -4.973 -20.234 -0.925 1 94.25 68 ILE B C 1
ATOM 3390 O O . ILE B 1 68 ? -4.113 -19.391 -0.646 1 94.25 68 ILE B O 1
ATOM 3394 N N . ASN B 1 69 ? -6.242 -20.047 -0.817 1 93.88 69 ASN B N 1
ATOM 3395 C CA . ASN B 1 69 ? -6.793 -18.859 -0.165 1 93.88 69 ASN B CA 1
ATOM 3396 C C . ASN B 1 69 ? -7.5 -19.219 1.141 1 93.88 69 ASN B C 1
ATOM 3398 O O . ASN B 1 69 ? -8.57 -19.828 1.127 1 93.88 69 ASN B O 1
ATOM 3402 N N . LEU B 1 70 ? -6.895 -18.844 2.232 1 96.88 70 LEU B N 1
ATOM 3403 C CA . LEU B 1 70 ? -7.465 -19.047 3.559 1 96.88 70 LEU B CA 1
ATOM 3404 C C . LEU B 1 70 ? -7.727 -17.719 4.25 1 96.88 70 LEU B C 1
ATOM 3406 O O . LEU B 1 70 ? -7.691 -17.625 5.48 1 96.88 70 LEU B O 1
ATOM 3410 N N . GLY B 1 71 ? -7.996 -16.719 3.455 1 94.5 71 GLY B N 1
ATOM 3411 C CA . GLY B 1 71 ? -8.258 -15.398 4.008 1 94.5 71 GLY B CA 1
ATOM 3412 C C . GLY B 1 71 ? -9.586 -15.297 4.73 1 94.5 71 GLY B C 1
ATOM 3413 O O . GLY B 1 71 ? -10.492 -16.109 4.48 1 94.5 71 GLY B O 1
ATOM 3414 N N . ASN B 1 72 ? -9.633 -14.375 5.637 1 92.75 72 ASN B N 1
ATOM 3415 C CA . ASN B 1 72 ? -10.852 -14.016 6.348 1 92.75 72 ASN B CA 1
ATOM 3416 C C . ASN B 1 72 ? -11.469 -15.219 7.051 1 92.75 72 ASN B C 1
ATOM 3418 O O . ASN B 1 72 ? -12.656 -15.5 6.887 1 92.75 72 ASN B O 1
ATOM 3422 N N . ASN B 1 73 ? -10.648 -15.898 7.715 1 96.12 73 ASN B N 1
ATOM 3423 C CA . ASN B 1 73 ? -11.078 -16.953 8.625 1 96.12 73 ASN B CA 1
ATOM 3424 C C . ASN B 1 73 ? -10.742 -16.625 10.078 1 96.12 73 ASN B C 1
ATOM 3426 O O . ASN B 1 73 ? -10.648 -15.445 10.438 1 96.12 73 ASN B O 1
ATOM 3430 N N . ASN B 1 74 ? -10.711 -17.656 10.898 1 97.38 74 ASN B N 1
ATOM 3431 C CA . ASN B 1 74 ? -10.469 -17.406 12.312 1 97.38 74 ASN B CA 1
ATOM 3432 C C . ASN B 1 74 ? -9.203 -18.125 12.797 1 97.38 74 ASN B C 1
ATOM 3434 O O . ASN B 1 74 ? -9.172 -18.641 13.906 1 97.38 74 ASN B O 1
ATOM 3438 N N . LEU B 1 75 ? -8.25 -18.172 11.906 1 98.19 75 LEU B N 1
ATOM 3439 C CA . LEU B 1 75 ? -6.977 -18.766 12.297 1 98.19 75 LEU B CA 1
ATOM 3440 C C . LEU B 1 75 ? -6.27 -17.891 13.336 1 98.19 75 LEU B C 1
ATOM 3442 O O . LEU B 1 75 ? -6.258 -16.672 13.227 1 98.19 75 LEU B O 1
ATOM 3446 N N . THR B 1 76 ? -5.648 -18.531 14.352 1 98.19 76 THR B N 1
ATOM 3447 C CA . THR B 1 76 ? -4.957 -17.766 15.383 1 98.19 76 THR B CA 1
ATOM 3448 C C . THR B 1 76 ? -3.471 -18.125 15.406 1 98.19 76 THR B C 1
ATOM 3450 O O . THR B 1 76 ? -2.652 -17.344 15.906 1 98.19 76 THR B O 1
ATOM 3453 N N . LYS B 1 77 ? -3.168 -19.297 14.922 1 97.88 77 LYS B N 1
ATOM 3454 C CA . LYS B 1 77 ? -1.775 -19.734 14.906 1 97.88 77 LYS B CA 1
ATOM 3455 C C . LYS B 1 77 ? -1.479 -20.594 13.68 1 97.88 77 LYS B C 1
ATOM 3457 O O . LYS B 1 77 ? -2.391 -21.172 13.078 1 97.88 77 LYS B O 1
ATOM 3462 N N . ILE B 1 78 ? -0.263 -20.609 13.305 1 97.88 78 ILE B N 1
ATOM 3463 C CA . ILE B 1 78 ? 0.24 -21.516 12.281 1 97.88 78 ILE B CA 1
ATOM 3464 C C . ILE B 1 78 ? 1.27 -22.469 12.891 1 97.88 78 ILE B C 1
ATOM 3466 O O . ILE B 1 78 ? 2.281 -22.031 13.438 1 97.88 78 ILE B O 1
ATOM 3470 N N . THR B 1 79 ? 0.999 -23.75 12.781 1 96.12 79 THR B N 1
ATOM 3471 C CA . THR B 1 79 ? 1.902 -24.75 13.336 1 96.12 79 THR B CA 1
ATOM 3472 C C . THR B 1 79 ? 2.852 -25.281 12.266 1 96.12 79 THR B C 1
ATOM 3474 O O . THR B 1 79 ? 2.684 -24.984 11.078 1 96.12 79 THR B O 1
ATOM 3477 N N . SER B 1 80 ? 3.869 -26.047 12.695 1 94 80 SER B N 1
ATOM 3478 C CA . SER B 1 80 ? 4.832 -26.625 11.75 1 94 80 SER B CA 1
ATOM 3479 C C . SER B 1 80 ? 4.176 -27.656 10.844 1 94 80 SER B C 1
ATOM 3481 O O . SER B 1 80 ? 4.699 -27.969 9.781 1 94 80 SER B O 1
ATOM 3483 N N . GLN B 1 81 ? 2.992 -28.125 11.219 1 93.94 81 GLN B N 1
ATOM 3484 C CA . GLN B 1 81 ? 2.303 -29.172 10.469 1 93.94 81 GLN B CA 1
ATOM 3485 C C . GLN B 1 81 ? 1.263 -28.562 9.523 1 93.94 81 GLN B C 1
ATOM 3487 O O . GLN B 1 81 ? 0.761 -29.25 8.633 1 93.94 81 GLN B O 1
ATOM 3492 N N . SER B 1 82 ? 0.955 -27.297 9.672 1 94.94 82 SER B N 1
ATOM 3493 C CA . SER B 1 82 ? -0.173 -26.672 8.984 1 94.94 82 SER B CA 1
ATOM 3494 C C . SER B 1 82 ? -0.032 -26.781 7.473 1 94.94 82 SER B C 1
ATOM 3496 O O . SER B 1 82 ? -1.016 -27.031 6.77 1 94.94 82 SER B O 1
ATOM 3498 N N . PHE B 1 83 ? 1.243 -26.672 6.98 1 95.06 83 PHE B N 1
ATOM 3499 C CA . PHE B 1 83 ? 1.417 -26.609 5.535 1 95.06 83 PHE B CA 1
ATOM 3500 C C . PHE B 1 83 ? 2.506 -27.578 5.082 1 95.06 83 PHE B C 1
ATOM 3502 O O . PHE B 1 83 ? 3.111 -27.391 4.023 1 95.06 83 PHE B O 1
ATOM 3509 N N . GLN B 1 84 ? 2.717 -28.594 5.805 1 92.5 84 GLN B N 1
ATOM 3510 C CA . GLN B 1 84 ? 3.832 -29.5 5.586 1 92.5 84 GLN B CA 1
ATOM 3511 C C . GLN B 1 84 ? 3.662 -30.281 4.277 1 92.5 84 GLN B C 1
ATOM 3513 O O . GLN B 1 84 ? 4.648 -30.656 3.645 1 92.5 84 GLN B O 1
ATOM 3518 N N . ARG B 1 85 ? 2.498 -30.422 3.752 1 91.19 85 ARG B N 1
ATOM 3519 C CA . ARG B 1 85 ? 2.225 -31.281 2.605 1 91.19 85 ARG B CA 1
ATOM 3520 C C . ARG B 1 85 ? 2.24 -30.484 1.306 1 91.19 85 ARG B C 1
ATOM 3522 O O . ARG B 1 85 ? 2.244 -31.062 0.217 1 91.19 85 ARG B O 1
ATOM 3529 N N . PHE B 1 86 ? 2.32 -29.203 1.387 1 92 86 PHE B N 1
ATOM 3530 C CA . PHE B 1 86 ? 2.115 -28.375 0.201 1 92 86 PHE B CA 1
ATOM 3531 C C . PHE B 1 86 ? 3.449 -27.953 -0.402 1 92 86 PHE B C 1
ATOM 3533 O O . PHE B 1 86 ? 3.756 -26.766 -0.464 1 92 86 PHE B O 1
ATOM 3540 N N . ARG B 1 87 ? 4.086 -28.844 -0.979 1 90.38 87 ARG B N 1
ATOM 3541 C CA . ARG B 1 87 ? 5.441 -28.641 -1.479 1 90.38 87 ARG B CA 1
ATOM 3542 C C . ARG B 1 87 ? 5.43 -27.891 -2.801 1 90.38 87 ARG B C 1
ATOM 3544 O O . ARG B 1 87 ? 6.422 -27.25 -3.166 1 90.38 87 ARG B O 1
ATOM 3551 N N . ARG B 1 88 ? 4.32 -27.875 -3.434 1 86.31 88 ARG B N 1
ATOM 3552 C CA . ARG B 1 88 ? 4.277 -27.297 -4.77 1 86.31 88 ARG B CA 1
ATOM 3553 C C . ARG B 1 88 ? 3.473 -26 -4.773 1 86.31 88 ARG B C 1
ATOM 3555 O O . ARG B 1 88 ? 3.197 -25.438 -5.836 1 86.31 88 ARG B O 1
ATOM 3562 N N . LEU B 1 89 ? 3.119 -25.547 -3.607 1 91.62 89 LEU B N 1
ATOM 3563 C CA . LEU B 1 89 ? 2.291 -24.359 -3.488 1 91.62 89 LEU B CA 1
ATOM 3564 C C . LEU B 1 89 ? 3.057 -23.109 -3.945 1 91.62 89 LEU B C 1
ATOM 3566 O O . LEU B 1 89 ? 4.227 -22.938 -3.602 1 91.62 89 LEU B O 1
ATOM 3570 N N . HIS B 1 90 ? 2.393 -22.25 -4.758 1 89.69 90 HIS B N 1
ATOM 3571 C CA . HIS B 1 90 ? 3.023 -21.031 -5.27 1 89.69 90 HIS B CA 1
ATOM 3572 C C . HIS B 1 90 ? 2.465 -19.797 -4.586 1 89.69 90 HIS B C 1
ATOM 3574 O O . HIS B 1 90 ? 3.168 -18.797 -4.438 1 89.69 90 HIS B O 1
ATOM 3580 N N . TYR B 1 91 ? 1.24 -19.891 -4.238 1 91.19 91 TYR B N 1
ATOM 3581 C CA . TYR B 1 91 ? 0.554 -18.734 -3.68 1 91.19 91 TYR B CA 1
ATOM 3582 C C . TYR B 1 91 ? -0.244 -19.109 -2.439 1 91.19 91 TYR B C 1
ATOM 3584 O O . TYR B 1 91 ? -1.064 -20.031 -2.48 1 91.19 91 TYR B O 1
ATOM 3592 N N . LEU B 1 92 ? 0.018 -18.438 -1.345 1 96.31 92 LEU B N 1
ATOM 3593 C CA . LEU B 1 92 ? -0.701 -18.672 -0.096 1 96.31 92 LEU B CA 1
ATOM 3594 C C . LEU B 1 92 ? -1.173 -17.359 0.512 1 96.31 92 LEU B C 1
ATOM 3596 O O . LEU B 1 92 ? -0.362 -16.469 0.785 1 96.31 92 LEU B O 1
ATOM 3600 N N . THR B 1 93 ? -2.447 -17.219 0.679 1 96.5 93 THR B N 1
ATOM 3601 C CA . THR B 1 93 ? -2.986 -16.047 1.357 1 96.5 93 THR B CA 1
ATOM 3602 C C . THR B 1 93 ? -3.65 -16.438 2.674 1 96.5 93 THR B C 1
ATOM 3604 O O . THR B 1 93 ? -4.477 -17.344 2.707 1 96.5 93 THR B O 1
ATOM 3607 N N . LEU B 1 94 ? -3.195 -15.852 3.701 1 97.94 94 LEU B N 1
ATOM 3608 C CA . LEU B 1 94 ? -3.701 -16.016 5.059 1 97.94 94 LEU B CA 1
ATOM 3609 C C . LEU B 1 94 ? -4.18 -14.695 5.633 1 97.94 94 LEU B C 1
ATOM 3611 O O . LEU B 1 94 ? -4.156 -14.492 6.852 1 97.94 94 LEU B O 1
ATOM 3615 N N . ASP B 1 95 ? -4.574 -13.828 4.832 1 95.44 95 ASP B N 1
ATOM 3616 C CA . ASP B 1 95 ? -4.91 -12.469 5.246 1 95.44 95 ASP B CA 1
ATOM 3617 C C . ASP B 1 95 ? -6.207 -12.445 6.055 1 95.44 95 ASP B C 1
ATOM 3619 O O . ASP B 1 95 ? -7.016 -13.375 5.965 1 95.44 95 ASP B O 1
ATOM 3623 N N . ASN B 1 96 ? -6.348 -11.375 6.852 1 93.69 96 ASN B N 1
ATOM 3624 C CA . ASN B 1 96 ? -7.586 -11.086 7.562 1 93.69 96 ASN B CA 1
ATOM 3625 C C . ASN B 1 96 ? -7.992 -12.25 8.469 1 93.69 96 ASN B C 1
ATOM 3627 O O . ASN B 1 96 ? -9.141 -12.703 8.422 1 93.69 96 ASN B O 1
ATOM 3631 N N . ASN B 1 97 ? -7.055 -12.75 9.125 1 96.88 97 ASN B N 1
ATOM 3632 C CA . ASN B 1 97 ? -7.273 -13.688 10.227 1 96.88 97 ASN B CA 1
ATOM 3633 C C . ASN B 1 97 ? -6.91 -13.062 11.57 1 96.88 97 ASN B C 1
ATOM 3635 O O . ASN B 1 97 ? -6.973 -11.844 11.727 1 96.88 97 ASN B O 1
ATOM 3639 N N . HIS B 1 98 ? -6.684 -13.914 12.547 1 97.19 98 HIS B N 1
ATOM 3640 C CA . HIS B 1 98 ? -6.258 -13.469 13.867 1 97.19 98 HIS B CA 1
ATOM 3641 C C . HIS B 1 98 ? -4.926 -14.102 14.258 1 97.19 98 HIS B C 1
ATOM 3643 O O . HIS B 1 98 ? -4.719 -14.445 15.422 1 97.19 98 HIS B O 1
ATOM 3649 N N . ILE B 1 99 ? -4.094 -14.273 13.281 1 98.38 99 ILE B N 1
ATOM 3650 C CA . ILE B 1 99 ? -2.844 -14.992 13.508 1 98.38 99 ILE B CA 1
ATOM 3651 C C . ILE B 1 99 ? -1.914 -14.148 14.375 1 98.38 99 ILE B C 1
ATOM 3653 O O . ILE B 1 99 ? -1.578 -13.016 14.023 1 98.38 99 ILE B O 1
ATOM 3657 N N . SER B 1 100 ? -1.518 -14.672 15.5 1 98.25 100 SER B N 1
ATOM 3658 C CA . SER B 1 100 ? -0.632 -13.961 16.422 1 98.25 100 SER B CA 1
ATOM 3659 C C . SER B 1 100 ? 0.667 -14.727 16.641 1 98.25 100 SER B C 1
ATOM 3661 O O . SER B 1 100 ? 1.629 -14.188 17.188 1 98.25 100 SER B O 1
ATOM 3663 N N . ASP B 1 101 ? 0.639 -15.961 16.156 1 97.56 101 ASP B N 1
ATOM 3664 C CA . ASP B 1 101 ? 1.809 -16.812 16.375 1 97.56 101 ASP B CA 1
ATOM 3665 C C . ASP B 1 101 ? 2.057 -17.719 15.18 1 97.56 101 ASP B C 1
ATOM 3667 O O . ASP B 1 101 ? 1.127 -18.344 14.664 1 97.56 101 ASP B O 1
ATOM 3671 N N . ILE B 1 102 ? 3.314 -17.781 14.781 1 97.56 102 ILE B N 1
ATOM 3672 C CA . ILE B 1 102 ? 3.75 -18.703 13.734 1 97.56 102 ILE B CA 1
ATOM 3673 C C . ILE B 1 102 ? 4.934 -19.531 14.227 1 97.56 102 ILE B C 1
ATOM 3675 O O . ILE B 1 102 ? 5.941 -18.969 14.68 1 97.56 102 ILE B O 1
ATOM 3679 N N . ALA B 1 103 ? 4.824 -20.797 14.102 1 96.19 103 ALA B N 1
ATOM 3680 C CA . ALA B 1 103 ? 5.844 -21.703 14.609 1 96.19 103 ALA B CA 1
ATOM 3681 C C . ALA B 1 103 ? 7.129 -21.609 13.789 1 96.19 103 ALA B C 1
ATOM 3683 O O . ALA B 1 103 ? 7.094 -21.234 12.609 1 96.19 103 ALA B O 1
ATOM 3684 N N . GLU B 1 104 ? 8.211 -21.953 14.477 1 92.69 104 GLU B N 1
ATOM 3685 C CA . GLU B 1 104 ? 9.469 -22.125 13.742 1 92.69 104 GLU B CA 1
ATOM 3686 C C . GLU B 1 104 ? 9.336 -23.203 12.672 1 92.69 104 GLU B C 1
ATOM 3688 O O . GLU B 1 104 ? 8.719 -24.25 12.906 1 92.69 104 GLU B O 1
ATOM 3693 N N . LEU B 1 105 ? 9.734 -22.953 11.492 1 91.69 105 LEU B N 1
ATOM 3694 C CA . LEU B 1 105 ? 9.781 -23.891 10.383 1 91.69 105 LEU B CA 1
ATOM 3695 C C . LEU B 1 105 ? 8.375 -24.188 9.867 1 91.69 105 LEU B C 1
ATOM 3697 O O . LEU B 1 105 ? 8.141 -25.234 9.258 1 91.69 105 LEU B O 1
ATOM 3701 N N . ALA B 1 106 ? 7.477 -23.312 10.148 1 94.44 106 ALA B N 1
ATOM 3702 C CA . ALA B 1 106 ? 6.086 -23.484 9.734 1 94.44 106 ALA B CA 1
ATOM 3703 C C . ALA B 1 106 ? 5.98 -23.641 8.219 1 94.44 106 ALA B C 1
ATOM 3705 O O . ALA B 1 106 ? 5.086 -24.328 7.719 1 94.44 106 ALA B O 1
ATOM 3706 N N . PHE B 1 107 ? 6.961 -23.109 7.469 1 94.94 107 PHE B N 1
ATOM 3707 C CA . PHE B 1 107 ? 6.895 -23.109 6.012 1 94.94 107 PHE B CA 1
ATOM 3708 C C . PHE B 1 107 ? 8.086 -23.844 5.41 1 94.94 107 PHE B C 1
ATOM 3710 O O . PHE B 1 107 ? 8.422 -23.625 4.246 1 94.94 107 PHE B O 1
ATOM 3717 N N . GLU B 1 108 ? 8.711 -24.656 6.066 1 93 108 GLU B N 1
ATOM 3718 C CA . GLU B 1 108 ? 10.008 -25.234 5.719 1 93 108 GLU B CA 1
ATOM 3719 C C . GLU B 1 108 ? 9.914 -26.062 4.434 1 93 108 GLU B C 1
ATOM 3721 O O . GLU B 1 108 ? 10.859 -26.094 3.645 1 93 108 GLU B O 1
ATOM 3726 N N . ASN B 1 109 ? 8.75 -26.656 4.141 1 92.62 109 ASN B N 1
ATOM 3727 C CA . ASN B 1 109 ? 8.625 -27.562 2.994 1 92.62 109 ASN B CA 1
ATOM 3728 C C . ASN B 1 109 ? 8.031 -26.844 1.788 1 92.62 109 ASN B C 1
ATOM 3730 O O . ASN B 1 109 ? 7.828 -27.438 0.734 1 92.62 109 ASN B O 1
ATOM 3734 N N . MET B 1 110 ? 7.805 -25.578 1.919 1 93.44 110 MET B N 1
ATOM 3735 C CA . MET B 1 110 ? 7.148 -24.828 0.851 1 93.44 110 MET B CA 1
ATOM 3736 C C . MET B 1 110 ? 8.18 -24.109 -0.024 1 93.44 110 MET B C 1
ATOM 3738 O O . MET B 1 110 ? 8.109 -22.891 -0.201 1 93.44 110 MET B O 1
ATOM 3742 N N . ARG B 1 111 ? 8.961 -24.875 -0.696 1 91.12 111 ARG B N 1
ATOM 3743 C CA . ARG B 1 111 ? 10.109 -24.344 -1.433 1 91.12 111 ARG B CA 1
ATOM 3744 C C . ARG B 1 111 ? 9.648 -23.609 -2.693 1 91.12 111 ARG B C 1
ATOM 3746 O O . ARG B 1 111 ? 10.336 -22.703 -3.172 1 91.12 111 ARG B O 1
ATOM 3753 N N . GLU B 1 112 ? 8.5 -23.922 -3.172 1 90.06 112 GLU B N 1
ATOM 3754 C CA . GLU B 1 112 ? 8.055 -23.359 -4.441 1 90.06 112 GLU B CA 1
ATOM 3755 C C . GLU B 1 112 ? 7.18 -22.141 -4.227 1 90.06 112 GLU B C 1
ATOM 3757 O O . GLU B 1 112 ? 6.77 -21.484 -5.188 1 90.06 112 GLU B O 1
ATOM 3762 N N . LEU B 1 113 ? 6.941 -21.797 -2.936 1 93.5 113 LEU B N 1
ATOM 3763 C CA . LEU B 1 113 ? 6.074 -20.656 -2.643 1 93.5 113 LEU B CA 1
ATOM 3764 C C . LEU B 1 113 ? 6.672 -19.359 -3.189 1 93.5 113 LEU B C 1
ATOM 3766 O O . LEU B 1 113 ? 7.863 -19.094 -3.016 1 93.5 113 LEU B O 1
ATOM 3770 N N . ARG B 1 114 ? 5.828 -18.547 -3.818 1 91.38 114 ARG B N 1
ATOM 3771 C CA . ARG B 1 114 ? 6.27 -17.312 -4.441 1 91.38 114 ARG B CA 1
ATOM 3772 C C . ARG B 1 114 ? 5.684 -16.094 -3.729 1 91.38 114 ARG B C 1
ATOM 3774 O O . ARG B 1 114 ? 6.32 -15.047 -3.65 1 91.38 114 ARG B O 1
ATOM 3781 N N . VAL B 1 115 ? 4.469 -16.25 -3.301 1 93.5 115 VAL B N 1
ATOM 3782 C CA . VAL B 1 115 ? 3.777 -15.156 -2.619 1 93.5 115 VAL B CA 1
ATOM 3783 C C . VAL B 1 115 ? 3.189 -15.664 -1.303 1 93.5 115 VAL B C 1
ATOM 3785 O O . VAL B 1 115 ? 2.498 -16.688 -1.276 1 93.5 115 VAL B O 1
ATOM 3788 N N . LEU B 1 116 ? 3.492 -15.008 -0.25 1 96.94 116 LEU B N 1
ATOM 3789 C CA . LEU B 1 116 ? 2.908 -15.258 1.063 1 96.94 116 LEU B CA 1
ATOM 3790 C C . LEU B 1 116 ? 2.246 -13.992 1.61 1 96.94 116 LEU B C 1
ATOM 3792 O O . LEU B 1 116 ? 2.922 -13 1.867 1 96.94 116 LEU B O 1
ATOM 3796 N N . ASN B 1 117 ? 0.963 -14.031 1.704 1 97.31 117 ASN B N 1
ATOM 3797 C CA . ASN B 1 117 ? 0.186 -12.898 2.186 1 97.31 117 ASN B CA 1
ATOM 3798 C C . ASN B 1 117 ? -0.284 -13.109 3.623 1 97.31 117 ASN B C 1
ATOM 3800 O O . ASN B 1 117 ? -1.17 -13.922 3.877 1 97.31 117 ASN B O 1
ATOM 3804 N N . LEU B 1 118 ? 0.258 -12.367 4.535 1 98.38 118 LEU B N 1
ATOM 3805 C CA . LEU B 1 118 ? -0.071 -12.43 5.953 1 98.38 118 LEU B CA 1
ATOM 3806 C C . LEU B 1 118 ? -0.625 -11.102 6.445 1 98.38 118 LEU B C 1
ATOM 3808 O O . LEU B 1 118 ? -0.523 -10.781 7.633 1 98.38 118 LEU B O 1
ATOM 3812 N N . GLN B 1 119 ? -1.211 -10.297 5.527 1 97 119 GLN B N 1
ATOM 3813 C CA . GLN B 1 119 ? -1.728 -8.977 5.852 1 97 119 GLN B CA 1
ATOM 3814 C C . GLN B 1 119 ? -2.949 -9.07 6.762 1 97 119 GLN B C 1
ATOM 3816 O O . GLN B 1 119 ? -3.684 -10.062 6.723 1 97 119 GLN B O 1
ATOM 3821 N N . TRP B 1 120 ? -3.184 -8.047 7.617 1 94.81 120 TRP B N 1
ATOM 3822 C CA . TRP B 1 120 ? -4.367 -7.895 8.453 1 94.81 120 TRP B CA 1
ATOM 3823 C C . TRP B 1 120 ? -4.48 -9.047 9.453 1 94.81 120 TRP B C 1
ATOM 3825 O O . TRP B 1 120 ? -5.527 -9.688 9.547 1 94.81 120 TRP B O 1
ATOM 3835 N N . ASN B 1 121 ? -3.373 -9.273 10.109 1 97.44 121 ASN B N 1
ATOM 3836 C CA . ASN B 1 121 ? -3.352 -10.219 11.219 1 97.44 121 ASN B CA 1
ATOM 3837 C C . ASN B 1 121 ? -2.93 -9.547 12.523 1 97.44 121 ASN B C 1
ATOM 3839 O O . ASN B 1 121 ? -3.102 -8.336 12.68 1 97.44 121 ASN B O 1
ATOM 3843 N N . SER B 1 122 ? -2.578 -10.375 13.492 1 97.38 122 SER B N 1
ATOM 3844 C CA . SER B 1 122 ? -2.254 -9.828 14.805 1 97.38 122 SER B CA 1
ATOM 3845 C C . SER B 1 122 ? -0.822 -10.172 15.203 1 97.38 122 SER B C 1
ATOM 3847 O O . SER B 1 122 ? -0.553 -10.461 16.375 1 97.38 122 SER B O 1
ATOM 3849 N N . LEU B 1 123 ? 0.04 -10.125 14.25 1 98.19 123 LEU B N 1
ATOM 3850 C CA . LEU B 1 123 ? 1.434 -10.453 14.523 1 98.19 123 LEU B CA 1
ATOM 3851 C C . LEU B 1 123 ? 2.133 -9.305 15.242 1 98.19 123 LEU B C 1
ATOM 3853 O O . LEU B 1 123 ? 2.123 -8.172 14.766 1 98.19 123 LEU B O 1
ATOM 3857 N N . THR B 1 124 ? 2.773 -9.617 16.359 1 97.31 124 THR B N 1
ATOM 3858 C CA . THR B 1 124 ? 3.529 -8.617 17.094 1 97.31 124 THR B CA 1
ATOM 3859 C C . THR B 1 124 ? 5.027 -8.906 17.031 1 97.31 124 THR B C 1
ATOM 3861 O O . THR B 1 124 ? 5.848 -8.023 17.297 1 97.31 124 THR B O 1
ATOM 3864 N N . PHE B 1 125 ? 5.316 -10.109 16.766 1 95.94 125 PHE B N 1
ATOM 3865 C CA . PHE B 1 125 ? 6.688 -10.562 16.594 1 95.94 125 PHE B CA 1
ATOM 3866 C C . PHE B 1 125 ? 6.738 -11.758 15.648 1 95.94 125 PHE B C 1
ATOM 3868 O O . PHE B 1 125 ? 5.711 -12.375 15.359 1 95.94 125 PHE B O 1
ATOM 3875 N N . LEU B 1 126 ? 7.91 -12.008 15.125 1 95.25 126 LEU B N 1
ATOM 3876 C CA . LEU B 1 126 ? 8.18 -13.211 14.344 1 95.25 126 LEU B CA 1
ATOM 3877 C C . LEU B 1 126 ? 9.43 -13.922 14.844 1 95.25 126 LEU B C 1
ATOM 3879 O O . LEU B 1 126 ? 10.453 -13.281 15.102 1 95.25 126 LEU B O 1
ATOM 3883 N N . ARG B 1 127 ? 9.281 -15.195 14.969 1 90.75 127 ARG B N 1
ATOM 3884 C CA . ARG B 1 127 ? 10.398 -16 15.438 1 90.75 127 ARG B CA 1
ATOM 3885 C C . ARG B 1 127 ? 11.469 -16.125 14.352 1 90.75 127 ARG B C 1
ATOM 3887 O O . ARG B 1 127 ? 11.18 -15.977 13.164 1 90.75 127 ARG B O 1
ATOM 3894 N N . LYS B 1 128 ? 12.672 -16.406 14.906 1 86.44 128 LYS B N 1
ATOM 3895 C CA . LYS B 1 128 ? 13.758 -16.672 13.969 1 86.44 128 LYS B CA 1
ATOM 3896 C C . LYS B 1 128 ? 13.5 -17.953 13.172 1 86.44 128 LYS B C 1
ATOM 3898 O O . LYS B 1 128 ? 13.047 -18.953 13.727 1 86.44 128 LYS B O 1
ATOM 3903 N N . GLY B 1 129 ? 13.648 -17.844 11.953 1 88 129 GLY B N 1
ATOM 3904 C CA . GLY B 1 129 ? 13.555 -19.031 11.117 1 88 129 GLY B CA 1
ATOM 3905 C C . GLY B 1 129 ? 12.148 -19.312 10.633 1 88 129 GLY B C 1
ATOM 3906 O O . GLY B 1 129 ? 11.898 -20.359 10.023 1 88 129 GLY B O 1
ATOM 3907 N N . VAL B 1 130 ? 11.281 -18.469 10.836 1 92.56 130 VAL B N 1
ATOM 3908 C CA . VAL B 1 130 ? 9.891 -18.688 10.461 1 92.56 130 VAL B CA 1
ATOM 3909 C C . VAL B 1 130 ? 9.781 -18.859 8.945 1 92.56 130 VAL B C 1
ATOM 3911 O O . VAL B 1 130 ? 8.992 -19.672 8.461 1 92.56 130 VAL B O 1
ATOM 3914 N N . PHE B 1 131 ? 10.664 -18.219 8.227 1 93.5 131 PHE B N 1
ATOM 3915 C CA . PHE B 1 131 ? 10.562 -18.234 6.773 1 93.5 131 PHE B CA 1
ATOM 3916 C C . PHE B 1 131 ? 11.664 -19.094 6.168 1 93.5 131 PHE B C 1
ATOM 3918 O O . PHE B 1 131 ? 11.938 -19.016 4.969 1 93.5 131 PHE B O 1
ATOM 3925 N N . ARG B 1 132 ? 12.219 -19.891 7.082 1 90.94 132 ARG B N 1
ATOM 3926 C CA . ARG B 1 132 ? 13.227 -20.828 6.574 1 90.94 132 ARG B CA 1
ATOM 3927 C C . ARG B 1 132 ? 12.617 -21.781 5.559 1 90.94 132 ARG B C 1
ATOM 3929 O O . ARG B 1 132 ? 11.508 -22.281 5.762 1 90.94 132 ARG B O 1
ATOM 3936 N N . GLY B 1 133 ? 13.242 -21.984 4.461 1 90.88 133 GLY B N 1
ATOM 3937 C CA . GLY B 1 133 ? 12.758 -22.906 3.447 1 90.88 133 GLY B CA 1
ATOM 3938 C C . GLY B 1 133 ? 12.094 -22.203 2.275 1 90.88 133 GLY B C 1
ATOM 3939 O O . GLY B 1 133 ? 11.898 -22.812 1.216 1 90.88 133 GLY B O 1
ATOM 3940 N N . LEU B 1 134 ? 11.727 -20.969 2.473 1 93.94 134 LEU B N 1
ATOM 3941 C CA . LEU B 1 134 ? 11.062 -20.219 1.41 1 93.94 134 LEU B CA 1
ATOM 3942 C C . LEU B 1 134 ? 12.078 -19.609 0.45 1 93.94 134 LEU B C 1
ATOM 3944 O O . LEU B 1 134 ? 12.117 -18.391 0.256 1 93.94 134 LEU B O 1
ATOM 3948 N N . ILE B 1 135 ? 12.789 -20.438 -0.219 1 91.31 135 ILE B N 1
ATOM 3949 C CA . ILE B 1 135 ? 13.969 -20.031 -0.985 1 91.31 135 ILE B CA 1
ATOM 3950 C C . ILE B 1 135 ? 13.531 -19.344 -2.275 1 91.31 135 ILE B C 1
ATOM 3952 O O . ILE B 1 135 ? 14.281 -18.547 -2.846 1 91.31 135 ILE B O 1
ATOM 3956 N N . ASN B 1 136 ? 12.297 -19.609 -2.697 1 90.06 136 ASN B N 1
ATOM 3957 C CA . ASN B 1 136 ? 11.844 -19.031 -3.957 1 90.06 136 ASN B CA 1
ATOM 3958 C C . ASN B 1 136 ? 10.789 -17.953 -3.732 1 90.06 136 ASN B C 1
ATOM 3960 O O . ASN B 1 136 ? 10.172 -17.469 -4.684 1 90.06 136 ASN B O 1
ATOM 3964 N N . LEU B 1 137 ? 10.617 -17.562 -2.426 1 93.5 137 LEU B N 1
ATOM 3965 C CA . LEU B 1 137 ? 9.625 -16.531 -2.119 1 93.5 137 LEU B CA 1
ATOM 3966 C C . LEU B 1 137 ? 10 -15.203 -2.75 1 93.5 137 LEU B C 1
ATOM 3968 O O . LEU B 1 137 ? 11.141 -14.75 -2.615 1 93.5 137 LEU B O 1
ATOM 3972 N N . GLN B 1 138 ? 9.055 -14.57 -3.412 1 91.94 138 GLN B N 1
ATOM 3973 C CA . GLN B 1 138 ? 9.312 -13.32 -4.113 1 91.94 138 GLN B CA 1
ATOM 3974 C C . GLN B 1 138 ? 8.562 -12.164 -3.463 1 91.94 138 GLN B C 1
ATOM 3976 O O . GLN B 1 138 ? 9.023 -11.023 -3.488 1 91.94 138 GLN B O 1
ATOM 3981 N N . ASP B 1 139 ? 7.414 -12.422 -2.941 1 94 139 ASP B N 1
ATOM 3982 C CA . ASP B 1 139 ? 6.516 -11.414 -2.393 1 94 139 ASP B CA 1
ATOM 3983 C C . ASP B 1 139 ? 6.055 -11.797 -0.987 1 94 139 ASP B C 1
ATOM 3985 O O . ASP B 1 139 ? 5.344 -12.789 -0.808 1 94 139 ASP B O 1
ATOM 3989 N N . LEU B 1 140 ? 6.461 -11 0.007 1 97.06 140 LEU B N 1
ATOM 3990 C CA . LEU B 1 140 ? 6.07 -11.211 1.396 1 97.06 140 LEU B CA 1
ATOM 3991 C C . LEU B 1 140 ? 5.273 -10.023 1.925 1 97.06 140 LEU B C 1
ATOM 3993 O O . LEU B 1 140 ? 5.789 -8.914 2.002 1 97.06 140 LEU B O 1
ATOM 3997 N N . ARG B 1 141 ? 4.043 -10.281 2.311 1 97.5 141 ARG B N 1
ATOM 3998 C CA . ARG B 1 141 ? 3.152 -9.203 2.723 1 97.5 141 ARG B CA 1
ATOM 3999 C C . ARG B 1 141 ? 2.816 -9.305 4.207 1 97.5 141 ARG B C 1
ATOM 4001 O O . ARG B 1 141 ? 2.104 -10.219 4.621 1 97.5 141 ARG B O 1
ATOM 4008 N N . LEU B 1 142 ? 3.291 -8.359 4.945 1 98.31 142 LEU B N 1
ATOM 4009 C CA . LEU B 1 142 ? 3.115 -8.344 6.391 1 98.31 142 LEU B CA 1
ATOM 4010 C C . LEU B 1 142 ? 2.436 -7.059 6.844 1 98.31 142 LEU B C 1
ATOM 4012 O O . LEU B 1 142 ? 2.516 -6.688 8.016 1 98.31 142 LEU B O 1
ATOM 4016 N N . SER B 1 143 ? 1.724 -6.375 5.941 1 96.88 143 SER B N 1
ATOM 4017 C CA . SER B 1 143 ? 1.074 -5.102 6.242 1 96.88 143 SER B CA 1
ATOM 4018 C C . SER B 1 143 ? -0.047 -5.281 7.262 1 96.88 143 SER B C 1
ATOM 4020 O O . SER B 1 143 ? -0.633 -6.359 7.363 1 96.88 143 SER B O 1
ATOM 4022 N N . TYR B 1 144 ? -0.365 -4.227 8.008 1 94.25 144 TYR B N 1
ATOM 4023 C CA . TYR B 1 144 ? -1.481 -4.164 8.945 1 94.25 144 TYR B CA 1
ATOM 4024 C C . TYR B 1 144 ? -1.377 -5.266 9.992 1 94.25 144 TYR B C 1
ATOM 4026 O O . TYR B 1 144 ? -2.328 -6.02 10.211 1 94.25 144 TYR B O 1
ATOM 4034 N N . ASN B 1 145 ? -0.229 -5.324 10.531 1 97.12 145 ASN B N 1
ATOM 4035 C CA . ASN B 1 145 ? 0.064 -6.062 11.75 1 97.12 145 ASN B CA 1
ATOM 4036 C C . ASN B 1 145 ? 0.567 -5.141 12.859 1 97.12 145 ASN B C 1
ATOM 4038 O O . ASN B 1 145 ? 0.208 -3.963 12.906 1 97.12 145 ASN B O 1
ATOM 4042 N N . SER B 1 146 ? 1.245 -5.695 13.812 1 96.88 146 SER B N 1
ATOM 4043 C CA . SER B 1 146 ? 1.781 -4.879 14.898 1 96.88 146 SER B CA 1
ATOM 4044 C C . SER B 1 146 ? 3.242 -5.219 15.172 1 96.88 146 SER B C 1
ATOM 4046 O O . SER B 1 146 ? 3.668 -5.262 16.328 1 96.88 146 SER B O 1
ATOM 4048 N N . LEU B 1 147 ? 3.938 -5.504 14.094 1 97.69 147 LEU B N 1
ATOM 4049 C CA . LEU B 1 147 ? 5.348 -5.852 14.242 1 97.69 147 LEU B CA 1
ATOM 4050 C C . LEU B 1 147 ? 6.152 -4.66 14.75 1 97.69 147 LEU B C 1
ATOM 4052 O O . LEU B 1 147 ? 5.922 -3.523 14.328 1 97.69 147 LEU B O 1
ATOM 4056 N N . ARG B 1 148 ? 7.129 -4.941 15.547 1 95.88 148 ARG B N 1
ATOM 4057 C CA . ARG B 1 148 ? 7.938 -3.879 16.141 1 95.88 148 ARG B CA 1
ATOM 4058 C C . ARG B 1 148 ? 9.391 -3.98 15.688 1 95.88 148 ARG B C 1
ATOM 4060 O O . ARG B 1 148 ? 10.078 -2.963 15.555 1 95.88 148 ARG B O 1
ATOM 4067 N N . LYS B 1 149 ? 9.836 -5.215 15.516 1 92.88 149 LYS B N 1
ATOM 4068 C CA . LYS B 1 149 ? 11.219 -5.469 15.141 1 92.88 149 LYS B CA 1
ATOM 4069 C C . LYS B 1 149 ? 11.297 -6.375 13.914 1 92.88 149 LYS B C 1
ATOM 4071 O O . LYS B 1 149 ? 10.375 -7.141 13.641 1 92.88 149 LYS B O 1
ATOM 4076 N N . LEU B 1 150 ? 12.484 -6.246 13.234 1 93.25 150 LEU B N 1
ATOM 4077 C CA . LEU B 1 150 ? 12.633 -6.992 11.984 1 93.25 150 LEU B CA 1
ATOM 4078 C C . LEU B 1 150 ? 13.797 -7.973 12.07 1 93.25 150 LEU B C 1
ATOM 4080 O O . LEU B 1 150 ? 14.414 -8.297 11.055 1 93.25 150 LEU B O 1
ATOM 4084 N N . GLY B 1 151 ? 14.07 -8.398 13.242 1 88.88 151 GLY B N 1
ATOM 4085 C CA . GLY B 1 151 ? 15.18 -9.32 13.438 1 88.88 151 GLY B CA 1
ATOM 4086 C C . GLY B 1 151 ? 15.023 -10.609 12.656 1 88.88 151 GLY B C 1
ATOM 4087 O O . GLY B 1 151 ? 16.016 -11.242 12.289 1 88.88 151 GLY B O 1
ATOM 4088 N N . PHE B 1 152 ? 13.828 -10.945 12.266 1 87.81 152 PHE B N 1
ATOM 4089 C CA . PHE B 1 152 ? 13.539 -12.188 11.562 1 87.81 152 PHE B CA 1
ATOM 4090 C C . PHE B 1 152 ? 14.125 -12.164 10.156 1 87.81 152 PHE B C 1
ATOM 4092 O O . PHE B 1 152 ? 14.336 -13.219 9.547 1 87.81 152 PHE B O 1
ATOM 4099 N N . LEU B 1 153 ? 14.492 -11.062 9.672 1 89.88 153 LEU B N 1
ATOM 4100 C CA . LEU B 1 153 ? 15.008 -10.922 8.312 1 89.88 153 LEU B CA 1
ATOM 4101 C C . LEU B 1 153 ? 16.469 -11.352 8.242 1 89.88 153 LEU B C 1
ATOM 4103 O O . LEU B 1 153 ? 17 -11.578 7.156 1 89.88 153 LEU B O 1
ATOM 4107 N N . ASN B 1 154 ? 17.109 -11.438 9.297 1 79.12 154 ASN B N 1
ATOM 4108 C CA . ASN B 1 154 ? 18.531 -11.789 9.328 1 79.12 154 ASN B CA 1
ATOM 4109 C C . ASN B 1 154 ? 18.75 -13.273 9.062 1 79.12 154 ASN B C 1
ATOM 4111 O O . ASN B 1 154 ? 19.891 -13.742 8.992 1 79.12 154 ASN B O 1
ATOM 4115 N N . GLU B 1 155 ? 17.734 -13.781 8.656 1 71.94 155 GLU B N 1
ATOM 4116 C CA . GLU B 1 155 ? 17.859 -15.227 8.484 1 71.94 155 GLU B CA 1
ATOM 4117 C C . GLU B 1 155 ? 18.047 -15.594 7.02 1 71.94 155 GLU B C 1
ATOM 4119 O O . GLU B 1 155 ? 17.547 -14.906 6.129 1 71.94 155 GLU B O 1
ATOM 4124 N N . GLU B 1 156 ? 18.828 -16.734 6.816 1 66.69 156 GLU B N 1
ATOM 4125 C CA . GLU B 1 156 ? 19.375 -17.172 5.535 1 66.69 156 GLU B CA 1
ATOM 4126 C C . GLU B 1 156 ? 18.297 -17.797 4.668 1 66.69 156 GLU B C 1
ATOM 4128 O O . GLU B 1 156 ? 18.562 -18.25 3.547 1 66.69 156 GLU B O 1
ATOM 4133 N N . GLY B 1 157 ? 17.188 -17.203 4.574 1 79.5 157 GLY B N 1
ATOM 4134 C CA . GLY B 1 157 ? 16.281 -18.047 3.797 1 79.5 157 GLY B CA 1
ATOM 4135 C C . GLY B 1 157 ? 15.523 -17.266 2.74 1 79.5 157 GLY B C 1
ATOM 4136 O O . GLY B 1 157 ? 14.961 -17.859 1.813 1 79.5 157 GLY B O 1
ATOM 4137 N N . LEU B 1 158 ? 15.617 -15.977 2.664 1 89.94 158 LEU B N 1
ATOM 4138 C CA . LEU B 1 158 ? 14.773 -15.219 1.745 1 89.94 158 LEU B CA 1
ATOM 4139 C C . LEU B 1 158 ? 15.594 -14.672 0.583 1 89.94 158 LEU B C 1
ATOM 4141 O O . LEU B 1 158 ? 15.555 -13.469 0.301 1 89.94 158 LEU B O 1
ATOM 4145 N N . TYR B 1 159 ? 16.141 -15.609 -0.207 1 88.06 159 TYR B N 1
ATOM 4146 C CA . TYR B 1 159 ? 17.125 -15.25 -1.226 1 88.06 159 TYR B CA 1
ATOM 4147 C C . TYR B 1 159 ? 16.438 -14.641 -2.445 1 88.06 159 TYR B C 1
ATOM 4149 O O . TYR B 1 159 ? 17.016 -13.812 -3.143 1 88.06 159 TYR B O 1
ATOM 4157 N N . SER B 1 160 ? 15.258 -15.023 -2.643 1 90.69 160 SER B N 1
ATOM 4158 C CA . SER B 1 160 ? 14.578 -14.609 -3.869 1 90.69 160 SER B CA 1
ATOM 4159 C C . SER B 1 160 ? 13.562 -13.508 -3.598 1 90.69 160 SER B C 1
ATOM 4161 O O . SER B 1 160 ? 12.836 -13.094 -4.5 1 90.69 160 SER B O 1
ATOM 4163 N N . LEU B 1 161 ? 13.555 -12.992 -2.373 1 93.75 161 LEU B N 1
ATOM 4164 C CA . LEU B 1 161 ? 12.539 -12.016 -1.998 1 93.75 161 LEU B CA 1
ATOM 4165 C C . LEU B 1 161 ? 12.734 -10.711 -2.766 1 93.75 161 LEU B C 1
ATOM 4167 O O . LEU B 1 161 ? 13.812 -10.117 -2.729 1 93.75 161 LEU B O 1
ATOM 4171 N N . GLN B 1 162 ? 11.695 -10.289 -3.422 1 93 162 GLN B N 1
ATOM 4172 C CA . GLN B 1 162 ? 11.766 -9.078 -4.234 1 93 162 GLN B CA 1
ATOM 4173 C C . GLN B 1 162 ? 10.969 -7.945 -3.598 1 93 162 GLN B C 1
ATOM 4175 O O . GLN B 1 162 ? 11.383 -6.789 -3.639 1 93 162 GLN B O 1
ATOM 4180 N N . THR B 1 163 ? 9.875 -8.281 -3.062 1 94.75 163 THR B N 1
ATOM 4181 C CA . THR B 1 163 ? 8.984 -7.273 -2.498 1 94.75 163 THR B CA 1
ATOM 4182 C C . THR B 1 163 ? 8.648 -7.602 -1.046 1 94.75 163 THR B C 1
ATOM 4184 O O . THR B 1 163 ? 8.219 -8.719 -0.737 1 94.75 163 THR B O 1
ATOM 4187 N N . LEU B 1 164 ? 8.836 -6.633 -0.17 1 97.06 164 LEU B N 1
ATOM 4188 C CA . LEU B 1 164 ? 8.555 -6.77 1.255 1 97.06 164 LEU B CA 1
ATOM 4189 C C . LEU B 1 164 ? 7.59 -5.688 1.725 1 97.06 164 LEU B C 1
ATOM 4191 O O . LEU B 1 164 ? 7.926 -4.504 1.712 1 97.06 164 LEU B O 1
ATOM 4195 N N . TYR B 1 165 ? 6.41 -6.094 2.078 1 97.5 165 TYR B N 1
ATOM 4196 C CA . TYR B 1 165 ? 5.402 -5.18 2.6 1 97.5 165 TYR B CA 1
ATOM 4197 C C . TYR B 1 165 ? 5.395 -5.184 4.121 1 97.5 165 TYR B C 1
ATOM 4199 O O . TYR B 1 165 ? 5.07 -6.195 4.746 1 97.5 165 TYR B O 1
ATOM 4207 N N . LEU B 1 166 ? 5.699 -4.062 4.688 1 98.06 166 LEU B N 1
ATOM 4208 C CA . LEU B 1 166 ? 5.746 -3.916 6.137 1 98.06 166 LEU B CA 1
ATOM 4209 C C . LEU B 1 166 ? 4.953 -2.693 6.586 1 98.06 166 LEU B C 1
ATOM 4211 O O . LEU B 1 166 ? 5.059 -2.268 7.738 1 98.06 166 LEU B O 1
ATOM 4215 N N . ASP B 1 167 ? 4.152 -2.107 5.668 1 96.19 167 ASP B N 1
ATOM 4216 C CA . ASP B 1 167 ? 3.426 -0.882 5.98 1 96.19 167 ASP B CA 1
ATOM 4217 C C . ASP B 1 167 ? 2.385 -1.126 7.07 1 96.19 167 ASP B C 1
ATOM 4219 O O . ASP B 1 167 ? 1.881 -2.24 7.219 1 96.19 167 ASP B O 1
ATOM 4223 N N . ARG B 1 168 ? 2.064 -0.127 7.832 1 94.19 168 ARG B N 1
ATOM 4224 C CA . ARG B 1 168 ? 1.057 -0.119 8.891 1 94.19 168 ARG B CA 1
ATOM 4225 C C . ARG B 1 168 ? 1.375 -1.159 9.961 1 94.19 168 ARG B C 1
ATOM 4227 O O . ARG B 1 168 ? 0.551 -2.027 10.25 1 94.19 168 ARG B O 1
ATOM 4234 N N . ASN B 1 169 ? 2.586 -1.063 10.438 1 96.62 169 ASN B N 1
ATOM 4235 C CA . ASN B 1 169 ? 3.059 -1.764 11.625 1 96.62 169 ASN B CA 1
ATOM 4236 C C . ASN B 1 169 ? 3.518 -0.788 12.703 1 96.62 169 ASN B C 1
ATOM 4238 O O . ASN B 1 169 ? 3.078 0.364 12.734 1 96.62 169 ASN B O 1
ATOM 4242 N N . ASN B 1 170 ? 4.254 -1.294 13.68 1 96.12 170 ASN B N 1
ATOM 4243 C CA . ASN B 1 170 ? 4.746 -0.455 14.766 1 96.12 170 ASN B CA 1
ATOM 4244 C C . ASN B 1 170 ? 6.273 -0.443 14.812 1 96.12 170 ASN B C 1
ATOM 4246 O O . ASN B 1 170 ? 6.863 -0.46 15.898 1 96.12 170 ASN B O 1
ATOM 4250 N N . ILE B 1 171 ? 6.84 -0.443 13.656 1 97.19 171 ILE B N 1
ATOM 4251 C CA . ILE B 1 171 ? 8.297 -0.485 13.562 1 97.19 171 ILE B CA 1
ATOM 4252 C C . ILE B 1 171 ? 8.875 0.884 13.914 1 97.19 171 ILE B C 1
ATOM 4254 O O . ILE B 1 171 ? 8.531 1.889 13.289 1 97.19 171 ILE B O 1
ATOM 4258 N N . SER B 1 172 ? 9.805 0.931 14.844 1 95.06 172 SER B N 1
ATOM 4259 C CA . SER B 1 172 ? 10.281 2.225 15.312 1 95.06 172 SER B CA 1
ATOM 4260 C C . SER B 1 172 ? 11.75 2.434 14.961 1 95.06 172 SER B C 1
ATOM 4262 O O . SER B 1 172 ? 12.25 3.562 14.977 1 95.06 172 SER B O 1
ATOM 4264 N N . THR B 1 173 ? 12.414 1.3 14.719 1 93.12 173 THR B N 1
ATOM 4265 C CA . THR B 1 173 ? 13.828 1.429 14.398 1 93.12 173 THR B CA 1
ATOM 4266 C C . THR B 1 173 ? 14.242 0.399 13.352 1 93.12 173 THR B C 1
ATOM 4268 O O . THR B 1 173 ? 13.656 -0.68 13.266 1 93.12 173 THR B O 1
ATOM 4271 N N . LEU B 1 174 ? 15.172 0.819 12.547 1 93.44 174 LEU B N 1
ATOM 4272 C CA . LEU B 1 174 ? 15.867 -0.067 11.625 1 93.44 174 LEU B CA 1
ATOM 4273 C C . LEU B 1 174 ? 17.359 -0.088 11.922 1 93.44 174 LEU B C 1
ATOM 4275 O O . LEU B 1 174 ? 18 0.965 11.977 1 93.44 174 LEU B O 1
ATOM 4279 N N . ASN B 1 175 ? 17.844 -1.251 12.086 1 88.56 175 ASN B N 1
ATOM 4280 C CA . ASN B 1 175 ? 19.281 -1.391 12.344 1 88.56 175 ASN B CA 1
ATOM 4281 C C . ASN B 1 175 ? 20.078 -1.493 11.047 1 88.56 175 ASN B C 1
ATOM 4283 O O . ASN B 1 175 ? 19.516 -1.776 9.984 1 88.56 175 ASN B O 1
ATOM 4287 N N . SER B 1 176 ? 21.406 -1.239 11.273 1 89.44 176 SER B N 1
ATOM 4288 C CA . SER B 1 176 ? 22.297 -1.499 10.148 1 89.44 176 SER B CA 1
ATOM 4289 C C . SER B 1 176 ? 22.219 -2.957 9.703 1 89.44 176 SER B C 1
ATOM 4291 O O . SER B 1 176 ? 22.109 -3.857 10.539 1 89.44 176 SER B O 1
ATOM 4293 N N . LEU B 1 177 ? 22.172 -3.125 8.469 1 88.12 177 LEU B N 1
ATOM 4294 C CA . LEU B 1 177 ? 22.234 -4.445 7.852 1 88.12 177 LEU B CA 1
ATOM 4295 C C . LEU B 1 177 ? 20.891 -5.176 7.984 1 88.12 177 LEU B C 1
ATOM 4297 O O . LEU B 1 177 ? 20.828 -6.395 7.816 1 88.12 177 LEU B O 1
ATOM 4301 N N . THR B 1 178 ? 19.859 -4.418 8.289 1 89.06 178 THR B N 1
ATOM 4302 C CA . THR B 1 178 ? 18.547 -5.016 8.438 1 89.06 178 THR B CA 1
ATOM 4303 C C . THR B 1 178 ? 18.172 -5.824 7.199 1 89.06 178 THR B C 1
ATOM 4305 O O . THR B 1 178 ? 17.594 -6.91 7.309 1 89.06 178 THR B O 1
ATOM 4308 N N . PHE B 1 179 ? 18.578 -5.391 6.039 1 91.81 179 PHE B N 1
ATOM 4309 C CA . PHE B 1 179 ? 18.172 -6.023 4.793 1 91.81 179 PHE B CA 1
ATOM 4310 C C . PHE B 1 179 ? 19.359 -6.684 4.105 1 91.81 179 PHE B C 1
ATOM 4312 O O . PHE B 1 179 ? 19.297 -7.004 2.916 1 91.81 179 PHE B O 1
ATOM 4319 N N . ALA B 1 180 ? 20.422 -6.941 4.762 1 89.81 180 ALA B N 1
ATOM 4320 C CA . ALA B 1 180 ? 21.703 -7.316 4.191 1 89.81 180 ALA B CA 1
ATOM 4321 C C . ALA B 1 180 ? 21.625 -8.664 3.473 1 89.81 180 ALA B C 1
ATOM 4323 O O . ALA B 1 180 ? 22.328 -8.891 2.484 1 89.81 180 ALA B O 1
ATOM 4324 N N . HIS B 1 181 ? 20.719 -9.461 3.918 1 88.81 181 HIS B N 1
ATOM 4325 C CA . HIS B 1 181 ? 20.688 -10.805 3.367 1 88.81 181 HIS B CA 1
ATOM 4326 C C . HIS B 1 181 ? 19.625 -10.938 2.285 1 88.81 181 HIS B C 1
ATOM 4328 O O . HIS B 1 181 ? 19.469 -12 1.678 1 88.81 181 HIS B O 1
ATOM 4334 N N . LEU B 1 182 ? 18.938 -9.891 2.012 1 92.62 182 LEU B N 1
ATOM 4335 C CA . LEU B 1 182 ? 17.906 -9.906 0.981 1 92.62 182 LEU B CA 1
ATOM 4336 C C . LEU B 1 182 ? 18.453 -9.375 -0.34 1 92.62 182 LEU B C 1
ATOM 4338 O O . LEU B 1 182 ? 18.109 -8.266 -0.754 1 92.62 182 LEU B O 1
ATOM 4342 N N . HIS B 1 183 ? 19.141 -10.203 -1.028 1 88.31 183 HIS B N 1
ATOM 4343 C CA . HIS B 1 183 ? 19.953 -9.781 -2.166 1 88.31 183 HIS B CA 1
ATOM 4344 C C . HIS B 1 183 ? 19.078 -9.469 -3.377 1 88.31 183 HIS B C 1
ATOM 4346 O O . HIS B 1 183 ? 19.469 -8.695 -4.254 1 88.31 183 HIS B O 1
ATOM 4352 N N . SER B 1 184 ? 17.891 -10 -3.381 1 91.19 184 SER B N 1
ATOM 4353 C CA . SER B 1 184 ? 17.031 -9.805 -4.547 1 91.19 184 SER B CA 1
ATOM 4354 C C . SER B 1 184 ? 15.961 -8.75 -4.277 1 91.19 184 SER B C 1
ATOM 4356 O O . SER B 1 184 ? 15.102 -8.5 -5.125 1 91.19 184 SER B O 1
ATOM 4358 N N . LEU B 1 185 ? 16.094 -8.109 -3.145 1 94.06 185 LEU B N 1
ATOM 4359 C CA . LEU B 1 185 ? 15.062 -7.172 -2.705 1 94.06 185 LEU B CA 1
ATOM 4360 C C . LEU B 1 185 ? 15 -5.961 -3.631 1 94.06 185 LEU B C 1
ATOM 4362 O O . LEU B 1 185 ? 16.031 -5.379 -3.965 1 94.06 185 LEU B O 1
ATOM 4366 N N . LYS B 1 186 ? 13.797 -5.609 -4.047 1 94.44 186 LYS B N 1
ATOM 4367 C CA . LYS B 1 186 ? 13.586 -4.496 -4.973 1 94.44 186 LYS B CA 1
ATOM 4368 C C . LYS B 1 186 ? 12.648 -3.453 -4.371 1 94.44 186 LYS B C 1
ATOM 4370 O O . LYS B 1 186 ? 12.852 -2.25 -4.562 1 94.44 186 LYS B O 1
ATOM 4375 N N . PHE B 1 187 ? 11.68 -3.883 -3.682 1 95.69 187 PHE B N 1
ATOM 4376 C CA . PHE B 1 187 ? 10.633 -3.02 -3.137 1 95.69 187 PHE B CA 1
ATOM 4377 C C . PHE B 1 187 ? 10.547 -3.172 -1.622 1 95.69 187 PHE B C 1
ATOM 4379 O O . PHE B 1 187 ? 10.344 -4.273 -1.115 1 95.69 187 PHE B O 1
ATOM 4386 N N . VAL B 1 188 ? 10.648 -2.07 -0.903 1 97.44 188 VAL B N 1
ATOM 4387 C CA . VAL B 1 188 ? 10.523 -2.068 0.551 1 97.44 188 VAL B CA 1
ATOM 4388 C C . VAL B 1 188 ? 9.422 -1.107 0.978 1 97.44 188 VAL B C 1
ATOM 4390 O O . VAL B 1 188 ? 9.594 0.112 0.928 1 97.44 188 VAL B O 1
ATOM 4393 N N . HIS B 1 189 ? 8.344 -1.649 1.439 1 97.62 189 HIS B N 1
ATOM 4394 C CA . HIS B 1 189 ? 7.207 -0.864 1.906 1 97.62 189 HIS B CA 1
ATOM 4395 C C . HIS B 1 189 ? 7.242 -0.693 3.422 1 97.62 189 HIS B C 1
ATOM 4397 O O . HIS B 1 189 ? 6.922 -1.625 4.164 1 97.62 189 HIS B O 1
ATOM 4403 N N . LEU B 1 190 ? 7.547 0.466 3.824 1 97.88 1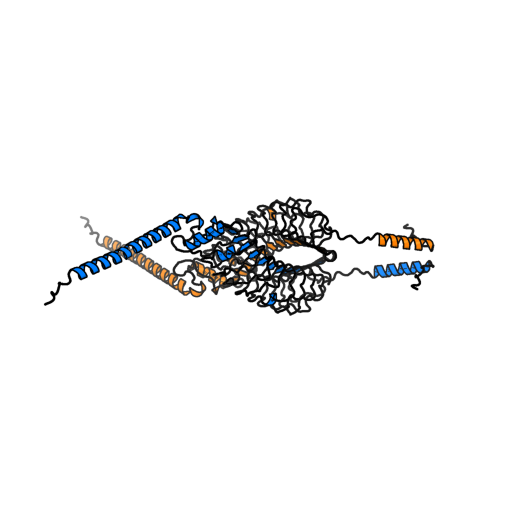90 LEU B N 1
ATOM 4404 C CA . LEU B 1 190 ? 7.652 0.756 5.25 1 97.88 190 LEU B CA 1
ATOM 4405 C C . LEU B 1 190 ? 6.73 1.907 5.641 1 97.88 190 LEU B C 1
ATOM 4407 O O . LEU B 1 190 ? 6.949 2.566 6.66 1 97.88 190 LEU B O 1
ATOM 4411 N N . GLU B 1 191 ? 5.715 2.129 4.863 1 96.25 191 GLU B N 1
ATOM 4412 C CA . GLU B 1 191 ? 4.816 3.262 5.074 1 96.25 191 GLU B CA 1
ATOM 4413 C C . GLU B 1 191 ? 4.059 3.129 6.391 1 96.25 191 GLU B C 1
ATOM 4415 O O . GLU B 1 191 ? 3.699 2.021 6.797 1 96.25 191 GLU B O 1
ATOM 4420 N N . TYR B 1 192 ? 3.838 4.234 7.062 1 92.62 192 TYR B N 1
ATOM 4421 C CA . TYR B 1 192 ? 2.992 4.379 8.242 1 92.62 192 TYR B CA 1
ATOM 4422 C C . TYR B 1 192 ? 3.451 3.453 9.359 1 92.62 192 TYR B C 1
ATOM 4424 O O . TYR B 1 192 ? 2.656 2.682 9.898 1 92.62 192 TYR B O 1
ATOM 4432 N N . ASN B 1 193 ? 4.652 3.531 9.578 1 96.19 193 ASN B N 1
ATOM 4433 C CA . ASN B 1 193 ? 5.258 2.996 10.797 1 96.19 193 ASN B CA 1
ATOM 4434 C C . ASN B 1 193 ? 5.629 4.105 11.773 1 96.19 193 ASN B C 1
ATOM 4436 O O . ASN B 1 193 ? 4.961 5.141 11.828 1 96.19 193 ASN B O 1
ATOM 4440 N N . LYS B 1 194 ? 6.574 3.832 12.641 1 95.5 194 LYS B N 1
ATOM 4441 C CA . LYS B 1 194 ? 6.941 4.816 13.656 1 95.5 194 LYS B CA 1
ATOM 4442 C C . LYS B 1 194 ? 8.438 5.129 13.609 1 95.5 194 LYS B C 1
ATOM 4444 O O . LYS B 1 194 ? 9.047 5.422 14.633 1 95.5 194 LYS B O 1
ATOM 4449 N N . LEU B 1 195 ? 8.984 5.07 12.43 1 97.31 195 LEU B N 1
ATOM 4450 C CA . LEU B 1 195 ? 10.414 5.344 12.281 1 97.31 195 LEU B CA 1
ATOM 4451 C C . LEU B 1 195 ? 10.719 6.809 12.586 1 97.31 195 LEU B C 1
ATOM 4453 O O . LEU B 1 195 ? 10.039 7.703 12.086 1 97.31 195 LEU B O 1
ATOM 4457 N N . SER B 1 196 ? 11.781 7.039 13.352 1 96.19 196 SER B N 1
ATOM 4458 C CA . SER B 1 196 ? 12.086 8.406 13.742 1 96.19 196 SER B CA 1
ATOM 4459 C C . SER B 1 196 ? 13.336 8.922 13.039 1 96.19 196 SER B C 1
ATOM 4461 O O . SER B 1 196 ? 13.57 10.133 12.969 1 96.19 196 SER B O 1
ATOM 4463 N N . ALA B 1 197 ? 14.148 7.961 12.555 1 96.19 197 ALA B N 1
ATOM 4464 C CA . ALA B 1 197 ? 15.391 8.344 11.891 1 96.19 197 ALA B CA 1
ATOM 4465 C C . ALA B 1 197 ? 15.828 7.281 10.883 1 96.19 197 ALA B C 1
ATOM 4467 O O . ALA B 1 197 ? 15.367 6.141 10.945 1 96.19 197 ALA B O 1
ATOM 4468 N N . MET B 1 198 ? 16.625 7.695 9.969 1 95.44 198 MET B N 1
ATOM 4469 C CA . MET B 1 198 ? 17.297 6.781 9.055 1 95.44 198 MET B CA 1
ATOM 4470 C C . MET B 1 198 ? 18.797 6.742 9.328 1 95.44 198 MET B C 1
ATOM 4472 O O . MET B 1 198 ? 19.516 7.699 9.031 1 95.44 198 MET B O 1
ATOM 4476 N N . GLU B 1 199 ? 19.203 5.605 9.812 1 92.69 199 GLU B N 1
ATOM 4477 C CA . GLU B 1 199 ? 20.609 5.449 10.195 1 92.69 199 GLU B CA 1
ATOM 4478 C C . GLU B 1 199 ? 21.453 5.004 9.016 1 92.69 199 GLU B C 1
ATOM 4480 O O . GLU B 1 199 ? 20.922 4.676 7.949 1 92.69 199 GLU B O 1
ATOM 4485 N N . ASP B 1 200 ? 22.766 4.973 9.281 1 92.38 200 ASP B N 1
ATOM 4486 C CA . ASP B 1 200 ? 23.719 4.516 8.266 1 92.38 200 ASP B CA 1
ATOM 4487 C C . ASP B 1 200 ? 23.656 2.998 8.102 1 92.38 200 ASP B C 1
ATOM 4489 O O . ASP B 1 200 ? 23.484 2.268 9.078 1 92.38 200 ASP B O 1
ATOM 4493 N N . GLY B 1 201 ? 23.703 2.672 6.91 1 91.69 201 GLY B N 1
ATOM 4494 C CA . GLY B 1 201 ? 23.953 1.268 6.629 1 91.69 201 GLY B CA 1
ATOM 4495 C C . GLY B 1 201 ? 22.688 0.424 6.629 1 91.69 201 GLY B C 1
ATOM 4496 O O . GLY B 1 201 ? 22.766 -0.805 6.562 1 91.69 201 GLY B O 1
ATOM 4497 N N . ILE B 1 202 ? 21.609 1.019 6.684 1 91 202 ILE B N 1
ATOM 4498 C CA . ILE B 1 202 ? 20.359 0.271 6.727 1 91 202 ILE B CA 1
ATOM 4499 C C . ILE B 1 202 ? 20.25 -0.608 5.484 1 91 202 ILE B C 1
ATOM 4501 O O . ILE B 1 202 ? 19.812 -1.764 5.57 1 91 202 ILE B O 1
ATOM 4505 N N . PHE B 1 203 ? 20.703 -0.146 4.359 1 92.5 203 PHE B N 1
ATOM 4506 C CA . PHE B 1 203 ? 20.531 -0.863 3.1 1 92.5 203 PHE B CA 1
ATOM 4507 C C . PHE B 1 203 ? 21.875 -1.424 2.619 1 92.5 203 PHE B C 1
ATOM 4509 O O . PHE B 1 203 ? 22.016 -1.749 1.44 1 92.5 203 PHE B O 1
ATOM 4516 N N . SER B 1 204 ? 22.766 -1.479 3.621 1 89.88 204 SER B N 1
ATOM 4517 C CA . SER B 1 204 ? 24.031 -2.123 3.268 1 89.88 204 SER B CA 1
ATOM 4518 C C . SER B 1 204 ? 23.812 -3.588 2.904 1 89.88 204 SER B C 1
ATOM 4520 O O . SER B 1 204 ? 23.156 -4.328 3.641 1 89.88 204 SER B O 1
ATOM 4522 N N . GLY B 1 205 ? 24.234 -3.994 1.744 1 86.69 205 GLY B N 1
ATOM 4523 C CA . GLY B 1 205 ? 24.078 -5.371 1.311 1 86.69 205 GLY B CA 1
ATOM 4524 C C . GLY B 1 205 ? 22.922 -5.57 0.362 1 86.69 205 GLY B C 1
ATOM 4525 O O . GLY B 1 205 ? 22.781 -6.625 -0.265 1 86.69 205 GLY B O 1
ATOM 4526 N N . SER B 1 206 ? 22.047 -4.703 0.323 1 87.62 206 SER B N 1
ATOM 4527 C CA . SER B 1 206 ? 20.906 -4.742 -0.598 1 87.62 206 SER B CA 1
ATOM 4528 C C . SER B 1 206 ? 21.016 -3.639 -1.646 1 87.62 206 SER B C 1
ATOM 4530 O O . SER B 1 206 ? 20.156 -2.75 -1.706 1 87.62 206 SER B O 1
ATOM 4532 N N . LEU B 1 207 ? 21.844 -3.842 -2.535 1 86.69 207 LEU B N 1
ATOM 4533 C CA . LEU B 1 207 ? 22.266 -2.785 -3.451 1 86.69 207 LEU B CA 1
ATOM 4534 C C . LEU B 1 207 ? 21.219 -2.578 -4.547 1 86.69 207 LEU B C 1
ATOM 4536 O O . LEU B 1 207 ? 21.141 -1.497 -5.137 1 86.69 207 LEU B O 1
ATOM 4540 N N . ASP B 1 208 ? 20.312 -3.543 -4.68 1 91.19 208 ASP B N 1
ATOM 4541 C CA . ASP B 1 208 ? 19.484 -3.549 -5.875 1 91.19 208 ASP B CA 1
ATOM 4542 C C . ASP B 1 208 ? 18.078 -3.049 -5.562 1 91.19 208 ASP B C 1
ATOM 4544 O O . ASP B 1 208 ? 17.172 -3.129 -6.406 1 91.19 208 ASP B O 1
ATOM 4548 N N . VAL B 1 209 ? 17.891 -2.488 -4.402 1 95.31 209 VAL B N 1
ATOM 4549 C CA . VAL B 1 209 ? 16.562 -1.977 -4.047 1 95.31 209 VAL B CA 1
ATOM 4550 C C . VAL B 1 209 ? 16.188 -0.836 -4.988 1 95.31 209 VAL B C 1
ATOM 4552 O O . VAL B 1 209 ? 16.984 0.06 -5.25 1 95.31 209 VAL B O 1
ATOM 4555 N N . GLU B 1 210 ? 15.016 -0.868 -5.469 1 95.25 210 GLU B N 1
ATOM 4556 C CA . GLU B 1 210 ? 14.547 0.106 -6.453 1 95.25 210 GLU B CA 1
ATOM 4557 C C . GLU B 1 210 ? 13.594 1.116 -5.82 1 95.25 210 GLU B C 1
ATOM 4559 O O . GLU B 1 210 ? 13.547 2.273 -6.242 1 95.25 210 GLU B O 1
ATOM 4564 N N . HIS B 1 211 ? 12.828 0.696 -4.891 1 96.31 211 HIS B N 1
ATOM 4565 C CA . HIS B 1 211 ? 11.836 1.563 -4.273 1 96.31 211 HIS B CA 1
ATOM 4566 C C . HIS B 1 211 ? 11.875 1.449 -2.752 1 96.31 211 HIS B C 1
ATOM 4568 O O . HIS B 1 211 ? 11.719 0.355 -2.203 1 96.31 211 HIS B O 1
ATOM 4574 N N . VAL B 1 212 ? 12.062 2.543 -2.094 1 97.75 212 VAL B N 1
ATOM 4575 C CA . VAL B 1 212 ? 12 2.646 -0.64 1 97.75 212 VAL B CA 1
ATOM 4576 C C . VAL B 1 212 ? 10.859 3.57 -0.231 1 97.75 212 VAL B C 1
ATOM 4578 O O . VAL B 1 212 ? 10.93 4.785 -0.43 1 97.75 212 VAL B O 1
ATOM 4581 N N . LEU B 1 213 ? 9.867 3.053 0.318 1 98 213 LEU B N 1
ATOM 4582 C CA . LEU B 1 213 ? 8.672 3.807 0.657 1 98 213 LEU B CA 1
ATOM 4583 C C . LEU B 1 213 ? 8.586 4.047 2.16 1 98 213 LEU B C 1
ATOM 4585 O O . LEU B 1 213 ? 8.281 3.131 2.926 1 98 213 LEU B O 1
ATOM 4589 N N . LEU B 1 214 ? 8.766 5.285 2.539 1 98.06 214 LEU B N 1
ATOM 4590 C CA . LEU B 1 214 ? 8.836 5.648 3.951 1 98.06 214 LEU B CA 1
ATOM 4591 C C . LEU B 1 214 ? 7.754 6.66 4.309 1 98.06 214 LEU B C 1
ATOM 4593 O O . LEU B 1 214 ? 7.832 7.316 5.352 1 98.06 214 LEU B O 1
ATOM 4597 N N . THR B 1 215 ? 6.734 6.75 3.484 1 96.56 215 THR B N 1
ATOM 4598 C CA . THR B 1 215 ? 5.648 7.707 3.678 1 96.56 215 THR B CA 1
ATOM 4599 C C . THR B 1 215 ? 4.977 7.492 5.027 1 96.56 215 THR B C 1
ATOM 4601 O O . THR B 1 215 ? 4.711 6.352 5.422 1 96.56 215 THR B O 1
ATOM 4604 N N . GLY B 1 216 ? 4.707 8.539 5.738 1 94.62 216 GLY B N 1
ATOM 4605 C CA . GLY B 1 216 ? 3.844 8.484 6.906 1 94.62 216 GLY B CA 1
ATOM 4606 C C . GLY B 1 216 ? 4.559 7.988 8.156 1 94.62 216 GLY B C 1
ATOM 4607 O O . GLY B 1 216 ? 3.924 7.461 9.07 1 94.62 216 GLY B O 1
ATOM 4608 N N . ASN B 1 217 ? 5.852 8.133 8.18 1 96.44 217 ASN B N 1
ATOM 4609 C CA . ASN B 1 217 ? 6.605 7.871 9.398 1 96.44 217 ASN B CA 1
ATOM 4610 C C . ASN B 1 217 ? 6.828 9.148 10.203 1 96.44 217 ASN B C 1
ATOM 4612 O O . ASN B 1 217 ? 6.105 10.133 10.031 1 96.44 217 ASN B O 1
ATOM 4616 N N . LYS B 1 218 ? 7.688 9.062 11.195 1 95.56 218 LYS B N 1
ATOM 4617 C CA . LYS B 1 218 ? 8.008 10.211 12.047 1 95.56 218 LYS B CA 1
ATOM 4618 C C . LYS B 1 218 ? 9.477 10.602 11.906 1 95.56 218 LYS B C 1
ATOM 4620 O O . LYS B 1 218 ? 10.125 10.969 12.891 1 95.56 218 LYS B O 1
ATOM 4625 N N . ILE B 1 219 ? 9.938 10.531 10.719 1 97.62 219 ILE B N 1
ATOM 4626 C CA . ILE B 1 219 ? 11.359 10.742 10.477 1 97.62 219 ILE B CA 1
ATOM 4627 C C . ILE B 1 219 ? 11.688 12.234 10.609 1 97.62 219 ILE B C 1
ATOM 4629 O O . ILE B 1 219 ? 11.086 13.07 9.945 1 97.62 219 ILE B O 1
ATOM 4633 N N . THR B 1 220 ? 12.695 12.523 11.422 1 96.94 220 THR B N 1
ATOM 4634 C CA . THR B 1 220 ? 13.102 13.906 11.633 1 96.94 220 THR B CA 1
ATOM 4635 C C . THR B 1 220 ? 14.5 14.148 11.078 1 96.94 220 THR B C 1
ATOM 4637 O O . THR B 1 220 ? 14.875 15.289 10.789 1 96.94 220 THR B O 1
ATOM 4640 N N . GLN B 1 221 ? 15.219 13.062 11.023 1 95.62 221 GLN B N 1
ATOM 4641 C CA . GLN B 1 221 ? 16.594 13.203 10.57 1 95.62 221 GLN B CA 1
ATOM 4642 C C . GLN B 1 221 ? 17.047 11.969 9.797 1 95.62 221 GLN B C 1
ATOM 4644 O O . GLN B 1 221 ? 16.578 10.859 10.047 1 95.62 221 GLN B O 1
ATOM 4649 N N . MET B 1 222 ? 17.969 12.25 8.906 1 95.81 222 MET B N 1
ATOM 4650 C CA . MET B 1 222 ? 18.562 11.188 8.102 1 95.81 222 MET B CA 1
ATOM 4651 C C . MET B 1 222 ? 20.078 11.344 8.031 1 95.81 222 MET B C 1
ATOM 4653 O O . MET B 1 222 ? 20.594 12.461 7.902 1 95.81 222 MET B O 1
ATOM 4657 N N . SER B 1 223 ? 20.719 10.242 8.125 1 94.25 223 SER B N 1
ATOM 4658 C CA . SER B 1 223 ? 22.156 10.258 7.953 1 94.25 223 SER B CA 1
ATOM 4659 C C . SER B 1 223 ? 22.547 10.516 6.5 1 94.25 223 SER B C 1
ATOM 4661 O O . SER B 1 223 ? 21.812 10.117 5.582 1 94.25 223 SER B O 1
ATOM 4663 N N . PRO B 1 224 ? 23.734 11.133 6.285 1 93.44 224 PRO B N 1
ATOM 4664 C CA . PRO B 1 224 ? 24.203 11.375 4.922 1 93.44 224 PRO B CA 1
ATOM 4665 C C . PRO B 1 224 ? 24.422 10.094 4.129 1 93.44 224 PRO B C 1
ATOM 4667 O O . PRO B 1 224 ? 24.344 10.094 2.9 1 93.44 224 PRO B O 1
ATOM 4670 N N . SER B 1 225 ? 24.594 9.008 4.848 1 92.94 225 SER B N 1
ATOM 4671 C CA . SER B 1 225 ? 24.938 7.762 4.168 1 92.94 225 SER B CA 1
ATOM 4672 C C . SER B 1 225 ? 23.797 6.754 4.25 1 92.94 225 SER B C 1
ATOM 4674 O O . SER B 1 225 ? 24 5.559 4.035 1 92.94 225 SER B O 1
ATOM 4676 N N . SER B 1 226 ? 22.641 7.223 4.516 1 93.75 226 SER B N 1
ATOM 4677 C CA . SER B 1 226 ? 21.5 6.336 4.699 1 93.75 226 SER B CA 1
ATOM 4678 C C . SER B 1 226 ? 21.203 5.551 3.428 1 93.75 226 SER B C 1
ATOM 4680 O O . SER B 1 226 ? 20.797 4.391 3.488 1 93.75 226 SER B O 1
ATOM 4682 N N . PHE B 1 227 ? 21.484 6.145 2.246 1 95.12 227 PHE B N 1
ATOM 4683 C CA . PHE B 1 227 ? 21.062 5.535 0.99 1 95.12 227 PHE B CA 1
ATOM 4684 C C . PHE B 1 227 ? 22.25 5.375 0.045 1 95.12 227 PHE B C 1
ATOM 4686 O O . PHE B 1 227 ? 22.062 5.113 -1.146 1 95.12 227 PHE B O 1
ATOM 4693 N N . LYS B 1 228 ? 23.438 5.484 0.537 1 93.31 228 LYS B N 1
ATOM 4694 C CA . LYS B 1 228 ? 24.656 5.562 -0.268 1 93.31 228 LYS B CA 1
ATOM 4695 C C . LYS B 1 228 ? 24.906 4.262 -1.024 1 93.31 228 LYS B C 1
ATOM 4697 O O . LYS B 1 228 ? 25.5 4.266 -2.104 1 93.31 228 LYS B O 1
ATOM 4702 N N . ASP B 1 229 ? 24.406 3.205 -0.529 1 93.06 229 ASP B N 1
ATOM 4703 C CA . ASP B 1 229 ? 24.75 1.9 -1.093 1 93.06 229 ASP B CA 1
ATOM 4704 C C . ASP B 1 229 ? 23.766 1.514 -2.197 1 93.06 229 ASP B C 1
ATOM 4706 O O . ASP B 1 229 ? 24 0.563 -2.943 1 93.06 229 ASP B O 1
ATOM 4710 N N . LEU B 1 230 ? 22.672 2.23 -2.316 1 93.88 230 LEU B N 1
ATOM 4711 C CA . LEU B 1 230 ? 21.656 1.896 -3.305 1 93.88 230 LEU B CA 1
ATOM 4712 C C . LEU B 1 230 ? 22.094 2.328 -4.703 1 93.88 230 LEU B C 1
ATOM 4714 O O . LEU B 1 230 ? 22.422 3.496 -4.918 1 93.88 230 LEU B O 1
ATOM 4718 N N . ARG B 1 231 ? 22.016 1.408 -5.676 1 93.62 231 ARG B N 1
ATOM 4719 C CA . ARG B 1 231 ? 22.562 1.685 -7 1 93.62 231 ARG B CA 1
ATOM 4720 C C . ARG B 1 231 ? 21.469 1.742 -8.055 1 93.62 231 ARG B C 1
ATOM 4722 O O . ARG B 1 231 ? 21.672 2.258 -9.148 1 93.62 231 ARG B O 1
ATOM 4729 N N . THR B 1 232 ? 20.297 1.291 -7.641 1 93.44 232 THR B N 1
ATOM 4730 C CA . THR B 1 232 ? 19.234 1.213 -8.633 1 93.44 232 THR B CA 1
ATOM 4731 C C . THR B 1 232 ? 17.953 1.865 -8.109 1 93.44 232 THR B C 1
ATOM 4733 O O . THR B 1 232 ? 16.859 1.539 -8.562 1 93.44 232 THR B O 1
ATOM 4736 N N . LEU B 1 233 ? 18.125 2.742 -7.148 1 95.5 233 LEU B N 1
ATOM 4737 C CA . LEU B 1 233 ? 16.984 3.385 -6.504 1 95.5 233 LEU B CA 1
ATOM 4738 C C . LEU B 1 233 ? 16.219 4.242 -7.5 1 95.5 233 LEU B C 1
ATOM 4740 O O . LEU B 1 233 ? 16.766 5.172 -8.086 1 95.5 233 LEU B O 1
ATOM 4744 N N . ARG B 1 234 ? 14.992 3.932 -7.633 1 93.75 234 ARG B N 1
ATOM 4745 C CA . ARG B 1 234 ? 14.141 4.652 -8.578 1 93.75 234 ARG B CA 1
ATOM 4746 C C . ARG B 1 234 ? 13.195 5.598 -7.848 1 93.75 234 ARG B C 1
ATOM 4748 O O . ARG B 1 234 ? 12.805 6.637 -8.383 1 93.75 234 ARG B O 1
ATOM 4755 N N . SER B 1 235 ? 12.812 5.164 -6.672 1 95.69 235 SER B N 1
ATOM 4756 C CA . SER B 1 235 ? 11.898 6.004 -5.898 1 95.69 235 SER B CA 1
ATOM 4757 C C . SER B 1 235 ? 12.25 5.984 -4.418 1 95.69 235 SER B C 1
ATOM 4759 O O . SER B 1 235 ? 12.508 4.918 -3.85 1 95.69 235 SER B O 1
ATOM 4761 N N . LEU B 1 236 ? 12.266 7.117 -3.83 1 97.69 236 LEU B N 1
ATOM 4762 C CA . LEU B 1 236 ? 12.422 7.324 -2.396 1 97.69 236 LEU B CA 1
ATOM 4763 C C . LEU B 1 236 ? 11.297 8.18 -1.84 1 97.69 236 LEU B C 1
ATOM 4765 O O . LEU B 1 236 ? 11.25 9.391 -2.08 1 97.69 236 LEU B O 1
ATOM 4769 N N . ASN B 1 237 ? 10.445 7.535 -1.147 1 97.81 237 ASN B N 1
ATOM 4770 C CA . ASN B 1 237 ? 9.281 8.227 -0.61 1 97.81 237 ASN B CA 1
ATOM 4771 C C . ASN B 1 237 ? 9.5 8.656 0.839 1 97.81 237 ASN B C 1
ATOM 4773 O O . ASN B 1 237 ? 9.547 7.816 1.738 1 97.81 237 ASN B O 1
ATOM 4777 N N . LEU B 1 238 ? 9.562 9.922 1.012 1 97.81 238 LEU B N 1
ATOM 4778 C CA . LEU B 1 238 ? 9.789 10.484 2.336 1 97.81 238 LEU B CA 1
ATOM 4779 C C . LEU B 1 238 ? 8.688 11.477 2.697 1 97.81 238 LEU B C 1
ATOM 4781 O O . LEU B 1 238 ? 8.828 12.25 3.648 1 97.81 238 LEU B O 1
ATOM 4785 N N . ASP B 1 239 ? 7.633 11.453 1.926 1 95.12 239 ASP B N 1
ATOM 4786 C CA . ASP B 1 239 ? 6.531 12.383 2.15 1 95.12 239 ASP B CA 1
ATOM 4787 C C . ASP B 1 239 ? 5.766 12.023 3.424 1 95.12 239 ASP B C 1
ATOM 4789 O O . ASP B 1 239 ? 5.84 10.891 3.904 1 95.12 239 ASP B O 1
ATOM 4793 N N . VAL B 1 240 ? 5.07 12.984 3.996 1 92.19 240 VAL B N 1
ATOM 4794 C CA . VAL B 1 240 ? 4.254 12.836 5.199 1 92.19 240 VAL B CA 1
ATOM 4795 C C . VAL B 1 240 ? 5.121 12.328 6.352 1 92.19 240 VAL B C 1
ATOM 4797 O O . VAL B 1 240 ? 4.793 11.32 6.98 1 92.19 240 VAL B O 1
ATOM 4800 N N . ASN B 1 241 ? 6.219 12.961 6.5 1 96.06 241 ASN B N 1
ATOM 4801 C CA . ASN B 1 241 ? 7.105 12.742 7.637 1 96.06 241 ASN B CA 1
ATOM 4802 C C . ASN B 1 241 ? 7.258 14 8.484 1 96.06 241 ASN B C 1
ATOM 4804 O O . ASN B 1 241 ? 6.348 14.828 8.539 1 96.06 241 ASN B O 1
ATOM 4808 N N . GLN B 1 242 ? 8.336 14.047 9.289 1 96.12 242 GLN B N 1
ATOM 4809 C CA . GLN B 1 242 ? 8.57 15.188 10.172 1 96.12 242 GLN B CA 1
ATOM 4810 C C . GLN B 1 242 ? 9.898 15.859 9.852 1 96.12 242 GLN B C 1
ATOM 4812 O O . GLN B 1 242 ? 10.633 16.266 10.766 1 96.12 242 GLN B O 1
ATOM 4817 N N . LEU B 1 243 ? 10.172 15.938 8.586 1 97.19 243 LEU B N 1
ATOM 4818 C CA . LEU B 1 243 ? 11.414 16.578 8.141 1 97.19 243 LEU B CA 1
ATOM 4819 C C . LEU B 1 243 ? 11.242 18.094 8.062 1 97.19 243 LEU B C 1
ATOM 4821 O O . LEU B 1 243 ? 10.375 18.594 7.336 1 97.19 243 LEU B O 1
ATOM 4825 N N . SER B 1 244 ? 12.039 18.797 8.789 1 96.5 244 SER B N 1
ATOM 4826 C CA . SER B 1 244 ? 12.031 20.25 8.711 1 96.5 244 SER B CA 1
ATOM 4827 C C . SER B 1 244 ? 13.164 20.766 7.832 1 96.5 244 SER B C 1
ATOM 4829 O O . SER B 1 244 ? 13.125 21.906 7.352 1 96.5 244 SER B O 1
ATOM 4831 N N . SER B 1 245 ? 14.148 19.984 7.715 1 95.19 245 SER B N 1
ATOM 4832 C CA . SER B 1 245 ? 15.297 20.25 6.859 1 95.19 245 SER B CA 1
ATOM 4833 C C . SER B 1 245 ? 15.945 18.953 6.387 1 95.19 245 SER B C 1
ATOM 4835 O O . SER B 1 245 ? 15.617 17.875 6.891 1 95.19 245 SER B O 1
ATOM 4837 N N . VAL B 1 246 ? 16.766 19.078 5.352 1 95 246 VAL B N 1
ATOM 4838 C CA . VAL B 1 246 ? 17.5 17.922 4.848 1 95 246 VAL B CA 1
ATOM 4839 C C . VAL B 1 246 ? 18.922 18.328 4.449 1 95 246 VAL B C 1
ATOM 4841 O O . VAL B 1 246 ? 19.172 19.5 4.141 1 95 246 VAL B O 1
ATOM 4844 N N . LYS B 1 247 ? 19.781 17.359 4.539 1 94.38 247 LYS B N 1
ATOM 4845 C CA . LYS B 1 247 ? 21.141 17.562 4.039 1 94.38 247 LYS B CA 1
ATOM 4846 C C . LYS B 1 247 ? 21.25 17.141 2.58 1 94.38 247 LYS B C 1
ATOM 4848 O O . LYS B 1 247 ? 20.75 16.094 2.193 1 94.38 247 LYS B O 1
ATOM 4853 N N . PHE B 1 248 ? 21.906 17.953 1.796 1 94.88 248 PHE B N 1
ATOM 4854 C CA . PHE B 1 248 ? 22.078 17.656 0.38 1 94.88 248 PHE B CA 1
ATOM 4855 C C . PHE B 1 248 ? 22.859 16.359 0.192 1 94.88 248 PHE B C 1
ATOM 4857 O O . PHE B 1 248 ? 22.578 15.586 -0.722 1 94.88 248 PHE B O 1
ATOM 4864 N N . GLU B 1 249 ? 23.828 16.094 1.114 1 94.88 249 GLU B N 1
ATOM 4865 C CA . GLU B 1 249 ? 24.719 14.945 1.025 1 94.88 249 GLU B CA 1
ATOM 4866 C C . GLU B 1 249 ? 23.922 13.641 1.066 1 94.88 249 GLU B C 1
ATOM 4868 O O . GLU B 1 249 ? 24.312 12.656 0.435 1 94.88 249 GLU B O 1
ATOM 4873 N N . THR B 1 250 ? 22.875 13.68 1.75 1 95.19 250 THR B N 1
ATOM 4874 C CA . THR B 1 250 ? 22.047 12.484 1.878 1 95.19 250 THR B CA 1
ATOM 4875 C C . THR B 1 250 ? 21.531 12.031 0.514 1 95.19 250 THR B C 1
ATOM 4877 O O . THR B 1 250 ? 21.469 10.836 0.239 1 95.19 250 THR B O 1
ATOM 4880 N N . PHE B 1 251 ? 21.203 12.938 -0.363 1 95.75 251 PHE B N 1
ATOM 4881 C CA . PHE B 1 251 ? 20.625 12.648 -1.667 1 95.75 251 PHE B CA 1
ATOM 4882 C C . PHE B 1 251 ? 21.719 12.547 -2.734 1 95.75 251 PHE B C 1
ATOM 4884 O O . PHE B 1 251 ? 21.625 11.719 -3.645 1 95.75 251 PHE B O 1
ATOM 4891 N N . ARG B 1 252 ? 22.719 13.328 -2.531 1 93.75 252 ARG B N 1
ATOM 4892 C CA . ARG B 1 252 ? 23.828 13.328 -3.488 1 93.75 252 ARG B CA 1
ATOM 4893 C C . ARG B 1 252 ? 24.484 11.953 -3.553 1 93.75 252 ARG B C 1
ATOM 4895 O O . ARG B 1 252 ? 24.953 11.531 -4.617 1 93.75 252 ARG B O 1
ATOM 4902 N N . ASN B 1 253 ? 24.484 11.312 -2.471 1 92.75 253 ASN B N 1
ATOM 4903 C CA . ASN B 1 253 ? 25.188 10.039 -2.35 1 92.75 253 ASN B CA 1
ATOM 4904 C C . ASN B 1 253 ? 24.406 8.906 -3.016 1 92.75 253 ASN B C 1
ATOM 4906 O O . ASN B 1 253 ? 24.906 7.793 -3.145 1 92.75 253 ASN B O 1
ATOM 4910 N N . ILE B 1 254 ? 23.188 9.18 -3.443 1 93.56 254 ILE B N 1
ATOM 4911 C CA . ILE B 1 254 ? 22.422 8.203 -4.219 1 93.56 254 ILE B CA 1
ATOM 4912 C C . ILE B 1 254 ? 23.016 8.094 -5.625 1 93.56 254 ILE B C 1
ATOM 4914 O O . ILE B 1 254 ? 23.016 9.062 -6.387 1 93.56 254 ILE B O 1
ATOM 4918 N N . LYS B 1 255 ? 23.516 6.961 -5.961 1 91.06 255 LYS B N 1
ATOM 4919 C CA . LYS B 1 255 ? 24.281 6.785 -7.191 1 91.06 255 LYS B CA 1
ATOM 4920 C C . LYS B 1 255 ? 23.422 6.184 -8.297 1 91.06 255 LYS B C 1
ATOM 4922 O O . LYS B 1 255 ? 23.922 5.824 -9.359 1 91.06 255 LYS B O 1
ATOM 4927 N N . SER B 1 256 ? 22.203 6.16 -8.117 1 93.5 256 SER B N 1
ATOM 4928 C CA . SER B 1 256 ? 21.281 5.617 -9.117 1 93.5 256 SER B CA 1
ATOM 4929 C C . SER B 1 256 ? 21.156 6.559 -10.312 1 93.5 256 SER B C 1
ATOM 4931 O O . SER B 1 256 ? 21.469 7.742 -10.211 1 93.5 256 SER B O 1
ATOM 4933 N N . ARG B 1 257 ? 20.75 6.09 -11.461 1 90.19 257 ARG B N 1
ATOM 4934 C CA . ARG B 1 257 ? 20.641 6.848 -12.703 1 90.19 257 ARG B CA 1
ATOM 4935 C C . ARG B 1 257 ? 19.531 7.883 -12.625 1 90.19 257 ARG B C 1
ATOM 4937 O O . ARG B 1 257 ? 19.656 8.984 -13.148 1 90.19 257 ARG B O 1
ATOM 4944 N N . TYR B 1 258 ? 18.5 7.48 -12.078 1 92.06 258 TYR B N 1
ATOM 4945 C CA . TYR B 1 258 ? 17.328 8.344 -11.938 1 92.06 258 TYR B CA 1
ATOM 4946 C C . TYR B 1 258 ? 16.5 7.965 -10.719 1 92.06 258 TYR B C 1
ATOM 4948 O O . TYR B 1 258 ? 16.125 6.801 -10.555 1 92.06 258 TYR B O 1
ATOM 4956 N N . THR B 1 259 ? 16.281 8.945 -9.844 1 95.88 259 THR B N 1
ATOM 4957 C CA . THR B 1 259 ? 15.523 8.688 -8.625 1 95.88 259 THR B CA 1
ATOM 4958 C C . THR B 1 259 ? 14.438 9.742 -8.43 1 95.88 259 THR B C 1
ATOM 4960 O O . THR B 1 259 ? 14.719 10.945 -8.43 1 95.88 259 THR B O 1
ATOM 4963 N N . ASN B 1 260 ? 13.195 9.289 -8.328 1 94.81 260 ASN B N 1
ATOM 4964 C CA . ASN B 1 260 ? 12.102 10.156 -7.922 1 94.81 260 ASN B CA 1
ATOM 4965 C C . ASN B 1 260 ? 12.055 10.336 -6.406 1 94.81 260 ASN B C 1
ATOM 4967 O O . ASN B 1 260 ? 12.047 9.359 -5.66 1 94.81 260 ASN B O 1
ATOM 4971 N N . LEU B 1 261 ? 11.992 11.578 -5.965 1 97.19 261 LEU B N 1
ATOM 4972 C CA . LEU B 1 261 ? 11.93 11.906 -4.547 1 97.19 261 LEU B CA 1
ATOM 4973 C C . LEU B 1 261 ? 10.555 12.461 -4.18 1 97.19 261 LEU B C 1
ATOM 4975 O O . LEU B 1 261 ? 10.086 13.43 -4.785 1 97.19 261 LEU B O 1
ATOM 4979 N N . TYR B 1 262 ? 9.961 11.828 -3.279 1 95.88 262 TYR B N 1
ATOM 4980 C CA . TYR B 1 262 ? 8.719 12.328 -2.713 1 95.88 262 TYR B CA 1
ATOM 4981 C C . TYR B 1 262 ? 8.961 13 -1.367 1 95.88 262 TYR B C 1
ATOM 4983 O O . TYR B 1 262 ? 9.312 12.336 -0.389 1 95.88 262 TYR B O 1
ATOM 4991 N N . LEU B 1 263 ? 8.688 14.266 -1.288 1 96.19 263 LEU B N 1
ATOM 4992 C CA . LEU B 1 263 ? 9.109 15.023 -0.119 1 96.19 263 LEU B CA 1
ATOM 4993 C C . LEU B 1 263 ? 7.973 15.906 0.395 1 96.19 263 LEU B C 1
ATOM 4995 O O . LEU B 1 263 ? 8.156 16.656 1.353 1 96.19 263 LEU B O 1
ATOM 4999 N N . ASP B 1 264 ? 6.82 15.758 -0.137 1 91.25 264 ASP B N 1
ATOM 5000 C CA . ASP B 1 264 ? 5.719 16.656 0.199 1 91.25 264 ASP B CA 1
ATOM 5001 C C . ASP B 1 264 ? 5.16 16.344 1.587 1 91.25 264 ASP B C 1
ATOM 5003 O O . ASP B 1 264 ? 5.477 15.305 2.17 1 91.25 264 ASP B O 1
ATOM 5007 N N . SER B 1 265 ? 4.453 17.266 2.145 1 90.19 265 SER B N 1
ATOM 5008 C CA . SER B 1 265 ? 3.727 17.109 3.4 1 90.19 265 SER B CA 1
ATOM 5009 C C . SER B 1 265 ? 4.684 16.859 4.562 1 90.19 265 SER B C 1
ATOM 5011 O O . SER B 1 265 ? 4.457 15.953 5.375 1 90.19 265 SER B O 1
ATOM 5013 N N . ASN B 1 266 ? 5.789 17.5 4.527 1 93.75 266 ASN B N 1
ATOM 5014 C CA . ASN B 1 266 ? 6.711 17.641 5.648 1 93.75 266 ASN B CA 1
ATOM 5015 C C . ASN B 1 266 ? 6.691 19.062 6.211 1 93.75 266 ASN B C 1
ATOM 5017 O O . ASN B 1 266 ? 6.367 20.016 5.496 1 93.75 266 ASN B O 1
ATOM 5021 N N . PRO B 1 267 ? 6.938 19.188 7.484 1 94.44 267 PRO B N 1
ATOM 5022 C CA . PRO B 1 267 ? 6.965 20.547 8.047 1 94.44 267 PRO B CA 1
ATOM 5023 C C . PRO B 1 267 ? 8.258 21.297 7.727 1 94.44 267 PRO B C 1
ATOM 5025 O O . PRO B 1 267 ? 9.031 21.609 8.633 1 94.44 267 PRO B O 1
ATOM 5028 N N . TRP B 1 268 ? 8.438 21.688 6.523 1 95.56 268 TRP B N 1
ATOM 5029 C CA . TRP B 1 268 ? 9.664 22.312 6.02 1 95.56 268 TRP B CA 1
ATOM 5030 C C . TRP B 1 268 ? 9.875 23.688 6.633 1 95.56 268 TRP B C 1
ATOM 5032 O O . TRP B 1 268 ? 8.945 24.5 6.676 1 95.56 268 TRP B O 1
ATOM 5042 N N . HIS B 1 269 ? 11.031 23.844 7.152 1 95.06 269 HIS B N 1
ATOM 5043 C CA . HIS B 1 269 ? 11.477 25.172 7.566 1 95.06 269 HIS B CA 1
ATOM 5044 C C . HIS B 1 269 ? 12.156 25.922 6.418 1 95.06 269 HIS B C 1
ATOM 5046 O O . HIS B 1 269 ? 13.344 25.703 6.152 1 95.06 269 HIS B O 1
ATOM 5052 N N . CYS B 1 270 ? 11.406 26.812 5.875 1 91.75 270 CYS B N 1
ATOM 5053 C CA . CYS B 1 270 ? 11.828 27.406 4.613 1 91.75 270 CYS B CA 1
ATOM 5054 C C . CYS B 1 270 ? 12.742 28.609 4.859 1 91.75 270 CYS B C 1
ATOM 5056 O O . CYS B 1 270 ? 12.352 29.75 4.621 1 91.75 270 CYS B O 1
ATOM 5058 N N . ASP B 1 271 ? 13.953 28.344 5.219 1 88.19 271 ASP B N 1
ATOM 5059 C CA . ASP B 1 271 ? 15.008 29.344 5.289 1 88.19 271 ASP B CA 1
ATOM 5060 C C . ASP B 1 271 ? 15.906 29.281 4.059 1 88.19 271 ASP B C 1
ATOM 5062 O O . ASP B 1 271 ? 15.641 28.516 3.129 1 88.19 271 ASP B O 1
ATOM 5066 N N . CYS B 1 272 ? 16.891 30.188 4.094 1 86.31 272 CYS B N 1
ATOM 5067 C CA . CYS B 1 272 ? 17.781 30.266 2.936 1 86.31 272 CYS B CA 1
ATOM 5068 C C . CYS B 1 272 ? 18.547 28.969 2.742 1 86.31 272 CYS B C 1
ATOM 5070 O O . CYS B 1 272 ? 18.812 28.562 1.608 1 86.31 272 CYS B O 1
ATOM 5072 N N . ASP B 1 273 ? 18.906 28.328 3.799 1 88.81 273 ASP B N 1
ATOM 5073 C CA . ASP B 1 273 ? 19.656 27.078 3.719 1 88.81 273 ASP B CA 1
ATOM 5074 C C . ASP B 1 273 ? 18.828 25.969 3.059 1 88.81 273 ASP B C 1
ATOM 5076 O O . ASP B 1 273 ? 19.328 25.219 2.236 1 88.81 273 ASP B O 1
ATOM 5080 N N . LEU B 1 274 ? 17.562 25.844 3.414 1 92.56 274 LEU B N 1
ATOM 5081 C CA . LEU B 1 274 ? 16.672 24.844 2.822 1 92.56 274 LEU B CA 1
ATOM 5082 C C . LEU B 1 274 ? 16.484 25.109 1.331 1 92.56 274 LEU B C 1
ATOM 5084 O O . LEU B 1 274 ? 16.516 24.172 0.529 1 92.56 274 LEU B O 1
ATOM 5088 N N . GLN B 1 275 ? 16.297 26.328 1.047 1 89.25 275 GLN B N 1
ATOM 5089 C CA . GLN B 1 275 ? 16.109 26.688 -0.354 1 89.25 275 GLN B CA 1
ATOM 5090 C C . GLN B 1 275 ? 17.328 26.312 -1.187 1 89.25 275 GLN B C 1
ATOM 5092 O O . GLN B 1 275 ? 17.188 25.781 -2.291 1 89.25 275 GLN B O 1
ATOM 5097 N N . ARG B 1 276 ? 18.453 26.641 -0.647 1 89.25 276 ARG B N 1
ATOM 5098 C CA . ARG B 1 276 ? 19.703 26.297 -1.329 1 89.25 276 ARG B CA 1
ATOM 5099 C C . ARG B 1 276 ? 19.812 24.781 -1.517 1 89.25 276 ARG B C 1
ATOM 5101 O O . ARG B 1 276 ? 20.203 24.312 -2.586 1 89.25 276 ARG B O 1
ATOM 5108 N N . THR B 1 277 ? 19.469 24.125 -0.505 1 93 277 THR B N 1
ATOM 5109 C CA . THR B 1 277 ? 19.547 22.672 -0.544 1 93 277 THR B CA 1
ATOM 5110 C C . THR B 1 277 ? 18.594 22.109 -1.595 1 93 277 THR B C 1
ATOM 5112 O O . THR B 1 277 ? 18.984 21.281 -2.42 1 93 277 THR B O 1
ATOM 5115 N N . PHE B 1 278 ? 17.344 22.516 -1.636 1 93.81 278 PHE B N 1
ATOM 5116 C CA . PHE B 1 278 ? 16.359 22.016 -2.578 1 93.81 278 PHE B CA 1
ATOM 5117 C C . PHE B 1 278 ? 16.719 22.406 -4.004 1 93.81 278 PHE B C 1
ATOM 5119 O O . PHE B 1 278 ? 16.469 21.656 -4.945 1 93.81 278 PHE B O 1
ATOM 5126 N N . ASN B 1 279 ? 17.297 23.578 -4.121 1 89.75 279 ASN B N 1
ATOM 5127 C CA . ASN B 1 279 ? 17.766 23.984 -5.438 1 89.75 279 ASN B CA 1
ATOM 5128 C C . ASN B 1 279 ? 18.875 23.062 -5.941 1 89.75 279 ASN B C 1
ATOM 5130 O O . ASN B 1 279 ? 18.859 22.656 -7.105 1 89.75 279 ASN B O 1
ATOM 5134 N N . LYS B 1 280 ? 19.797 22.828 -5.043 1 93.56 280 LYS B N 1
ATOM 5135 C CA . LYS B 1 280 ? 20.875 21.906 -5.395 1 93.56 280 LYS B CA 1
ATOM 5136 C C . LYS B 1 280 ? 20.312 20.531 -5.805 1 93.56 280 LYS B C 1
ATOM 5138 O O . LYS B 1 280 ? 20.766 19.953 -6.793 1 93.56 280 LYS B O 1
ATOM 5143 N N . ILE B 1 281 ? 19.328 20.047 -5.082 1 95.19 281 ILE B N 1
ATOM 5144 C CA . ILE B 1 281 ? 18.719 18.766 -5.383 1 95.19 281 ILE B CA 1
ATOM 5145 C C . ILE B 1 281 ? 18 18.828 -6.727 1 95.19 281 ILE B C 1
ATOM 5147 O O . ILE B 1 281 ? 18.141 17.922 -7.555 1 95.19 281 ILE B O 1
ATOM 5151 N N . HIS B 1 282 ? 17.281 19.875 -6.863 1 91.94 282 HIS B N 1
ATOM 5152 C CA . HIS B 1 282 ? 16.5 20.062 -8.078 1 91.94 282 HIS B CA 1
ATOM 5153 C C . HIS B 1 282 ? 17.406 20.109 -9.312 1 91.94 282 HIS B C 1
ATOM 5155 O O . HIS B 1 282 ? 17 19.672 -10.391 1 91.94 282 HIS B O 1
ATOM 5161 N N . LEU B 1 283 ? 18.641 20.562 -9.188 1 92.19 283 LEU B N 1
ATOM 5162 C CA . LEU B 1 283 ? 19.562 20.719 -10.297 1 92.19 283 LEU B CA 1
ATOM 5163 C C . LEU B 1 283 ? 20.391 19.469 -10.508 1 92.19 283 LEU B C 1
ATOM 5165 O O . LEU B 1 283 ? 21.078 19.328 -11.531 1 92.19 283 LEU B O 1
ATOM 5169 N N . THR B 1 284 ? 20.297 18.656 -9.594 1 94.25 284 THR B N 1
ATOM 5170 C CA . THR B 1 284 ? 21.031 17.406 -9.719 1 94.25 284 THR B CA 1
ATOM 5171 C C . THR B 1 284 ? 20.391 16.5 -10.766 1 94.25 284 THR B C 1
ATOM 5173 O O . THR B 1 284 ? 19.203 16.188 -10.68 1 94.25 284 THR B O 1
ATOM 5176 N N . LYS B 1 285 ? 21.125 16.047 -11.695 1 92.5 285 LYS B N 1
ATOM 5177 C CA . LYS B 1 285 ? 20.641 15.391 -12.906 1 92.5 285 LYS B CA 1
ATOM 5178 C C . LYS B 1 285 ? 19.906 14.094 -12.578 1 92.5 285 LYS B C 1
ATOM 5180 O O . LYS B 1 285 ? 18.891 13.766 -13.211 1 92.5 285 LYS B O 1
ATOM 5185 N N . ASN B 1 286 ? 20.359 13.32 -11.633 1 94.88 286 ASN B N 1
ATOM 5186 C CA . ASN B 1 286 ? 19.781 12 -11.414 1 94.88 286 ASN B CA 1
ATOM 5187 C C . ASN B 1 286 ? 18.688 12.031 -10.352 1 94.88 286 ASN B C 1
ATOM 5189 O O . ASN B 1 286 ? 18.156 10.992 -9.977 1 94.88 286 ASN B O 1
ATOM 5193 N N . LEU B 1 287 ? 18.359 13.195 -9.898 1 96.75 287 LEU B N 1
ATOM 5194 C CA . LEU B 1 287 ? 17.344 13.336 -8.867 1 96.75 287 LEU B CA 1
ATOM 5195 C C . LEU B 1 287 ? 16.172 14.172 -9.367 1 96.75 287 LEU B C 1
ATOM 5197 O O . LEU B 1 287 ? 16.359 15.195 -10.023 1 96.75 287 LEU B O 1
ATOM 5201 N N . HIS B 1 288 ? 15.016 13.688 -9.078 1 95.62 288 HIS B N 1
ATOM 5202 C CA . HIS B 1 288 ? 13.797 14.391 -9.469 1 95.62 288 HIS B CA 1
ATOM 5203 C C . HIS B 1 288 ? 12.82 14.5 -8.305 1 95.62 288 HIS B C 1
ATOM 5205 O O . HIS B 1 288 ? 12.336 13.492 -7.789 1 95.62 288 HIS B O 1
ATOM 5211 N N . ILE B 1 289 ? 12.531 15.68 -7.914 1 95.38 289 ILE B N 1
ATOM 5212 C CA . ILE B 1 289 ? 11.539 15.906 -6.867 1 95.38 289 ILE B CA 1
ATOM 5213 C C . ILE B 1 289 ? 10.133 15.898 -7.473 1 95.38 289 ILE B C 1
ATOM 5215 O O . ILE B 1 289 ? 9.781 16.797 -8.242 1 95.38 289 ILE B O 1
ATOM 5219 N N . VAL B 1 290 ? 9.391 14.906 -7.055 1 90.81 290 VAL B N 1
ATOM 5220 C CA . VAL B 1 290 ? 8.031 14.781 -7.57 1 90.81 290 VAL B CA 1
ATOM 5221 C C . VAL B 1 290 ? 7.152 15.875 -6.977 1 90.81 290 VAL B C 1
ATOM 5223 O O . VAL B 1 290 ? 7.176 16.109 -5.766 1 90.81 290 VAL B O 1
ATOM 5226 N N . ARG B 1 291 ? 6.414 16.562 -7.805 1 85.44 291 ARG B N 1
ATOM 5227 C CA . ARG B 1 291 ? 5.52 17.656 -7.422 1 85.44 291 ARG B CA 1
ATOM 5228 C C . ARG B 1 291 ? 6.273 18.75 -6.684 1 85.44 291 ARG B C 1
ATOM 5230 O O . ARG B 1 291 ? 5.84 19.203 -5.625 1 85.44 291 ARG B O 1
ATOM 5237 N N . TYR B 1 292 ? 7.375 19.062 -7.176 1 89.19 292 TYR B N 1
ATOM 5238 C CA . TYR B 1 292 ? 8.242 20.094 -6.625 1 89.19 292 TYR B CA 1
ATOM 5239 C C . TYR B 1 292 ? 7.477 21.406 -6.453 1 89.19 292 TYR B C 1
ATOM 5241 O O . TYR B 1 292 ? 7.66 22.109 -5.457 1 89.19 292 TYR B O 1
ATOM 5249 N N . GLU B 1 293 ? 6.578 21.656 -7.352 1 86.38 293 GLU B N 1
ATOM 5250 C CA . GLU B 1 293 ? 5.832 22.906 -7.371 1 86.38 293 GLU B CA 1
ATOM 5251 C C . GLU B 1 293 ? 4.812 22.969 -6.234 1 86.38 293 GLU B C 1
ATOM 5253 O O . GLU B 1 293 ? 4.312 24.031 -5.895 1 86.38 293 GLU B O 1
ATOM 5258 N N . GLU B 1 294 ? 4.598 21.844 -5.625 1 84.94 294 GLU B N 1
ATOM 5259 C CA . GLU B 1 294 ? 3.557 21.766 -4.602 1 84.94 294 GLU B CA 1
ATOM 5260 C C . GLU B 1 294 ? 4.164 21.688 -3.205 1 84.94 294 GLU B C 1
ATOM 5262 O O . GLU B 1 294 ? 3.438 21.656 -2.209 1 84.94 294 GLU B O 1
ATOM 5267 N N . LEU B 1 295 ? 5.449 21.75 -3.119 1 91.06 295 LEU B N 1
ATOM 5268 C CA . LEU B 1 295 ? 6.094 21.688 -1.811 1 91.06 295 LEU B CA 1
ATOM 5269 C C . LEU B 1 295 ? 5.809 22.953 -1.011 1 91.06 295 LEU B C 1
ATOM 5271 O O . LEU B 1 295 ? 6.199 24.047 -1.415 1 91.06 295 LEU B O 1
ATOM 5275 N N . ALA B 1 296 ? 5.211 22.797 0.094 1 91.19 296 ALA B N 1
ATOM 5276 C CA . ALA B 1 296 ? 4.77 23.953 0.868 1 91.19 296 ALA B CA 1
ATOM 5277 C C . ALA B 1 296 ? 5.637 24.141 2.107 1 91.19 296 ALA B C 1
ATOM 5279 O O . ALA B 1 296 ? 6.082 23.172 2.723 1 91.19 296 ALA B O 1
ATOM 5280 N N . CYS B 1 297 ? 5.723 25.391 2.484 1 92.38 297 CYS B N 1
ATOM 5281 C CA . CYS B 1 297 ? 6.461 25.766 3.688 1 92.38 297 CYS B CA 1
ATOM 5282 C C . CYS B 1 297 ? 5.574 25.672 4.922 1 92.38 297 CYS B C 1
ATOM 5284 O O . CYS B 1 297 ? 4.359 25.844 4.84 1 92.38 297 CYS B O 1
ATOM 5286 N N . HIS B 1 298 ? 6.234 25.281 5.934 1 91.44 298 HIS B N 1
ATOM 5287 C CA . HIS B 1 298 ? 5.539 25.234 7.215 1 91.44 298 HIS B CA 1
ATOM 5288 C C . HIS B 1 298 ? 6.012 26.344 8.148 1 91.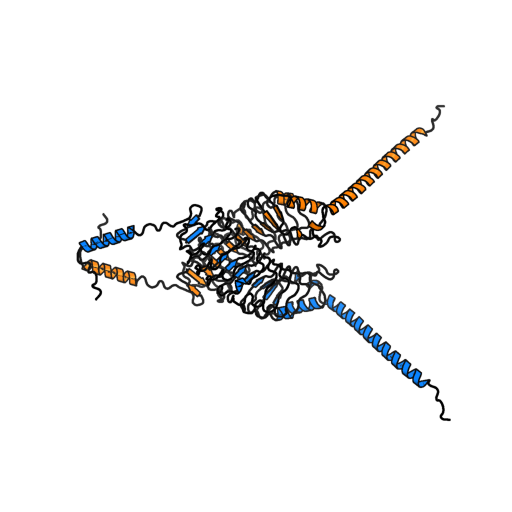44 298 HIS B C 1
ATOM 5290 O O . HIS B 1 298 ? 5.203 26.953 8.852 1 91.44 298 HIS B O 1
ATOM 5296 N N . LYS B 1 299 ? 7.289 26.516 8.188 1 90.44 299 LYS B N 1
ATOM 5297 C CA . LYS B 1 299 ? 7.914 27.578 8.969 1 90.44 299 LYS B CA 1
ATOM 5298 C C . LYS B 1 299 ? 8.883 28.391 8.117 1 90.44 299 LYS B C 1
ATOM 5300 O O . LYS B 1 299 ? 9.453 27.875 7.152 1 90.44 299 LYS B O 1
ATOM 5305 N N . PRO B 1 300 ? 9.055 29.688 8.438 1 88.19 300 PRO B N 1
ATOM 5306 C CA . PRO B 1 300 ? 8.391 30.438 9.508 1 88.19 300 PRO B CA 1
ATOM 5307 C C . PRO B 1 300 ? 6.93 30.734 9.188 1 88.19 300 PRO B C 1
ATOM 5309 O O . PRO B 1 300 ? 6.457 30.438 8.094 1 88.19 300 PRO B O 1
ATOM 5312 N N . GLY B 1 301 ? 6.191 31.25 10.133 1 82.75 301 GLY B N 1
ATOM 5313 C CA . GLY B 1 301 ? 4.758 31.469 10.039 1 82.75 301 GLY B CA 1
ATOM 5314 C C . GLY B 1 301 ? 4.371 32.375 8.883 1 82.75 301 GLY B C 1
ATOM 5315 O O . GLY B 1 301 ? 3.334 32.188 8.25 1 82.75 301 GLY B O 1
ATOM 5316 N N . GLU B 1 302 ? 5.219 33.281 8.539 1 81.12 302 GLU B N 1
ATOM 5317 C CA . GLU B 1 302 ? 4.945 34.281 7.504 1 81.12 302 GLU B CA 1
ATOM 5318 C C . GLU B 1 302 ? 4.82 33.625 6.133 1 81.12 302 GLU B C 1
ATOM 5320 O O . GLU B 1 302 ? 4.109 34.125 5.262 1 81.12 302 GLU B O 1
ATOM 5325 N N . VAL B 1 303 ? 5.484 32.531 5.977 1 85.56 303 VAL B N 1
ATOM 5326 C CA . VAL B 1 303 ? 5.504 31.906 4.656 1 85.56 303 VAL B CA 1
ATOM 5327 C C . VAL B 1 303 ? 4.805 30.547 4.707 1 85.56 303 VAL B C 1
ATOM 5329 O O . VAL B 1 303 ? 4.957 29.734 3.799 1 85.56 303 VAL B O 1
ATOM 5332 N N . ARG B 1 304 ? 4.078 30.344 5.633 1 85.25 304 ARG B N 1
ATOM 5333 C CA . ARG B 1 304 ? 3.354 29.078 5.77 1 85.25 304 ARG B CA 1
ATOM 5334 C C . ARG B 1 304 ? 2.422 28.859 4.586 1 85.25 304 ARG B C 1
ATOM 5336 O O . ARG B 1 304 ? 1.726 29.766 4.148 1 85.25 304 ARG B O 1
ATOM 5343 N N . ASN B 1 305 ? 2.453 27.641 4.004 1 85.56 305 ASN B N 1
ATOM 5344 C CA . ASN B 1 305 ? 1.607 27.172 2.914 1 85.56 305 ASN B CA 1
ATOM 5345 C C . ASN B 1 305 ? 2.004 27.812 1.583 1 85.56 305 ASN B C 1
ATOM 5347 O O . ASN B 1 305 ? 1.331 27.609 0.571 1 85.56 305 ASN B O 1
ATOM 5351 N N . VAL B 1 306 ? 3.043 28.641 1.718 1 88.5 306 VAL B N 1
ATOM 5352 C CA . VAL B 1 306 ? 3.617 29.125 0.471 1 88.5 306 VAL B CA 1
ATOM 5353 C C . VAL B 1 306 ? 4.539 28.062 -0.13 1 88.5 306 VAL B C 1
ATOM 5355 O O . VAL B 1 306 ? 5.273 27.391 0.595 1 88.5 306 VAL B O 1
ATOM 5358 N N . THR B 1 307 ? 4.449 27.891 -1.371 1 90.56 307 THR B N 1
ATOM 5359 C CA . THR B 1 307 ? 5.27 26.875 -2.014 1 90.56 307 THR B CA 1
ATOM 5360 C C . THR B 1 307 ? 6.73 27.312 -2.08 1 90.56 307 THR B C 1
ATOM 5362 O O . THR B 1 307 ? 7.02 28.516 -2.195 1 90.56 307 THR B O 1
ATOM 5365 N N . LEU B 1 308 ? 7.621 26.438 -2.012 1 88.25 308 LEU B N 1
ATOM 5366 C CA . LEU B 1 308 ? 9.055 26.719 -2.078 1 88.25 308 LEU B CA 1
ATOM 5367 C C . LEU B 1 308 ? 9.414 27.422 -3.383 1 88.25 308 LEU B C 1
ATOM 5369 O O . LEU B 1 308 ? 10.258 28.312 -3.396 1 88.25 308 LEU B O 1
ATOM 5373 N N . LYS B 1 309 ? 8.758 26.984 -4.402 1 85.06 309 LYS B N 1
ATOM 5374 C CA . LYS B 1 309 ? 9.008 27.562 -5.715 1 85.06 309 LYS B CA 1
ATOM 5375 C C . LYS B 1 309 ? 8.625 29.047 -5.738 1 85.06 309 LYS B C 1
ATOM 5377 O O . LYS B 1 309 ? 9.305 29.859 -6.359 1 85.06 309 LYS B O 1
ATOM 5382 N N . ALA B 1 310 ? 7.578 29.406 -5.09 1 84.69 310 ALA B N 1
ATOM 5383 C CA . ALA B 1 310 ? 7.078 30.781 -5.055 1 84.69 310 ALA B CA 1
ATOM 5384 C C . ALA B 1 310 ? 7.996 31.672 -4.227 1 84.69 310 ALA B C 1
ATOM 5386 O O . ALA B 1 310 ? 8.039 32.875 -4.434 1 84.69 310 ALA B O 1
ATOM 5387 N N . LEU B 1 311 ? 8.547 31.172 -3.158 1 80.25 311 LEU B N 1
ATOM 5388 C CA . LEU B 1 311 ? 9.43 31.969 -2.312 1 80.25 311 LEU B CA 1
ATOM 5389 C C . LEU B 1 311 ? 10.617 32.5 -3.111 1 80.25 311 LEU B C 1
ATOM 5391 O O . LEU B 1 311 ? 11.164 33.562 -2.799 1 80.25 311 LEU B O 1
ATOM 5395 N N . GLY B 1 312 ? 10.727 32.156 -4.324 1 65.19 312 GLY B N 1
ATOM 5396 C CA . GLY B 1 312 ? 11.719 32.656 -5.246 1 65.19 312 GLY B CA 1
ATOM 5397 C C . GLY B 1 312 ? 13.094 32.844 -4.613 1 65.19 312 GLY B C 1
ATOM 5398 O O . GLY B 1 312 ? 13.242 32.656 -3.4 1 65.19 312 GLY B O 1
ATOM 5399 N N . THR B 1 313 ? 14.156 32.938 -5.379 1 60.53 313 THR B N 1
ATOM 5400 C CA . THR B 1 313 ? 15.547 33.219 -5.02 1 60.53 313 THR B CA 1
ATOM 5401 C C . THR B 1 313 ? 15.68 34.562 -4.32 1 60.53 313 THR B C 1
ATOM 5403 O O . THR B 1 313 ? 16.625 34.781 -3.551 1 60.53 313 THR B O 1
ATOM 5406 N N . ASN B 1 314 ? 14.633 35.344 -4.48 1 59.34 314 ASN B N 1
ATOM 5407 C CA . ASN B 1 314 ? 14.766 36.719 -4.004 1 59.34 314 ASN B CA 1
ATOM 5408 C C . ASN B 1 314 ? 14.664 36.812 -2.48 1 59.34 314 ASN B C 1
ATOM 5410 O O . ASN B 1 314 ? 15.266 37.688 -1.857 1 59.34 314 ASN B O 1
ATOM 5414 N N . PHE B 1 315 ? 13.953 35.781 -1.949 1 58.91 315 PHE B N 1
ATOM 5415 C CA . PHE B 1 315 ? 13.805 35.781 -0.499 1 58.91 315 PHE B CA 1
ATOM 5416 C C . PHE B 1 315 ? 15.156 35.656 0.189 1 58.91 315 PHE B C 1
ATOM 5418 O O . PHE B 1 315 ? 15.438 36.375 1.153 1 58.91 315 PHE B O 1
ATOM 5425 N N . CYS B 1 316 ? 15.93 34.812 -0.345 1 65.56 316 CYS B N 1
ATOM 5426 C CA . CYS B 1 316 ? 17.234 34.594 0.263 1 65.56 316 CYS B CA 1
ATOM 5427 C C . CYS B 1 316 ? 18.203 35.719 -0.065 1 65.56 316 CYS B C 1
ATOM 5429 O O . CYS B 1 316 ? 19.094 36.031 0.729 1 65.56 316 CYS B O 1
ATOM 5431 N N . VAL B 1 317 ? 17.938 36.281 -1.243 1 60.47 317 VAL B N 1
ATOM 5432 C CA . VAL B 1 317 ? 18.781 37.438 -1.596 1 60.47 317 VAL B CA 1
ATOM 5433 C C . VAL B 1 317 ? 18.531 38.562 -0.62 1 60.47 317 VAL B C 1
ATOM 5435 O O . VAL B 1 317 ? 19.484 39.219 -0.172 1 60.47 317 VAL B O 1
ATOM 5438 N N . ALA B 1 318 ? 17.312 38.781 -0.333 1 58.41 318 ALA B N 1
ATOM 5439 C CA . ALA B 1 318 ? 17 39.875 0.583 1 58.41 318 ALA B CA 1
ATOM 5440 C C . ALA B 1 318 ? 17.578 39.594 1.973 1 58.41 318 ALA B C 1
ATOM 5442 O O . ALA B 1 318 ? 18.141 40.5 2.605 1 58.41 318 ALA B O 1
ATOM 5443 N N . GLU B 1 319 ? 17.406 38.375 2.377 1 58.16 319 GLU B N 1
ATOM 5444 C CA . GLU B 1 319 ? 17.969 38.031 3.674 1 58.16 319 GLU B CA 1
ATOM 5445 C C . GLU B 1 319 ? 19.5 38.125 3.646 1 58.16 319 GLU B C 1
ATOM 5447 O O . GLU B 1 319 ? 20.109 38.625 4.594 1 58.16 319 GLU B O 1
ATOM 5452 N N . THR B 1 320 ? 19.984 37.656 2.486 1 59.09 320 THR B N 1
ATOM 5453 C CA . THR B 1 320 ? 21.422 37.719 2.355 1 59.09 320 THR B CA 1
ATOM 5454 C C . THR B 1 320 ? 21.891 39.188 2.299 1 59.09 320 THR B C 1
ATOM 5456 O O . THR B 1 320 ? 22.906 39.531 2.902 1 59.09 320 THR B O 1
ATOM 5459 N N . VAL B 1 321 ? 21.141 39.969 1.594 1 60.59 321 VAL B N 1
ATOM 5460 C CA . VAL B 1 321 ? 21.484 41.375 1.496 1 60.59 321 VAL B CA 1
ATOM 5461 C C . VAL B 1 321 ? 21.344 42.031 2.863 1 60.59 321 VAL B C 1
ATOM 5463 O O . VAL B 1 321 ? 22.203 42.812 3.275 1 60.59 321 VAL B O 1
ATOM 5466 N N . THR B 1 322 ? 20.297 41.688 3.535 1 58.97 322 THR B N 1
ATOM 5467 C CA . THR B 1 322 ? 20.094 42.281 4.852 1 58.97 322 THR B CA 1
ATOM 5468 C C . THR B 1 322 ? 21.188 41.812 5.816 1 58.97 322 THR B C 1
ATOM 5470 O O . THR B 1 322 ? 21.719 42.625 6.59 1 58.97 322 THR B O 1
ATOM 5473 N N . ILE B 1 323 ? 21.516 40.656 5.703 1 61.91 323 ILE B N 1
ATOM 5474 C CA . ILE B 1 323 ? 22.578 40.156 6.562 1 61.91 323 ILE B CA 1
ATOM 5475 C C . ILE B 1 323 ? 23.906 40.781 6.156 1 61.91 323 ILE B C 1
ATOM 5477 O O . ILE B 1 323 ? 24.703 41.156 7.012 1 61.91 323 ILE B O 1
ATOM 5481 N N . LEU B 1 324 ? 24.078 40.875 4.875 1 61.91 324 LEU B N 1
ATOM 5482 C CA . LEU B 1 324 ? 25.297 41.5 4.375 1 61.91 324 LEU B CA 1
ATOM 5483 C C . LEU B 1 324 ? 25.359 42.969 4.785 1 61.91 324 LEU B C 1
ATOM 5485 O O . LEU B 1 324 ? 26.406 43.469 5.223 1 61.91 324 LEU B O 1
ATOM 5489 N N . VAL B 1 325 ? 24.266 43.625 4.719 1 63.19 325 VAL B N 1
ATOM 5490 C CA . VAL B 1 325 ? 24.219 45.031 5.098 1 63.19 325 VAL B CA 1
ATOM 5491 C C . VAL B 1 325 ? 24.422 45.188 6.605 1 63.19 325 VAL B C 1
ATOM 5493 O O . VAL B 1 325 ? 25.188 46.031 7.059 1 63.19 325 VAL B O 1
ATOM 5496 N N . ILE B 1 326 ? 23.781 44.281 7.301 1 63 326 ILE B N 1
ATOM 5497 C CA . ILE B 1 326 ? 23.938 44.312 8.75 1 63 326 ILE B CA 1
ATOM 5498 C C . ILE B 1 326 ? 25.375 43.969 9.117 1 63 326 ILE B C 1
ATOM 5500 O O . ILE B 1 326 ? 25.984 44.625 9.969 1 63 326 ILE B O 1
ATOM 5504 N N . THR B 1 327 ? 25.922 43 8.5 1 70.44 327 THR B N 1
ATOM 5505 C CA . THR B 1 327 ? 27.297 42.625 8.766 1 70.44 327 THR B CA 1
ATOM 5506 C C . THR B 1 327 ? 28.266 43.75 8.391 1 70.44 327 THR B C 1
ATOM 5508 O O . THR B 1 327 ? 29.188 44.031 9.148 1 70.44 327 THR B O 1
ATOM 5511 N N . ILE B 1 328 ? 28 44.344 7.254 1 71.56 328 ILE B N 1
ATOM 5512 C CA . ILE B 1 328 ? 28.844 45.469 6.824 1 71.56 328 ILE B CA 1
ATOM 5513 C C . ILE B 1 328 ? 28.672 46.656 7.785 1 71.56 328 ILE B C 1
ATOM 5515 O O . ILE B 1 328 ? 29.656 47.281 8.18 1 71.56 328 ILE B O 1
ATOM 5519 N N . THR B 1 329 ? 27.438 46.844 8.227 1 71.12 329 THR B N 1
ATOM 5520 C CA . THR B 1 329 ? 27.172 47.938 9.141 1 71.12 329 THR B CA 1
ATOM 5521 C C . THR B 1 329 ? 27.812 47.688 10.5 1 71.12 329 THR B C 1
ATOM 5523 O O . THR B 1 329 ? 28.391 48.594 11.102 1 71.12 329 THR B O 1
ATOM 5526 N N . VAL B 1 330 ? 27.828 46.5 10.875 1 78.38 330 VAL B N 1
ATOM 5527 C CA . VAL B 1 330 ? 28.438 46.125 12.148 1 78.38 330 VAL B CA 1
ATOM 5528 C C . VAL B 1 330 ? 29.953 46.219 12.031 1 78.38 330 VAL B C 1
ATOM 5530 O O . VAL B 1 330 ? 30.625 46.719 12.922 1 78.38 330 VAL B O 1
ATOM 5533 N N . VAL B 1 331 ? 30.469 45.719 10.953 1 79.94 331 VAL B N 1
ATOM 5534 C CA . VAL B 1 331 ? 31.906 45.781 10.727 1 79.94 331 VAL B CA 1
ATOM 5535 C C . VAL B 1 331 ? 32.375 47.219 10.641 1 79.94 331 VAL B C 1
ATOM 5537 O O . VAL B 1 331 ? 33.375 47.594 11.25 1 79.94 331 VAL B O 1
ATOM 5540 N N . VAL B 1 332 ? 31.578 48.031 9.969 1 79.75 332 VAL B N 1
ATOM 5541 C CA . VAL B 1 332 ? 31.906 49.469 9.836 1 79.75 332 VAL B CA 1
ATOM 5542 C C . VAL B 1 332 ? 31.812 50.125 11.203 1 79.75 332 VAL B C 1
ATOM 5544 O O . VAL B 1 332 ? 32.656 50.938 11.562 1 79.75 332 VAL B O 1
ATOM 5547 N N . ALA B 1 333 ? 30.828 49.688 11.953 1 79.06 333 ALA B N 1
ATOM 5548 C CA . ALA B 1 333 ? 30.656 50.25 13.289 1 79.06 333 ALA B CA 1
ATOM 5549 C C . ALA B 1 333 ? 31.797 49.812 14.211 1 79.06 333 ALA B C 1
ATOM 5551 O O . ALA B 1 333 ? 32.312 50.625 14.977 1 79.06 333 ALA B O 1
ATOM 5552 N N . VAL B 1 334 ? 32.281 48.656 14.094 1 81.69 334 VAL B N 1
ATOM 5553 C CA . VAL B 1 334 ? 33.375 48.156 14.906 1 81.69 334 VAL B CA 1
ATOM 5554 C C . VAL B 1 334 ? 34.688 48.812 14.477 1 81.69 334 VAL B C 1
ATOM 5556 O O . VAL B 1 334 ? 35.469 49.25 15.32 1 81.69 334 VAL B O 1
ATOM 5559 N N . VAL B 1 335 ? 34.875 48.938 13.18 1 81.94 335 VAL B N 1
ATOM 5560 C CA . VAL B 1 335 ? 36.062 49.594 12.672 1 81.94 335 VAL B CA 1
ATOM 5561 C C . VAL B 1 335 ? 36.094 51.062 13.078 1 81.94 335 VAL B C 1
ATOM 5563 O O . VAL B 1 335 ? 37.125 51.562 13.531 1 81.94 335 VAL B O 1
ATOM 5566 N N . ALA B 1 336 ? 34.938 51.719 13.078 1 81.81 336 ALA B N 1
ATOM 5567 C CA . ALA B 1 336 ? 34.812 53.125 13.492 1 81.81 336 ALA B CA 1
ATOM 5568 C C . ALA B 1 336 ? 35.125 53.281 14.984 1 81.81 336 ALA B C 1
ATOM 5570 O O . ALA B 1 336 ? 35.812 54.188 15.398 1 81.81 336 ALA B O 1
ATOM 5571 N N . ALA B 1 337 ? 34.719 52.281 15.703 1 82.06 337 ALA B N 1
ATOM 5572 C CA . ALA B 1 337 ? 34.969 52.312 17.141 1 82.06 337 ALA B CA 1
ATOM 5573 C C . ALA B 1 337 ? 36.438 52.094 17.469 1 82.06 337 ALA B C 1
ATOM 5575 O O . ALA B 1 337 ? 37 52.75 18.359 1 82.06 337 ALA B O 1
ATOM 5576 N N . VAL B 1 338 ? 37.094 51.312 16.719 1 83.94 338 VAL B N 1
ATOM 5577 C CA . VAL B 1 338 ? 38.5 51.031 16.922 1 83.94 338 VAL B CA 1
ATOM 5578 C C . VAL B 1 338 ? 39.344 52.219 16.516 1 83.94 338 VAL B C 1
ATOM 5580 O O . VAL B 1 338 ? 40.25 52.625 17.234 1 83.94 338 VAL B O 1
ATOM 5583 N N . VAL B 1 339 ? 39 52.906 15.438 1 83.5 339 VAL B N 1
ATOM 5584 C CA . VAL B 1 339 ? 39.719 54.062 14.922 1 83.5 339 VAL B CA 1
ATOM 5585 C C . VAL B 1 339 ? 39.562 55.25 15.875 1 83.5 339 VAL B C 1
ATOM 5587 O O . VAL B 1 339 ? 40.531 55.938 16.156 1 83.5 339 VAL B O 1
ATOM 5590 N N . THR B 1 340 ? 38.406 55.375 16.469 1 83.12 340 THR B N 1
ATOM 5591 C CA . THR B 1 340 ? 38.125 56.438 17.422 1 83.12 340 THR B CA 1
ATOM 5592 C C . THR B 1 340 ? 38.906 56.219 18.734 1 83.12 340 THR B C 1
ATOM 5594 O O . THR B 1 340 ? 39.438 57.156 19.312 1 83.12 340 THR B O 1
ATOM 5597 N N . THR B 1 341 ? 39 55 19.109 1 83.06 341 THR B N 1
ATOM 5598 C CA . THR B 1 341 ? 39.719 54.656 20.344 1 83.06 341 THR B CA 1
ATOM 5599 C C . THR B 1 341 ? 41.219 54.844 20.156 1 83.06 341 THR B C 1
ATOM 5601 O O . THR B 1 341 ? 41.906 55.375 21.031 1 83.06 341 THR B O 1
ATOM 5604 N N . GLU B 1 342 ? 41.656 54.594 18.938 1 84.38 342 GLU B N 1
ATOM 5605 C CA . GLU B 1 342 ? 43.094 54.781 18.656 1 84.38 342 GLU B CA 1
ATOM 5606 C C . GLU B 1 342 ? 43.438 56.281 18.516 1 84.38 342 GLU B C 1
ATOM 5608 O O . GLU B 1 342 ? 44.5 56.719 18.984 1 84.38 342 GLU B O 1
ATOM 5613 N N . ARG B 1 343 ? 42.625 57.156 18.094 1 82.88 343 ARG B N 1
ATOM 5614 C CA . ARG B 1 343 ? 42.812 58.594 17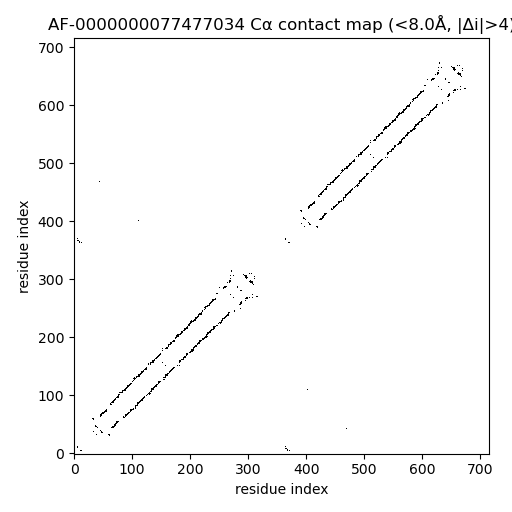.969 1 82.88 343 ARG B CA 1
ATOM 5615 C C . ARG B 1 343 ? 42.812 59.25 19.344 1 82.88 343 ARG B C 1
ATOM 5617 O O . ARG B 1 343 ? 43.656 60.125 19.609 1 82.88 343 ARG B O 1
ATOM 5624 N N . ASN B 1 344 ? 41.969 58.719 20.188 1 82.12 344 ASN B N 1
ATOM 5625 C CA . ASN B 1 344 ? 41.906 59.25 21.547 1 82.12 344 ASN B CA 1
ATOM 5626 C C . ASN B 1 344 ? 43.156 58.875 22.359 1 82.12 344 ASN B C 1
ATOM 5628 O O . ASN B 1 344 ? 43.656 59.688 23.125 1 82.12 344 ASN B O 1
ATOM 5632 N N . ARG B 1 345 ? 43.812 57.812 22.141 1 81.44 345 ARG B N 1
ATOM 5633 C CA . ARG B 1 345 ? 45.031 57.375 22.812 1 81.44 345 ARG B CA 1
ATOM 5634 C C . ARG B 1 345 ? 46.219 58.188 22.359 1 81.44 345 ARG B C 1
ATOM 5636 O O . ARG B 1 345 ? 47.031 58.625 23.188 1 81.44 345 ARG B O 1
ATOM 5643 N N . ARG B 1 346 ? 46.188 58.625 21.172 1 83.75 346 ARG B N 1
ATOM 5644 C CA . ARG B 1 346 ? 47.281 59.406 20.641 1 83.75 346 ARG B CA 1
ATOM 5645 C C . ARG B 1 346 ? 47.219 60.844 21.141 1 83.75 346 ARG B C 1
ATOM 5647 O O . ARG B 1 346 ? 48.25 61.438 21.5 1 83.75 346 ARG B O 1
ATOM 5654 N N . GLN B 1 347 ? 46.062 61.375 21.344 1 81.69 347 GLN B N 1
ATOM 5655 C CA . GLN B 1 347 ? 45.875 62.719 21.844 1 81.69 347 GLN B CA 1
ATOM 5656 C C . GLN B 1 347 ? 46.25 62.844 23.312 1 81.69 347 GLN B C 1
ATOM 5658 O O . GLN B 1 347 ? 46.844 63.812 23.75 1 81.69 347 GLN B O 1
ATOM 5663 N N . ARG B 1 348 ? 46.031 61.844 24.156 1 80.88 348 ARG B N 1
ATOM 5664 C CA . ARG B 1 348 ? 46.375 61.812 25.578 1 80.88 348 ARG B CA 1
ATOM 5665 C C . ARG B 1 348 ? 47.875 61.719 25.766 1 80.88 348 ARG B C 1
ATOM 5667 O O . ARG B 1 348 ? 48.438 62.344 26.672 1 80.88 348 ARG B O 1
ATOM 5674 N N . MET B 1 349 ? 48.562 61.094 24.938 1 76.62 349 MET B N 1
ATOM 5675 C CA . MET B 1 349 ? 50 60.969 25.031 1 76.62 349 MET B CA 1
ATOM 5676 C C . MET B 1 349 ? 50.719 62.25 24.641 1 76.62 349 MET B C 1
ATOM 5678 O O . MET B 1 349 ? 51.75 62.594 25.188 1 76.62 349 MET B O 1
ATOM 5682 N N . GLN B 1 350 ? 50.125 63.062 23.75 1 76.12 350 GLN B N 1
ATOM 5683 C CA . GLN B 1 350 ? 50.719 64.312 23.328 1 76.12 350 GLN B CA 1
ATOM 5684 C C . GLN B 1 350 ? 50.5 65.375 24.359 1 76.12 350 GLN B C 1
ATOM 5686 O O . GLN B 1 350 ? 51.344 66.312 24.516 1 76.12 350 GLN B O 1
ATOM 5691 N N . ASN B 1 351 ? 49.406 65.438 25.078 1 70.06 351 ASN B N 1
ATOM 5692 C CA . ASN B 1 351 ? 49.125 66.5 26.062 1 70.06 351 ASN B CA 1
ATOM 5693 C C . ASN B 1 351 ? 49.75 66.188 27.406 1 70.06 351 ASN B C 1
ATOM 5695 O O . ASN B 1 351 ? 49.406 66.812 28.422 1 70.06 351 ASN B O 1
ATOM 5699 N N . SER B 1 352 ? 50.406 65.125 27.641 1 64.62 352 SER B N 1
ATOM 5700 C CA . SER B 1 352 ? 51.156 64.875 28.875 1 64.62 352 SER B CA 1
ATOM 5701 C C . SER B 1 352 ? 52.219 66 29.062 1 64.62 352 SER B C 1
ATOM 5703 O O . SER B 1 352 ? 53.031 66.188 28.156 1 64.62 352 SER B O 1
ATOM 5705 N N . PRO B 1 353 ? 51.938 66.938 29.984 1 58.91 353 PRO B N 1
ATOM 5706 C CA . PRO B 1 353 ? 52.875 68.062 30.266 1 58.91 353 PRO B CA 1
ATOM 5707 C C . PRO B 1 353 ? 54.312 67.625 30.375 1 58.91 353 PRO B C 1
ATOM 5709 O O . PRO B 1 353 ? 54.562 66.438 30.797 1 58.91 353 PRO B O 1
ATOM 5712 N N . HIS B 1 354 ? 55.156 68.125 29.5 1 53.41 354 HIS B N 1
ATOM 5713 C CA . HIS B 1 354 ? 56.625 68.062 29.672 1 53.41 354 HIS B CA 1
ATOM 5714 C C . HIS B 1 354 ? 57.031 68.5 31.062 1 53.41 354 HIS B C 1
ATOM 5716 O O . HIS B 1 354 ? 56.781 69.688 31.438 1 53.41 354 HIS B O 1
ATOM 5722 N N . ILE B 1 355 ? 56.875 67.812 32.125 1 49.19 355 ILE B N 1
ATOM 5723 C CA . ILE B 1 355 ? 57.531 68.125 33.375 1 49.19 355 ILE B CA 1
ATOM 5724 C C . ILE B 1 355 ? 59 68.5 33.094 1 49.19 355 ILE B C 1
ATOM 5726 O O . ILE B 1 355 ? 59.75 67.688 32.531 1 49.19 355 ILE B O 1
ATOM 5730 N N . ALA B 1 356 ? 59.312 69.875 32.969 1 47.94 356 ALA B N 1
ATOM 5731 C CA . ALA B 1 356 ? 60.625 70.5 33 1 47.94 356 ALA B CA 1
ATOM 5732 C C . ALA B 1 356 ? 61.5 69.875 34.094 1 47.94 356 ALA B C 1
ATOM 5734 O O . ALA B 1 356 ? 61.031 69.688 35.219 1 47.94 356 ALA B O 1
ATOM 5735 N N . SER B 1 357 ? 62.375 69 33.781 1 41.59 357 SER B N 1
ATOM 5736 C CA . SER B 1 357 ? 63.5 68.625 34.625 1 41.59 357 SER B CA 1
ATOM 5737 C C . SER B 1 357 ? 64.062 69.875 35.312 1 41.59 357 SER B C 1
ATOM 5739 O O . SER B 1 357 ? 64.562 70.812 34.656 1 41.59 357 SER B O 1
ATOM 5741 N N . ILE B 1 358 ? 63.438 70.438 36.375 1 29.22 358 ILE B N 1
ATOM 5742 C CA . ILE B 1 358 ? 64.375 71 37.344 1 29.22 358 ILE B CA 1
ATOM 5743 C C . ILE B 1 358 ? 65.188 69.875 38 1 29.22 358 ILE B C 1
ATOM 5745 O O . ILE B 1 358 ? 64.562 68.875 38.469 1 29.22 358 ILE B O 1
#

Radius of gyration: 36.55 Å; Cα contacts (8 Å, |Δi|>4): 1635; chains: 2; bounding box: 132×138×73 Å

InterPro domains:
  IPR001611 Leucine-rich repeat [PF00560] (160-182)
  IPR001611 Leucine-rich repeat [PF13855] (87-147)
  IPR001611 Leucine-rich repeat [PF13855] (189-243)
  IPR001611 Leucine-rich repeat [PS51450] (88-109)
  IPR001611 Leucine-rich repeat [PS51450] (136-157)
  IPR001611 Leucine-rich repeat [PS51450] (160-181)
  IPR003591 Leucine-rich repeat, typical subtype [SM00369] (86-109)
  IPR003591 Leucine-rich repeat, typical subtype [SM00369] (110-133)
  IPR003591 Leucine-rich repeat, typical subtype [SM00369] (134-154)
  IPR003591 Leucine-rich repeat, typical subtype [SM00369] (158-181)
  IPR003591 Leucine-rich repeat, typical subtype [SM00369] (182-205)
  IPR003591 Leucine-rich repeat, typical subtype [SM00369] (230-253)
  IPR032675 Leucine-rich repeat domain superfamily [G3DSA:3.80.10.10] (30-201)
  IPR032675 Leucine-rich repeat domain superfamily [G3DSA:3.80.10.10] (202-319)
  IPR050541 Leucine-rich repeat and transmembrane domain-containing protein [PTHR24369] (23-311)